Protein 3GKU (pdb70)

B-factor: mean 45.02, std 14.77, range [13.32, 98.02]

CATH classification: 3.30.30.80 (+2 more: 3.30.300.20, 3.30.1370.50)

Organism: Clostridium symbiosum (NCBI:txid1512)

Foldseek 3Di:
DFKFKAQFVVVRVVVCCVVQVHDPVFKDKDWPAGWAAVVHRTGITMMGMHTRQDLVNQLVVVVCVVCVCPDWDWDDDADVVVQEEIEIDDPVVPCPVNVPVVQVVSQVVSLVRSPVVDPDRHYYHYYYPCCVVVVLVVLLVVLVVVLVVCVVVVDKDKDFFDVVSQVSNQVSCVPPPFKHWDWDDDPPRITIIIHTDDD/DDKFKDDECVVRLVPCCVVVVHDDVQKDWAPDVIGMIDMDRHQDLQNQLCVVVVVVCVCPDKDKDDDADVVVLEEIEIDDPPCPCVVPFVVVQVVSQVVSLVRSCVVHDDRHYYHYDYPCVVVVVLVVLLVVLVVVVVVCVVVVFKDWDFFDVVSLVSNCVSCVPVPWWDWDWDDDPRGITIIIHTD/DFKFWDDAAVVSVVVVQVVDPDDPVFKDWAWDKVTTIIGIDTHDDLVVQLVVVVVVVCVCPDWDWDDDDDCVVAEEIEIHPPDCVCPDPPNVNVVVVQVVSLVRSQVVDPDRYYYYYDYCCVVPVPVD

Secondary structure (DSSP, 8-state):
--EEEESSHHHHHHHHHHHHT--GGGEEEEEEE--B------B-EEEEEEEPPPHHHHHHHHHHHHHH----EEEE---TTTT--EEEE------STTHHHHHHHHHHHHHHHHHHT-SS-----EESTTHHHHHHHHHHHHHHHHHHHHHHH-S-EEPP--HHHHHHHHHHTTT-SSEEEEEESSTTS-EEEEEE---/--EEE-SSSHHHHHHHHHHTT--GGGEEEE-----EEEEEEPPPHHHHHHHHHHHHHH------EE---TTTT--EEE-S---TTTTTHHHHHHHHHHHHHHHHHHT-SSPP---EEETTHHHHHHHHHHHHHHHHHHHHHHHSSEEE----HHHHHHHHHHTSS-TTEEEEEES-TTS-EEEEEE-/----B-SSHHHHHHHHHTTTT--TTTEEEEEE----EEEEEEPPPHHHHHHHHHHHHHH-----EEE---TTTT--EEE-----TTT-SSSHHHHHHHHHHHHHHHHT-SS-----EESSHHHHTTT-

Radius of gyration: 30.31 Å; Cα contacts (8 Å, |Δi|>4): 788; chains: 3; bounding box: 77×82×83 Å

Structure (mmCIF, N/CA/C/O backbone):
data_3GKU
#
_entry.id   3GKU
#
_cell.length_a   126.992
_cell.length_b   126.992
_cell.length_c   106.185
_cell.angle_alpha   90.00
_cell.angle_beta   90.00
_cell.angle_gamma   120.00
#
_symmetry.space_group_name_H-M   'P 31 2 1'
#
loop_
_atom_site.group_PDB
_atom_site.id
_atom_site.type_symbol
_atom_site.label_atom_id
_atom_site.label_alt_id
_atom_site.label_comp_id
_atom_site.label_asym_id
_atom_site.label_entity_id
_atom_site.label_seq_id
_atom_site.pdbx_PDB_ins_code
_atom_site.Cartn_x
_atom_site.Cartn_y
_atom_site.Cartn_z
_atom_site.occupancy
_atom_site.B_iso_or_equiv
_atom_site.auth_seq_id
_atom_site.auth_comp_id
_atom_site.auth_asym_id
_atom_site.auth_atom_id
_atom_site.pdbx_PDB_model_num
ATOM 6 N N . ASP A 1 5 ? 73.861 12.883 25.860 1.00 68.40 2 ASP A N 1
ATOM 7 C CA . ASP A 1 5 ? 75.194 12.505 26.303 1.00 67.61 2 ASP A CA 1
ATOM 8 C C . ASP A 1 5 ? 75.008 11.733 27.651 1.00 65.54 2 ASP A C 1
ATOM 9 O O . ASP A 1 5 ? 74.009 11.982 28.350 1.00 65.83 2 ASP A O 1
ATOM 22 N N . VAL A 1 7 ? 78.620 10.206 29.868 1.00 50.53 4 VAL A N 1
ATOM 23 C CA . VAL A 1 7 ? 79.873 9.471 29.956 1.00 46.51 4 VAL A CA 1
ATOM 24 C C . VAL A 1 7 ? 79.971 8.629 31.219 1.00 45.70 4 VAL A C 1
ATOM 25 O O . VAL A 1 7 ? 79.532 9.027 32.295 1.00 46.53 4 VAL A O 1
ATOM 29 N N . THR A 1 8 ? 80.560 7.452 31.078 1.00 43.53 5 THR A N 1
ATOM 30 C CA . THR A 1 8 ? 80.711 6.548 32.182 1.00 40.88 5 THR A CA 1
ATOM 31 C C . THR A 1 8 ? 82.146 6.607 32.647 1.00 40.02 5 THR A C 1
ATOM 32 O O . THR A 1 8 ? 83.072 6.501 31.880 1.00 41.06 5 THR A O 1
ATOM 36 N N . VAL A 1 9 ? 82.315 6.792 33.929 1.00 39.73 6 VAL A N 1
ATOM 37 C CA . VAL A 1 9 ? 83.593 7.085 34.518 1.00 39.85 6 VAL A CA 1
ATOM 38 C C . VAL A 1 9 ? 83.813 6.117 35.663 1.00 41.82 6 VAL A C 1
ATOM 39 O O . VAL A 1 9 ? 82.874 5.518 36.199 1.00 43.58 6 VAL A O 1
ATOM 43 N N . THR A 1 10 ? 85.057 6.002 36.078 1.00 42.65 7 THR A N 1
ATOM 44 C CA . THR A 1 10 ? 85.464 4.856 36.833 1.00 42.91 7 THR A CA 1
ATOM 45 C C . THR A 1 10 ? 86.656 5.287 37.684 1.00 43.07 7 THR A C 1
ATOM 46 O O . THR A 1 10 ? 87.438 6.137 37.265 1.00 43.75 7 THR A O 1
ATOM 50 N N . ALA A 1 11 ? 86.764 4.777 38.900 1.00 42.11 8 ALA A N 1
ATOM 51 C CA . ALA A 1 11 ? 87.779 5.287 39.812 1.00 42.32 8 ALA A CA 1
ATOM 52 C C . ALA A 1 11 ? 87.606 4.664 41.187 1.00 43.63 8 ALA A C 1
ATOM 53 O O . ALA A 1 11 ? 86.720 3.820 41.379 1.00 45.90 8 ALA A O 1
ATOM 55 N N . LYS A 1 12 ? 88.435 5.075 42.143 1.00 42.97 9 LYS A N 1
ATOM 56 C CA . LYS A 1 12 ? 88.600 4.310 43.362 1.00 42.91 9 LYS A CA 1
ATOM 57 C C . LYS A 1 12 ? 87.391 4.408 44.278 1.00 42.20 9 LYS A C 1
ATOM 58 O O . LYS A 1 12 ? 87.014 3.419 44.897 1.00 41.59 9 LYS A O 1
ATOM 64 N N . THR A 1 13 ? 86.816 5.608 44.388 1.00 41.40 10 THR A N 1
ATOM 65 C CA . THR A 1 13 ? 85.587 5.841 45.149 1.00 40.50 10 THR A CA 1
ATOM 66 C C . THR A 1 13 ? 84.638 6.690 44.331 1.00 40.53 10 THR A C 1
ATOM 67 O O . THR A 1 13 ? 85.068 7.326 43.360 1.00 40.86 10 THR A O 1
ATOM 71 N N . VAL A 1 14 ? 83.358 6.714 44.713 1.00 40.37 11 VAL A N 1
ATOM 72 C CA . VAL A 1 14 ? 82.377 7.518 43.962 1.00 40.74 11 VAL A CA 1
ATOM 73 C C . VAL A 1 14 ? 82.891 8.954 43.959 1.00 43.41 11 VAL A C 1
ATOM 74 O O . VAL A 1 14 ? 83.021 9.587 42.903 1.00 42.49 11 VAL A O 1
ATOM 78 N N . GLU A 1 15 ? 83.231 9.436 45.155 1.00 47.44 12 GLU A N 1
ATOM 79 C CA . GLU A 1 15 ? 83.781 10.776 45.341 1.00 50.97 12 GLU A CA 1
ATOM 80 C C . GLU A 1 15 ? 84.821 11.156 44.285 1.00 50.83 12 GLU A C 1
ATOM 81 O O . GLU A 1 15 ? 84.754 12.247 43.726 1.00 50.98 12 GLU A O 1
ATOM 87 N N . GLU A 1 16 ? 85.753 10.251 44.001 1.00 50.44 13 GLU A N 1
ATOM 88 C CA . GLU A 1 16 ? 86.800 10.511 43.015 1.00 50.51 13 GLU A CA 1
ATOM 89 C C . GLU A 1 16 ? 86.264 10.476 41.588 1.00 48.90 13 GLU A C 1
ATOM 90 O O . GLU A 1 16 ? 86.548 11.336 40.761 1.00 48.95 13 GLU A O 1
ATOM 96 N N . ALA A 1 17 ? 85.469 9.467 41.307 1.00 46.86 14 ALA A N 1
ATOM 97 C CA . ALA A 1 17 ? 84.810 9.359 40.041 1.00 45.26 14 ALA A CA 1
ATOM 98 C C . ALA A 1 17 ? 84.159 10.672 39.631 1.00 44.76 14 ALA A C 1
ATOM 99 O O . ALA A 1 17 ? 84.273 11.125 38.498 1.00 43.88 14 ALA A O 1
ATOM 101 N N . VAL A 1 18 ? 83.441 11.269 40.566 1.00 44.45 15 VAL A N 1
ATOM 102 C CA . VAL A 1 18 ? 82.800 12.550 40.328 1.00 43.29 15 VAL A CA 1
ATOM 103 C C . VAL A 1 18 ? 83.832 13.568 39.851 1.00 42.60 15 VAL A C 1
ATOM 104 O O . VAL A 1 18 ? 83.750 14.079 38.730 1.00 42.62 15 VAL A O 1
ATOM 108 N N . THR A 1 19 ? 84.818 13.824 40.696 1.00 41.38 16 THR A N 1
ATOM 109 C CA . THR A 1 19 ? 85.908 14.697 40.344 1.00 41.64 16 THR A CA 1
ATOM 110 C C . THR A 1 19 ? 86.483 14.356 38.995 1.00 40.65 16 THR A C 1
ATOM 111 O O . THR A 1 19 ? 86.662 15.236 38.143 1.00 41.48 16 THR A O 1
ATOM 115 N N . LYS A 1 20 ? 86.719 13.083 38.751 1.00 39.27 17 LYS A N 1
ATOM 116 C CA . LYS A 1 20 ? 87.201 12.729 37.434 1.00 39.46 17 LYS A CA 1
ATOM 117 C C . LYS A 1 20 ? 86.228 13.178 36.313 1.00 39.81 17 LYS A C 1
ATOM 118 O O . LYS A 1 20 ? 86.643 13.593 35.229 1.00 40.10 17 LYS A O 1
ATOM 124 N N . ALA A 1 21 ? 84.929 13.105 36.596 1.00 39.31 18 ALA A N 1
ATOM 125 C CA . ALA A 1 21 ? 83.925 13.297 35.581 1.00 37.39 18 ALA A CA 1
ATOM 126 C C . ALA A 1 21 ? 83.806 14.768 35.310 1.00 37.20 18 ALA A C 1
ATOM 127 O O . ALA A 1 21 ? 83.667 15.193 34.156 1.00 37.46 18 ALA A O 1
ATOM 129 N N . LEU A 1 22 ? 83.868 15.549 36.378 1.00 35.57 19 LEU A N 1
ATOM 130 C CA . LEU A 1 22 ? 83.912 16.983 36.246 1.00 35.32 19 LEU A CA 1
ATOM 131 C C . LEU A 1 22 ? 85.033 17.450 35.270 1.00 36.67 19 LEU A C 1
ATOM 132 O O . LEU A 1 22 ? 84.826 18.297 34.371 1.00 35.65 19 LEU A O 1
ATOM 137 N N . ILE A 1 23 ? 86.213 16.860 35.428 1.00 37.71 20 ILE A N 1
ATOM 138 C CA . ILE A 1 23 ? 87.307 17.138 34.524 1.00 38.68 20 ILE A CA 1
ATOM 139 C C . ILE A 1 23 ? 86.943 16.743 33.122 1.00 40.13 20 ILE A C 1
ATOM 140 O O . ILE A 1 23 ? 87.011 17.558 32.227 1.00 41.60 20 ILE A O 1
ATOM 145 N N . GLU A 1 24 ? 86.524 15.510 32.910 1.00 41.90 21 GLU A N 1
ATOM 146 C CA . GLU A 1 24 ? 86.314 15.101 31.539 1.00 44.36 21 GLU A CA 1
ATOM 147 C C . GLU A 1 24 ? 85.077 15.733 30.928 1.00 45.04 21 GLU A C 1
ATOM 148 O O . GLU A 1 24 ? 84.965 15.884 29.710 1.00 45.00 21 GLU A O 1
ATOM 154 N N . LEU A 1 25 ? 84.158 16.143 31.776 1.00 45.21 22 LEU A N 1
ATOM 155 C CA . LEU A 1 25 ? 82.972 16.737 31.243 1.00 45.93 22 LEU A CA 1
ATOM 156 C C . LEU A 1 25 ? 83.187 18.200 30.982 1.00 47.60 22 LEU A C 1
ATOM 157 O O . LEU A 1 25 ? 82.307 18.866 30.403 1.00 48.50 22 LEU A O 1
ATOM 162 N N . GLN A 1 26 ? 84.353 18.695 31.408 1.00 48.52 23 GLN A N 1
ATOM 163 C CA . GLN A 1 26 ? 84.593 20.134 31.534 1.00 49.05 23 GLN A CA 1
ATOM 164 C C . GLN A 1 26 ? 83.338 20.871 31.977 1.00 48.40 23 GLN A C 1
ATOM 165 O O . GLN A 1 26 ? 82.927 21.835 31.340 1.00 49.39 23 GLN A O 1
ATOM 171 N N . THR A 1 27 ? 82.702 20.376 33.029 1.00 46.09 24 THR A N 1
ATOM 172 C CA . THR A 1 27 ? 81.624 21.101 33.643 1.00 45.37 24 THR A CA 1
ATOM 173 C C . THR A 1 27 ? 82.103 21.522 35.029 1.00 45.09 24 THR A C 1
ATOM 174 O O . THR A 1 27 ? 83.296 21.491 35.298 1.00 45.45 24 THR A O 1
ATOM 178 N N . THR A 1 28 ? 81.204 21.932 35.908 1.00 44.30 25 THR A N 1
ATOM 179 C CA . THR A 1 28 ? 81.625 22.303 37.237 1.00 44.31 25 THR A CA 1
ATOM 180 C C . THR A 1 28 ? 80.625 21.687 38.165 1.00 44.62 25 THR A C 1
ATOM 181 O O . THR A 1 28 ? 79.494 21.435 37.750 1.00 44.30 25 THR A O 1
ATOM 185 N N . SER A 1 29 ? 81.058 21.450 39.408 1.00 45.44 26 SER A N 1
ATOM 186 C CA . SER A 1 29 ? 80.288 20.753 40.464 1.00 46.15 26 SER A CA 1
ATOM 187 C C . SER A 1 29 ? 78.793 21.019 40.416 1.00 47.76 26 SER A C 1
ATOM 188 O O . SER A 1 29 ? 77.968 20.105 40.583 1.00 47.65 26 SER A O 1
ATOM 191 N N . ASP A 1 30 ? 78.451 22.280 40.172 1.00 48.95 27 ASP A N 1
ATOM 192 C CA . ASP A 1 30 ? 77.064 22.709 40.192 1.00 50.41 27 ASP A CA 1
ATOM 193 C C . ASP A 1 30 ? 76.370 22.458 38.853 1.00 50.50 27 ASP A C 1
ATOM 194 O O . ASP A 1 30 ? 75.202 22.815 38.679 1.00 51.38 27 ASP A O 1
ATOM 199 N N . LYS A 1 31 ? 77.075 21.827 37.919 1.00 49.60 28 LYS A N 1
ATOM 200 C CA . LYS A 1 31 ? 76.519 21.564 36.601 1.00 47.78 28 LYS A CA 1
ATOM 201 C C . LYS A 1 31 ? 76.565 20.081 36.227 1.00 47.13 28 LYS A C 1
ATOM 202 O O . LYS A 1 31 ? 76.684 19.718 35.070 1.00 47.52 28 LYS A O 1
ATOM 208 N N . LEU A 1 32 ? 76.444 19.209 37.207 1.00 46.45 29 LEU A N 1
ATOM 209 C CA . LEU A 1 32 ? 76.588 17.795 36.944 1.00 44.80 29 LEU A CA 1
ATOM 210 C C . LEU A 1 32 ? 75.437 16.939 37.447 1.00 44.89 29 LEU A C 1
ATOM 211 O O . LEU A 1 32 ? 75.069 17.048 38.608 1.00 45.48 29 LEU A O 1
ATOM 216 N N . THR A 1 33 ? 74.904 16.066 36.593 1.00 44.62 30 THR A N 1
ATOM 217 C CA . THR A 1 33 ? 74.094 14.929 37.055 1.00 44.06 30 THR A CA 1
ATOM 218 C C . THR A 1 33 ? 74.886 13.648 36.983 1.00 42.76 30 THR A C 1
ATOM 219 O O . THR A 1 33 ? 75.742 13.474 36.118 1.00 43.30 30 THR A O 1
ATOM 223 N N . TYR A 1 34 ? 74.603 12.732 37.883 1.00 40.71 31 TYR A N 1
ATOM 224 C CA . TYR A 1 34 ? 75.225 11.438 37.758 1.00 39.44 31 TYR A CA 1
ATOM 225 C C . TYR A 1 34 ? 74.378 10.408 38.440 1.00 38.95 31 TYR A C 1
ATOM 226 O O . TYR A 1 34 ? 73.565 10.731 39.309 1.00 38.75 31 TYR A O 1
ATOM 235 N N . GLU A 1 35 ? 74.544 9.178 37.998 1.00 38.51 32 GLU A N 1
ATOM 236 C CA . GLU A 1 35 ? 73.990 8.081 38.693 1.00 39.50 32 GLU A CA 1
ATOM 237 C C . GLU A 1 35 ? 75.136 7.178 39.005 1.00 39.99 32 GLU A C 1
ATOM 238 O O . GLU A 1 35 ? 76.115 7.125 38.258 1.00 41.31 32 GLU A O 1
ATOM 244 N N . ILE A 1 36 ? 75.025 6.518 40.157 1.00 39.73 33 ILE A N 1
ATOM 245 C CA . ILE A 1 36 ? 76.059 5.656 40.690 1.00 38.35 33 ILE A CA 1
ATOM 246 C C . ILE A 1 36 ? 75.803 4.244 40.180 1.00 40.77 33 ILE A C 1
ATOM 247 O O . ILE A 1 36 ? 74.773 3.657 40.454 1.00 41.80 33 ILE A O 1
ATOM 252 N N . VAL A 1 37 ? 76.736 3.683 39.439 1.00 42.76 34 VAL A N 1
ATOM 253 C CA . VAL A 1 37 ? 76.542 2.328 38.970 1.00 44.10 34 VAL A CA 1
ATOM 254 C C . VAL A 1 37 ? 76.984 1.356 40.039 1.00 45.91 34 VAL A C 1
ATOM 255 O O . VAL A 1 37 ? 76.285 0.411 40.350 1.00 45.31 34 VAL A O 1
ATOM 259 N N . GLU A 1 38 ? 78.163 1.594 40.592 1.00 48.66 35 GLU A N 1
ATOM 260 C CA . GLU A 1 38 ? 78.663 0.745 41.642 1.00 51.38 35 GLU A CA 1
ATOM 261 C C . GLU A 1 38 ? 79.677 1.532 42.499 1.00 51.19 35 GLU A C 1
ATOM 262 O O . GLU A 1 38 ? 80.656 2.050 41.945 1.00 52.98 35 GLU A O 1
ATOM 268 N N . LYS A 1 39 ? 79.458 1.669 43.816 1.00 49.71 36 LYS A N 1
ATOM 269 C CA . LYS A 1 39 ? 80.552 2.156 44.690 1.00 49.13 36 LYS A CA 1
ATOM 270 C C . LYS A 1 39 ? 81.585 1.034 44.760 1.00 52.06 36 LYS A C 1
ATOM 271 O O . LYS A 1 39 ? 81.246 -0.148 44.642 1.00 53.60 36 LYS A O 1
ATOM 277 N N . GLY A 1 40 ? 82.852 1.354 44.955 1.00 54.31 37 GLY A N 1
ATOM 278 C CA . GLY A 1 40 ? 83.856 0.288 44.832 1.00 55.52 37 GLY A CA 1
ATOM 279 C C . GLY A 1 40 ? 84.003 -0.584 46.055 1.00 56.39 37 GLY A C 1
ATOM 280 O O . GLY A 1 40 ? 83.050 -0.771 46.800 1.00 55.96 37 GLY A O 1
ATOM 281 N N . SER A 1 41 ? 85.200 -1.138 46.228 1.00 58.09 38 SER A N 1
ATOM 282 C CA . SER A 1 41 ? 85.634 -1.731 47.489 1.00 60.64 38 SER A CA 1
ATOM 283 C C . SER A 1 41 ? 87.145 -1.928 47.455 1.00 62.99 38 SER A C 1
ATOM 284 O O . SER A 1 41 ? 87.686 -2.034 46.368 1.00 64.49 38 SER A O 1
ATOM 287 N N . ALA A 1 42 ? 87.836 -1.966 48.600 1.00 64.54 39 ALA A N 1
ATOM 288 C CA . ALA A 1 42 ? 89.205 -2.576 48.643 1.00 66.46 39 ALA A CA 1
ATOM 289 C C . ALA A 1 42 ? 89.341 -3.647 49.764 1.00 67.73 39 ALA A C 1
ATOM 290 O O . ALA A 1 42 ? 88.529 -3.650 50.694 1.00 68.65 39 ALA A O 1
ATOM 292 N N . GLY A 1 43 ? 90.314 -4.567 49.692 1.00 68.13 40 GLY A N 1
ATOM 293 C CA . GLY A 1 43 ? 90.364 -5.639 50.715 1.00 68.80 40 GLY A CA 1
ATOM 294 C C . GLY A 1 43 ? 91.596 -6.524 50.896 1.00 69.57 40 GLY A C 1
ATOM 295 O O . GLY A 1 43 ? 91.500 -7.754 50.779 1.00 69.63 40 GLY A O 1
ATOM 296 N N . PHE A 1 44 ? 92.737 -5.902 51.219 1.00 69.86 41 PHE A N 1
ATOM 297 C CA . PHE A 1 44 ? 94.028 -6.589 51.357 1.00 69.43 41 PHE A CA 1
ATOM 298 C C . PHE A 1 44 ? 94.112 -7.387 52.647 1.00 69.73 41 PHE A C 1
ATOM 299 O O . PHE A 1 44 ? 93.762 -6.892 53.715 1.00 70.07 41 PHE A O 1
ATOM 301 N N . ILE A 1 47 ? 94.301 -7.656 47.820 1.00 59.41 44 ILE A N 1
ATOM 302 C CA . ILE A 1 47 ? 93.369 -6.586 48.116 1.00 60.19 44 ILE A CA 1
ATOM 303 C C . ILE A 1 47 ? 92.089 -6.629 47.235 1.00 60.59 44 ILE A C 1
ATOM 304 O O . ILE A 1 47 ? 92.014 -5.935 46.209 1.00 61.40 44 ILE A O 1
ATOM 306 N N . GLY A 1 48 ? 91.096 -7.439 47.632 1.00 59.90 45 GLY A N 1
ATOM 307 C CA . GLY A 1 48 ? 89.811 -7.538 46.909 1.00 59.38 45 GLY A CA 1
ATOM 308 C C . GLY A 1 48 ? 89.162 -6.204 46.511 1.00 58.78 45 GLY A C 1
ATOM 309 O O . GLY A 1 48 ? 87.970 -5.969 46.766 1.00 58.89 45 GLY A O 1
ATOM 310 N N . SER A 1 49 ? 89.949 -5.332 45.879 1.00 57.34 46 SER A N 1
ATOM 311 C CA . SER A 1 49 ? 89.495 -4.007 45.481 1.00 55.81 46 SER A CA 1
ATOM 312 C C . SER A 1 49 ? 88.492 -4.107 44.310 1.00 55.38 46 SER A C 1
ATOM 313 O O . SER A 1 49 ? 88.443 -5.131 43.623 1.00 56.55 46 SER A O 1
ATOM 316 N N . LYS A 1 50 ? 87.674 -3.068 44.120 1.00 53.25 47 LYS A N 1
ATOM 317 C CA . LYS A 1 50 ? 86.638 -3.024 43.088 1.00 50.65 47 LYS A CA 1
ATOM 318 C C . LYS A 1 50 ? 86.323 -1.578 42.771 1.00 48.74 47 LYS A C 1
ATOM 319 O O . LYS A 1 50 ? 85.816 -0.882 43.635 1.00 48.40 47 LYS A O 1
ATOM 325 N N . PRO A 1 51 ? 86.600 -1.116 41.539 1.00 46.56 48 PRO A N 1
ATOM 326 C CA . PRO A 1 51 ? 86.351 0.287 41.248 1.00 45.16 48 PRO A CA 1
ATOM 327 C C . PRO A 1 51 ? 84.914 0.718 41.487 1.00 44.42 48 PRO A C 1
ATOM 328 O O . PRO A 1 51 ? 83.950 -0.072 41.329 1.00 44.36 48 PRO A O 1
ATOM 332 N N . ALA A 1 52 ? 84.793 1.985 41.872 1.00 42.65 49 ALA A N 1
ATOM 333 C CA . ALA A 1 52 ? 83.533 2.707 41.799 1.00 39.99 49 ALA A CA 1
ATOM 334 C C . ALA A 1 52 ? 83.274 3.134 40.344 1.00 38.35 49 ALA A C 1
ATOM 335 O O . ALA A 1 52 ? 84.218 3.443 39.566 1.00 36.68 49 ALA A O 1
ATOM 337 N N . ILE A 1 53 ? 81.996 3.119 39.976 1.00 36.63 50 ILE A N 1
ATOM 338 C CA . ILE A 1 53 ? 81.604 3.464 38.628 1.00 36.30 50 ILE A CA 1
ATOM 339 C C . ILE A 1 53 ? 80.447 4.383 38.669 1.00 36.18 50 ILE A C 1
ATOM 340 O O . ILE A 1 53 ? 79.497 4.103 39.383 1.00 36.03 50 ILE A O 1
ATOM 345 N N . ILE A 1 54 ? 80.512 5.457 37.881 1.00 36.71 51 ILE A N 1
ATOM 346 C CA . ILE A 1 54 ? 79.355 6.342 37.695 1.00 37.97 51 ILE A CA 1
ATOM 347 C C . ILE A 1 54 ? 79.090 6.640 36.237 1.00 38.85 51 ILE A C 1
ATOM 348 O O . ILE A 1 54 ? 79.913 6.357 35.377 1.00 39.40 51 ILE A O 1
ATOM 353 N N . ARG A 1 55 ? 77.918 7.196 35.976 1.00 39.25 52 ARG A N 1
ATOM 354 C CA . ARG A 1 55 ? 77.554 7.657 34.662 1.00 39.44 52 ARG A CA 1
ATOM 355 C C . ARG A 1 55 ? 77.163 9.059 34.912 1.00 38.09 52 ARG A C 1
ATOM 356 O O . ARG A 1 55 ? 76.464 9.330 35.872 1.00 38.33 52 ARG A O 1
ATOM 364 N N . ALA A 1 56 ? 77.621 9.965 34.074 1.00 37.27 53 ALA A N 1
ATOM 365 C CA . ALA A 1 56 ? 77.454 11.377 34.361 1.00 37.40 53 ALA A CA 1
ATOM 366 C C . ALA A 1 56 ? 77.273 12.127 33.106 1.00 37.91 53 ALA A C 1
ATOM 367 O O . ALA A 1 56 ? 77.989 11.910 32.151 1.00 37.75 53 ALA A O 1
ATOM 369 N N . LYS A 1 57 ? 76.298 13.022 33.111 1.00 40.40 54 LYS A N 1
ATOM 370 C CA . LYS A 1 57 ? 76.154 14.006 32.032 1.00 41.04 54 LYS A CA 1
ATOM 371 C C . LYS A 1 57 ? 76.372 15.400 32.614 1.00 39.54 54 LYS A C 1
ATOM 372 O O . LYS A 1 57 ? 76.575 15.541 33.810 1.00 38.77 54 LYS A O 1
ATOM 378 N N . ARG A 1 58 ? 76.343 16.419 31.769 1.00 39.30 55 ARG A N 1
ATOM 379 C CA . ARG A 1 58 ? 76.159 17.797 32.245 1.00 39.02 55 ARG A CA 1
ATOM 380 C C . ARG A 1 58 ? 74.713 18.022 32.643 1.00 38.16 55 ARG A C 1
ATOM 381 O O . ARG A 1 58 ? 73.828 17.634 31.908 1.00 38.56 55 ARG A O 1
ATOM 389 N N . LYS A 1 59 ? 74.461 18.642 33.788 1.00 37.56 56 LYS A N 1
ATOM 390 C CA . LYS A 1 59 ? 73.101 19.016 34.184 1.00 36.98 56 LYS A CA 1
ATOM 391 C C . LYS A 1 59 ? 72.460 19.749 33.008 1.00 37.73 56 LYS A C 1
ATOM 392 O O . LYS A 1 59 ? 73.097 20.619 32.402 1.00 38.45 56 LYS A O 1
ATOM 398 N N . GLU A 1 60 ? 71.230 19.388 32.651 1.00 37.83 57 GLU A N 1
ATOM 399 C CA . GLU A 1 60 ? 70.572 19.966 31.457 1.00 36.86 57 GLU A CA 1
ATOM 400 C C . GLU A 1 60 ? 70.319 21.500 31.541 1.00 35.02 57 GLU A C 1
ATOM 401 O O . GLU A 1 60 ? 69.726 22.015 32.489 1.00 35.56 57 GLU A O 1
ATOM 407 N N . THR A 1 61 ? 70.787 22.210 30.528 1.00 31.90 58 THR A N 1
ATOM 408 C CA . THR A 1 61 ? 70.653 23.649 30.356 1.00 28.07 58 THR A CA 1
ATOM 409 C C . THR A 1 61 ? 69.230 24.077 29.999 1.00 28.23 58 THR A C 1
ATOM 410 O O . THR A 1 61 ? 68.424 23.252 29.611 1.00 28.19 58 THR A O 1
ATOM 414 N N . LEU A 1 62 ? 68.904 25.365 30.127 1.00 28.61 59 LEU A N 1
ATOM 415 C CA . LEU A 1 62 ? 67.548 25.863 29.785 1.00 27.02 59 LEU A CA 1
ATOM 416 C C . LEU A 1 62 ? 67.317 25.976 28.296 1.00 29.02 59 LEU A C 1
ATOM 417 O O . LEU A 1 62 ? 66.273 25.582 27.795 1.00 30.84 59 LEU A O 1
ATOM 422 N N . GLN A 1 63 ? 68.281 26.483 27.551 1.00 30.59 60 GLN A N 1
ATOM 423 C CA . GLN A 1 63 ? 68.157 26.355 26.108 1.00 32.70 60 GLN A CA 1
ATOM 424 C C . GLN A 1 63 ? 67.958 24.899 25.699 1.00 32.54 60 GLN A C 1
ATOM 425 O O . GLN A 1 63 ? 67.100 24.611 24.874 1.00 33.06 60 GLN A O 1
ATOM 431 N N . ASP A 1 64 ? 68.706 23.987 26.318 1.00 32.56 61 ASP A N 1
ATOM 432 C CA . ASP A 1 64 ? 68.476 22.540 26.155 1.00 31.95 61 ASP A CA 1
ATOM 433 C C . ASP A 1 64 ? 67.004 22.214 26.202 1.00 31.02 61 ASP A C 1
ATOM 434 O O . ASP A 1 64 ? 66.488 21.585 25.297 1.00 31.50 61 ASP A O 1
ATOM 439 N N . LYS A 1 65 ? 66.318 22.665 27.243 1.00 29.13 62 LYS A N 1
ATOM 440 C CA . LYS A 1 65 ? 64.906 22.375 27.376 1.00 27.90 62 LYS A CA 1
ATOM 441 C C . LYS A 1 65 ? 64.029 23.068 26.361 1.00 28.97 62 LYS A C 1
ATOM 442 O O . LYS A 1 65 ? 62.967 22.557 26.016 1.00 29.88 62 LYS A O 1
ATOM 448 N N . ALA A 1 66 ? 64.437 24.233 25.886 1.00 28.90 63 ALA A N 1
ATOM 449 C CA . ALA A 1 66 ? 63.628 24.843 24.849 1.00 30.14 63 ALA A CA 1
ATOM 450 C C . ALA A 1 66 ? 63.701 24.033 23.536 1.00 30.25 63 ALA A C 1
ATOM 451 O O . ALA A 1 66 ? 62.667 23.586 23.021 1.00 31.53 63 ALA A O 1
ATOM 453 N N . ILE A 1 67 ? 64.926 23.807 23.041 1.00 28.92 64 ILE A N 1
ATOM 454 C CA . ILE A 1 67 ? 65.183 23.029 21.828 1.00 26.45 64 ILE A CA 1
ATOM 455 C C . ILE A 1 67 ? 64.441 21.717 21.889 1.00 29.27 64 ILE A C 1
ATOM 456 O O . ILE A 1 67 ? 63.583 21.445 21.055 1.00 30.55 64 ILE A O 1
ATOM 461 N N . GLU A 1 68 ? 64.736 20.917 22.903 1.00 31.29 65 GLU A N 1
ATOM 462 C CA . GLU A 1 68 ? 64.033 19.670 23.081 1.00 32.72 65 GLU A CA 1
ATOM 463 C C . GLU A 1 68 ? 62.518 19.843 22.885 1.00 32.00 65 GLU A C 1
ATOM 464 O O . GLU A 1 68 ? 61.950 19.231 21.984 1.00 33.08 65 GLU A O 1
ATOM 470 N N . PHE A 1 69 ? 61.866 20.715 23.650 1.00 29.62 66 PHE A N 1
ATOM 471 C CA . PHE A 1 69 ? 60.446 20.918 23.447 1.00 27.57 66 PHE A CA 1
ATOM 472 C C . PHE A 1 69 ? 60.099 21.208 21.998 1.00 27.66 66 PHE A C 1
ATOM 473 O O . PHE A 1 69 ? 59.180 20.629 21.436 1.00 28.48 66 PHE A O 1
ATOM 481 N N . LEU A 1 70 ? 60.833 22.090 21.371 1.00 25.61 67 LEU A N 1
ATOM 482 C CA . LEU A 1 70 ? 60.434 22.425 20.066 1.00 26.99 67 LEU A CA 1
ATOM 483 C C . LEU A 1 70 ? 60.657 21.301 19.064 1.00 28.94 67 LEU A C 1
ATOM 484 O O . LEU A 1 70 ? 59.796 21.045 18.205 1.00 30.66 67 LEU A O 1
ATOM 489 N N . GLU A 1 71 ? 61.805 20.628 19.135 1.00 29.49 68 GLU A N 1
ATOM 490 C CA . GLU A 1 71 ? 62.051 19.510 18.234 1.00 27.97 68 GLU A CA 1
ATOM 491 C C . GLU A 1 71 ? 60.877 18.600 18.385 1.00 25.90 68 GLU A C 1
ATOM 492 O O . GLU A 1 71 ? 60.278 18.214 17.426 1.00 25.29 68 GLU A O 1
ATOM 498 N N . GLN A 1 72 ? 60.508 18.323 19.618 1.00 24.83 69 GLN A N 1
ATOM 499 C CA . GLN A 1 72 ? 59.423 17.433 19.890 1.00 25.23 69 GLN A CA 1
ATOM 500 C C . GLN A 1 72 ? 58.173 17.875 19.186 1.00 24.57 69 GLN A C 1
ATOM 501 O O . GLN A 1 72 ? 57.514 17.057 18.564 1.00 23.67 69 GLN A O 1
ATOM 507 N N . VAL A 1 73 ? 57.861 19.173 19.284 1.00 23.96 70 VAL A N 1
ATOM 508 C CA . VAL A 1 73 ? 56.681 19.741 18.642 1.00 24.07 70 VAL A CA 1
ATOM 509 C C . VAL A 1 73 ? 56.790 19.791 17.126 1.00 25.09 70 VAL A C 1
ATOM 510 O O . VAL A 1 73 ? 55.934 19.226 16.450 1.00 26.71 70 VAL A O 1
ATOM 514 N N . PHE A 1 74 ? 57.806 20.444 16.571 1.00 24.16 71 PHE A N 1
ATOM 515 C CA . PHE A 1 74 ? 57.954 20.429 15.118 1.00 25.39 71 PHE A CA 1
ATOM 516 C C . PHE A 1 74 ? 57.958 19.052 14.483 1.00 26.43 71 PHE A C 1
ATOM 517 O O . PHE A 1 74 ? 57.743 18.889 13.282 1.00 26.10 71 PHE A O 1
ATOM 525 N N . ASP A 1 75 ? 58.273 18.058 15.291 1.00 27.78 72 ASP A N 1
ATOM 526 C CA . ASP A 1 75 ? 58.468 16.741 14.789 1.00 28.15 72 ASP A CA 1
ATOM 527 C C . ASP A 1 75 ? 57.092 16.169 14.779 1.00 27.80 72 ASP A C 1
ATOM 528 O O . ASP A 1 75 ? 56.718 15.433 13.878 1.00 25.94 72 ASP A O 1
ATOM 533 N N . ALA A 1 76 ? 56.337 16.533 15.812 1.00 28.42 73 ALA A N 1
ATOM 534 C CA . ALA A 1 76 ? 54.931 16.180 15.910 1.00 28.10 73 ALA A CA 1
ATOM 535 C C . ALA A 1 76 ? 54.173 16.854 14.779 1.00 28.19 73 ALA A C 1
ATOM 536 O O . ALA A 1 76 ? 53.128 16.364 14.366 1.00 26.87 73 ALA A O 1
ATOM 546 N N . ASN A 1 78 ? 55.461 17.275 11.806 1.00 32.35 75 ASN A N 1
ATOM 547 C CA . ASN A 1 78 ? 56.003 16.702 10.585 1.00 31.23 75 ASN A CA 1
ATOM 548 C C . ASN A 1 78 ? 56.799 17.706 9.827 1.00 31.07 75 ASN A C 1
ATOM 549 O O . ASN A 1 78 ? 56.803 17.709 8.604 1.00 30.59 75 ASN A O 1
ATOM 562 N N . ALA A 1 80 ? 60.555 19.976 9.482 1.00 30.88 77 ALA A N 1
ATOM 563 C CA . ALA A 1 80 ? 62.010 20.047 9.624 1.00 30.07 77 ALA A CA 1
ATOM 564 C C . ALA A 1 80 ? 62.392 21.450 10.022 1.00 30.41 77 ALA A C 1
ATOM 565 O O . ALA A 1 80 ? 62.218 22.326 9.181 1.00 32.64 77 ALA A O 1
ATOM 567 N N . VAL A 1 81 ? 62.914 21.724 11.222 1.00 28.63 78 VAL A N 1
ATOM 568 C CA . VAL A 1 81 ? 63.387 23.115 11.440 1.00 28.88 78 VAL A CA 1
ATOM 569 C C . VAL A 1 81 ? 64.698 23.248 12.217 1.00 29.20 78 VAL A C 1
ATOM 570 O O . VAL A 1 81 ? 64.931 22.506 13.152 1.00 30.19 78 VAL A O 1
ATOM 574 N N . ASP A 1 82 ? 65.530 24.211 11.828 1.00 30.50 79 ASP A N 1
ATOM 575 C CA . ASP A 1 82 ? 66.775 24.548 12.5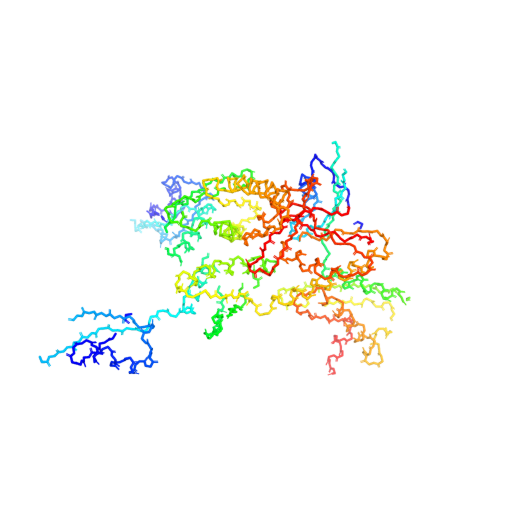40 1.00 32.26 79 ASP A CA 1
ATOM 576 C C . ASP A 1 82 ? 66.562 25.579 13.635 1.00 31.44 79 ASP A C 1
ATOM 577 O O . ASP A 1 82 ? 66.288 26.764 13.352 1.00 32.36 79 ASP A O 1
ATOM 582 N N . ILE A 1 83 ? 66.718 25.123 14.874 1.00 28.74 80 ILE A N 1
ATOM 583 C CA . ILE A 1 83 ? 66.572 25.938 16.047 1.00 26.63 80 ILE A CA 1
ATOM 584 C C . ILE A 1 83 ? 67.957 26.349 16.521 1.00 27.92 80 ILE A C 1
ATOM 585 O O . ILE A 1 83 ? 68.893 25.594 16.446 1.00 29.01 80 ILE A O 1
ATOM 590 N N . SER A 1 84 ? 68.095 27.562 17.023 1.00 29.64 81 SER A N 1
ATOM 591 C CA . SER A 1 84 ? 69.325 28.002 17.688 1.00 28.77 81 SER A CA 1
ATOM 592 C C . SER A 1 84 ? 68.830 28.980 18.690 1.00 29.28 81 SER A C 1
ATOM 593 O O . SER A 1 84 ? 67.790 29.615 18.467 1.00 29.76 81 SER A O 1
ATOM 596 N N . VAL A 1 85 ? 69.534 29.090 19.812 1.00 29.51 82 VAL A N 1
ATOM 597 C CA . VAL A 1 85 ? 69.145 30.062 20.819 1.00 28.22 82 VAL A CA 1
ATOM 598 C C . VAL A 1 85 ? 70.293 30.859 21.340 1.00 29.97 82 VAL A C 1
ATOM 599 O O . VAL A 1 85 ? 71.423 30.424 21.329 1.00 28.23 82 VAL A O 1
ATOM 603 N N . GLU A 1 86 ? 69.979 32.091 21.684 1.00 34.08 83 GLU A N 1
ATOM 604 C CA . GLU A 1 86 ? 70.873 32.929 22.410 1.00 37.49 83 GLU A CA 1
ATOM 605 C C . GLU A 1 86 ? 70.166 33.198 23.699 1.00 37.50 83 GLU A C 1
ATOM 606 O O . GLU A 1 86 ? 69.030 33.650 23.721 1.00 37.00 83 GLU A O 1
ATOM 612 N N . TYR A 1 87 ? 70.836 32.844 24.773 1.00 38.81 84 TYR A N 1
ATOM 613 C CA . TYR A 1 87 ? 70.336 33.124 26.090 1.00 41.21 84 TYR A CA 1
ATOM 614 C C . TYR A 1 87 ? 71.261 34.149 26.696 1.00 41.58 84 TYR A C 1
ATOM 615 O O . TYR A 1 87 ? 72.458 34.036 26.586 1.00 42.45 84 TYR A O 1
ATOM 624 N N . ASN A 1 88 ? 70.686 35.175 27.295 1.00 42.97 85 ASN A N 1
ATOM 625 C CA . ASN A 1 88 ? 71.438 36.206 27.955 1.00 44.20 85 ASN A CA 1
ATOM 626 C C . ASN A 1 88 ? 71.143 36.121 29.428 1.00 45.54 85 ASN A C 1
ATOM 627 O O . ASN A 1 88 ? 70.230 36.775 29.931 1.00 46.16 85 ASN A O 1
ATOM 632 N N . GLU A 1 89 ? 71.933 35.300 30.104 1.00 46.78 86 GLU A N 1
ATOM 633 C CA . GLU A 1 89 ? 71.773 35.016 31.515 1.00 47.23 86 GLU A CA 1
ATOM 634 C C . GLU A 1 89 ? 71.479 36.245 32.339 1.00 46.70 86 GLU A C 1
ATOM 635 O O . GLU A 1 89 ? 70.470 36.309 33.022 1.00 47.36 86 GLU A O 1
ATOM 641 N N . THR A 1 90 ? 72.364 37.224 32.265 1.00 45.46 87 THR A N 1
ATOM 642 C CA . THR A 1 90 ? 72.263 38.359 33.140 1.00 44.21 87 THR A CA 1
ATOM 643 C C . THR A 1 90 ? 71.050 39.151 32.762 1.00 43.24 87 THR A C 1
ATOM 644 O O . THR A 1 90 ? 70.371 39.659 33.613 1.00 43.05 87 THR A O 1
ATOM 648 N N . GLU A 1 91 ? 70.770 39.256 31.480 1.00 43.69 88 GLU A N 1
ATOM 649 C CA . GLU A 1 91 ? 69.589 39.983 31.074 1.00 45.49 88 GLU A CA 1
ATOM 650 C C . GLU A 1 91 ? 68.344 39.138 31.148 1.00 45.83 88 GLU A C 1
ATOM 651 O O . GLU A 1 91 ? 67.225 39.649 31.058 1.00 46.81 88 GLU A O 1
ATOM 657 N N . LYS A 1 92 ? 68.532 37.836 31.286 1.00 44.82 89 LYS A N 1
ATOM 658 C CA . LYS A 1 92 ? 67.430 36.993 31.571 1.00 43.05 89 LYS A CA 1
ATOM 659 C C . LYS A 1 92 ? 66.541 36.889 30.357 1.00 42.53 89 LYS A C 1
ATOM 660 O O . LYS A 1 92 ? 65.310 36.847 30.509 1.00 42.99 89 LYS A O 1
ATOM 666 N N . GLU A 1 93 ? 67.116 36.865 29.152 1.00 40.87 90 GLU A N 1
ATOM 667 C CA . GLU A 1 93 ? 66.271 36.557 27.996 1.00 40.09 90 GLU A CA 1
ATOM 668 C C . GLU A 1 93 ? 66.841 35.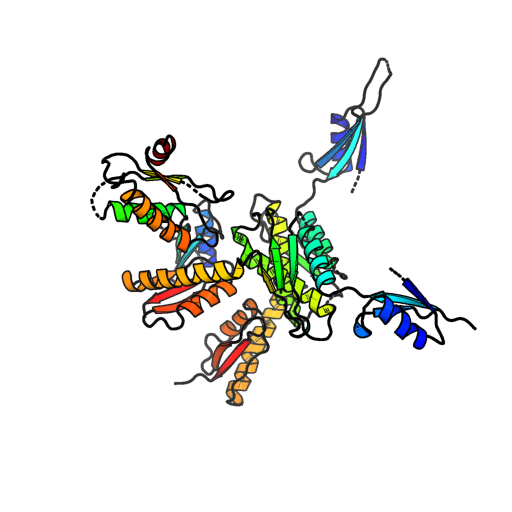576 27.011 1.00 37.62 90 GLU A C 1
ATOM 669 O O . GLU A 1 93 ? 68.008 35.632 26.659 1.00 35.57 90 GLU A O 1
ATOM 683 N N . ASN A 1 95 ? 66.639 34.183 23.190 1.00 29.62 92 ASN A N 1
ATOM 684 C CA . ASN A 1 95 ? 66.209 34.495 21.864 1.00 28.77 92 ASN A CA 1
ATOM 685 C C . ASN A 1 95 ? 66.347 33.317 20.989 1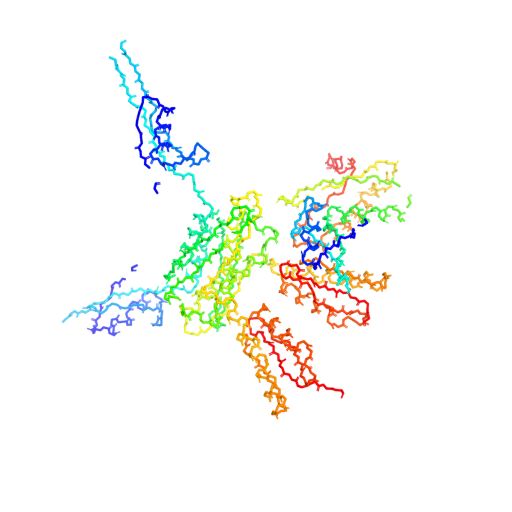.00 28.38 92 ASN A C 1
ATOM 686 O O . ASN A 1 95 ? 67.472 32.931 20.679 1.00 29.81 92 ASN A O 1
ATOM 691 N N . VAL A 1 96 ? 65.226 32.756 20.549 1.00 26.86 93 VAL A N 1
ATOM 692 C CA . VAL A 1 96 ? 65.297 31.558 19.745 1.00 26.08 93 VAL A CA 1
ATOM 693 C C . VAL A 1 96 ? 64.873 31.755 18.278 1.00 25.36 93 VAL A C 1
ATOM 694 O O . VAL A 1 96 ? 63.755 32.158 17.966 1.00 24.41 93 VAL A O 1
ATOM 698 N N . ASN A 1 97 ? 65.820 31.479 17.382 1.00 25.74 94 ASN A N 1
ATOM 699 C CA . ASN A 1 97 ? 65.639 31.670 15.958 1.00 25.00 94 ASN A CA 1
ATOM 700 C C . ASN A 1 97 ? 65.337 30.376 15.265 1.00 26.63 94 ASN A C 1
ATOM 701 O O . ASN A 1 97 ? 66.024 29.389 15.499 1.00 27.56 94 ASN A O 1
ATOM 706 N N . LEU A 1 98 ? 64.308 30.378 14.422 1.00 27.49 95 LEU A N 1
ATOM 707 C CA . LEU A 1 98 ? 63.966 29.236 13.605 1.00 28.68 95 LEU A CA 1
ATOM 708 C C . LEU A 1 98 ? 64.240 29.582 12.163 1.00 32.53 95 LEU A C 1
ATOM 709 O O . LEU A 1 98 ? 63.526 30.382 11.564 1.00 34.30 95 LEU A O 1
ATOM 714 N N . LYS A 1 99 ? 65.256 28.983 11.575 1.00 35.56 96 LYS A N 1
ATOM 715 C CA . LYS A 1 99 ? 65.360 29.009 10.123 1.00 38.26 96 LYS A CA 1
ATOM 716 C C . LYS A 1 99 ? 65.019 27.604 9.626 1.00 40.39 96 LYS A C 1
ATOM 717 O O . LYS A 1 99 ? 65.058 26.633 10.381 1.00 40.82 96 LYS A O 1
ATOM 723 N N . GLY A 1 100 ? 64.679 27.486 8.354 1.00 42.91 97 GLY A N 1
ATOM 724 C CA . GLY A 1 100 ? 64.528 26.168 7.763 1.00 45.62 97 GLY A CA 1
ATOM 725 C C . GLY A 1 100 ? 63.572 26.162 6.601 1.00 47.45 97 GLY A C 1
ATOM 726 O O . GLY A 1 100 ? 62.617 26.943 6.565 1.00 47.57 97 GLY A O 1
ATOM 727 N N . ASP A 1 101 ? 63.821 25.256 5.660 1.00 49.25 98 ASP A N 1
ATOM 728 C CA . ASP A 1 101 ? 63.023 25.172 4.444 1.00 50.56 98 ASP A CA 1
ATOM 729 C C . ASP A 1 101 ? 61.524 25.107 4.749 1.00 50.60 98 ASP A C 1
ATOM 730 O O . ASP A 1 101 ? 60.743 25.823 4.132 1.00 50.21 98 ASP A O 1
ATOM 735 N N . ASP A 1 102 ? 61.141 24.289 5.728 1.00 50.95 99 ASP A N 1
ATOM 736 C CA . ASP A 1 102 ? 59.735 24.112 6.078 1.00 51.75 99 ASP A CA 1
ATOM 737 C C . ASP A 1 102 ? 59.126 25.316 6.710 1.00 52.26 99 ASP A C 1
ATOM 738 O O . ASP A 1 102 ? 57.947 25.561 6.581 1.00 52.12 99 ASP A O 1
ATOM 751 N N . GLY A 1 104 ? 59.453 28.096 5.816 1.00 53.99 101 GLY A N 1
ATOM 752 C CA . GLY A 1 104 ? 59.017 28.896 4.685 1.00 53.03 101 GLY A CA 1
ATOM 753 C C . GLY A 1 104 ? 57.571 28.675 4.297 1.00 52.05 101 GLY A C 1
ATOM 754 O O . GLY A 1 104 ? 56.846 29.644 4.045 1.00 52.53 101 GLY A O 1
ATOM 755 N N . ILE A 1 105 ? 57.145 27.413 4.255 1.00 50.56 102 ILE A N 1
ATOM 756 C CA . ILE A 1 105 ? 55.787 27.100 3.818 1.00 49.09 102 ILE A CA 1
ATOM 757 C C . ILE A 1 105 ? 54.724 28.047 4.459 1.00 48.62 102 ILE A C 1
ATOM 758 O O . ILE A 1 105 ? 54.118 28.859 3.755 1.00 48.98 102 ILE A O 1
ATOM 763 N N . LEU A 1 106 ? 54.557 28.010 5.780 1.00 46.80 103 LEU A N 1
ATOM 764 C CA . LEU A 1 106 ? 53.434 28.703 6.432 1.00 44.98 103 LEU A CA 1
ATOM 765 C C . LEU A 1 106 ? 53.490 30.223 6.369 1.00 44.07 103 LEU A C 1
ATOM 766 O O . LEU A 1 106 ? 53.799 30.856 7.361 1.00 45.57 103 LEU A O 1
ATOM 771 N N . ILE A 1 107 ? 53.153 30.814 5.229 1.00 42.31 104 ILE A N 1
ATOM 772 C CA . ILE A 1 107 ? 53.525 32.221 4.975 1.00 41.22 104 ILE A CA 1
ATOM 773 C C . ILE A 1 107 ? 52.853 33.319 5.865 1.00 40.03 104 ILE A C 1
ATOM 774 O O . ILE A 1 107 ? 53.529 33.995 6.659 1.00 38.69 104 ILE A O 1
ATOM 776 N N . GLY A 1 108 ? 51.541 33.510 5.698 1.00 38.80 105 GLY A N 1
ATOM 777 C CA . GLY A 1 108 ? 50.797 34.467 6.498 1.00 36.36 105 GLY A CA 1
ATOM 778 C C . GLY A 1 108 ? 50.793 33.873 7.880 1.00 35.84 105 GLY A C 1
ATOM 779 O O . GLY A 1 108 ? 50.963 34.592 8.870 1.00 36.82 105 GLY A O 1
ATOM 780 N N . LYS A 1 109 ? 50.681 32.537 7.921 1.00 34.18 106 LYS A N 1
ATOM 781 C CA . LYS A 1 109 ? 50.505 31.742 9.145 1.00 31.09 106 LYS A CA 1
ATOM 782 C C . LYS A 1 109 ? 51.677 31.792 10.079 1.00 28.94 106 LYS A C 1
ATOM 783 O O . LYS A 1 109 ? 51.607 31.291 11.193 1.00 28.49 106 LYS A O 1
ATOM 789 N N . ARG A 1 110 ? 52.769 32.395 9.636 1.00 26.42 107 ARG A N 1
ATOM 790 C CA . ARG A 1 110 ? 53.929 32.495 10.491 1.00 23.81 107 ARG A CA 1
ATOM 791 C C . ARG A 1 110 ? 53.626 33.251 11.789 1.00 24.30 107 ARG A C 1
ATOM 792 O O . ARG A 1 110 ? 54.022 32.812 12.857 1.00 25.56 107 ARG A O 1
ATOM 800 N N . GLY A 1 111 ? 52.920 34.375 11.714 1.00 23.79 108 GLY A N 1
ATOM 801 C CA . GLY A 1 111 ? 52.722 35.183 12.913 1.00 23.11 108 GLY A CA 1
ATOM 802 C C . GLY A 1 111 ? 52.195 34.359 14.063 1.00 22.79 108 GLY A C 1
ATOM 803 O O . GLY A 1 111 ? 52.910 34.012 14.994 1.00 20.77 108 GLY A O 1
ATOM 804 N N . GLN A 1 112 ? 50.919 34.036 13.974 1.00 24.94 109 GLN A N 1
ATOM 805 C CA . GLN A 1 112 ? 50.289 33.197 14.956 1.00 26.92 109 GLN A CA 1
ATOM 806 C C . GLN A 1 112 ? 51.011 31.909 15.258 1.00 27.95 109 GLN A C 1
ATOM 807 O O . GLN A 1 112 ? 50.899 31.398 16.362 1.00 29.69 109 GLN A O 1
ATOM 813 N N . THR A 1 113 ? 51.728 31.333 14.309 1.00 27.45 110 THR A N 1
ATOM 814 C CA . THR A 1 113 ? 52.370 30.113 14.703 1.00 26.93 110 THR A CA 1
ATOM 815 C C . THR A 1 113 ? 53.606 30.424 15.539 1.00 27.92 110 THR A C 1
ATOM 816 O O . THR A 1 113 ? 53.726 29.848 16.613 1.00 30.76 110 THR A O 1
ATOM 820 N N . LEU A 1 114 ? 54.448 31.387 15.144 1.00 26.59 111 LEU A N 1
ATOM 821 C CA . LEU A 1 114 ? 55.473 31.902 16.039 1.00 26.35 111 LEU A CA 1
ATOM 822 C C . LEU A 1 114 ? 54.867 32.269 17.401 1.00 28.41 111 LEU A C 1
ATOM 823 O O . LEU A 1 114 ? 55.389 31.928 18.473 1.00 28.73 111 LEU A O 1
ATOM 828 N N . ASP A 1 115 ? 53.731 32.946 17.381 1.00 29.33 112 ASP A N 1
ATOM 829 C CA . ASP A 1 115 ? 53.120 33.323 18.635 1.00 29.13 112 ASP A CA 1
ATOM 830 C C . ASP A 1 115 ? 52.766 32.188 19.562 1.00 29.69 112 ASP A C 1
ATOM 831 O O . ASP A 1 115 ? 53.228 32.185 20.711 1.00 30.87 112 ASP A O 1
ATOM 836 N N . SER A 1 116 ? 52.023 31.195 19.063 1.00 27.64 113 SER A N 1
ATOM 837 C CA . SER A 1 116 ? 51.611 30.080 19.892 1.00 26.88 113 SER A CA 1
ATOM 838 C C . SER A 1 116 ? 52.799 29.305 20.387 1.00 27.48 113 SER A C 1
ATOM 839 O O . SER A 1 116 ? 52.985 29.089 21.576 1.00 27.18 113 SER A O 1
ATOM 842 N N . LEU A 1 117 ? 53.631 28.887 19.458 1.00 27.61 114 LEU A N 1
ATOM 843 C CA . LEU A 1 117 ? 54.809 28.171 19.847 1.00 28.50 114 LEU A CA 1
ATOM 844 C C . LEU A 1 117 ? 55.553 28.941 20.888 1.00 31.06 114 LEU A C 1
ATOM 845 O O . LEU A 1 117 ? 56.009 28.362 21.879 1.00 34.66 114 LEU A O 1
ATOM 850 N N . GLN A 1 118 ? 55.695 30.248 20.691 1.00 31.23 115 GLN A N 1
ATOM 851 C CA . GLN A 1 118 ? 56.409 31.029 21.673 1.00 30.30 115 GLN A CA 1
ATOM 852 C C . GLN A 1 118 ? 55.772 30.931 23.033 1.00 30.52 115 GLN A C 1
ATOM 853 O O . GLN A 1 118 ? 56.449 30.721 24.025 1.00 31.12 115 GLN A O 1
ATOM 859 N N . TYR A 1 119 ? 54.462 31.101 23.086 1.00 29.95 116 TYR A N 1
ATOM 860 C CA . TYR A 1 119 ? 53.807 31.080 24.356 1.00 29.84 116 TYR A CA 1
ATOM 861 C C . TYR A 1 119 ? 54.118 29.818 25.094 1.00 29.18 116 TYR A C 1
ATOM 862 O O . TYR A 1 119 ? 54.402 29.840 26.289 1.00 31.16 116 TYR A O 1
ATOM 871 N N . LEU A 1 120 ? 54.058 28.712 24.366 1.00 27.90 117 LEU A N 1
ATOM 872 C CA . LEU A 1 120 ? 54.340 27.389 24.904 1.00 26.30 117 LEU A CA 1
ATOM 873 C C . LEU A 1 120 ? 55.786 27.190 25.293 1.00 25.90 117 LEU A C 1
ATOM 874 O O . LEU A 1 120 ? 56.049 26.838 26.443 1.00 26.26 117 LEU A O 1
ATOM 879 N N . VAL A 1 121 ? 56.725 27.431 24.373 1.00 24.16 118 VAL A N 1
ATOM 880 C CA . VAL A 1 121 ? 58.106 27.285 24.760 1.00 24.37 118 VAL A CA 1
ATOM 881 C C . VAL A 1 121 ? 58.348 28.013 26.084 1.00 25.57 118 VAL A C 1
ATOM 882 O O . VAL A 1 121 ? 59.099 27.524 26.950 1.00 26.71 118 VAL A O 1
ATOM 886 N N . SER A 1 122 ? 57.671 29.149 26.268 1.00 24.67 119 SER A N 1
ATOM 887 C CA . SER A 1 122 ? 57.920 29.940 27.433 1.00 24.52 119 SER A CA 1
ATOM 888 C C . SER A 1 122 ? 57.425 29.275 28.762 1.00 24.91 119 SER A C 1
ATOM 889 O O . SER A 1 122 ? 58.152 29.307 29.796 1.00 20.90 119 SER A O 1
ATOM 892 N N . LEU A 1 123 ? 56.207 28.690 28.712 1.00 25.11 120 LEU A N 1
ATOM 893 C CA . LEU A 1 123 ? 55.681 27.944 29.832 1.00 26.29 120 LEU A CA 1
ATOM 894 C C . LEU A 1 123 ? 56.756 26.969 30.220 1.00 26.97 120 LEU A C 1
ATOM 895 O O . LEU A 1 123 ? 57.168 26.906 31.393 1.00 27.31 120 LEU A O 1
ATOM 900 N N . VAL A 1 124 ? 57.203 26.218 29.208 1.00 25.40 121 VAL A N 1
ATOM 901 C CA . VAL A 1 124 ? 58.117 25.137 29.382 1.00 23.51 121 VAL A CA 1
ATOM 902 C C . VAL A 1 124 ? 59.398 25.671 29.973 1.00 24.95 121 VAL A C 1
ATOM 903 O O . VAL A 1 124 ? 59.721 25.270 31.126 1.00 27.77 121 VAL A O 1
ATOM 907 N N . VAL A 1 125 ? 60.119 26.569 29.281 1.00 22.50 122 VAL A N 1
ATOM 908 C CA . VAL A 1 125 ? 61.333 27.124 29.911 1.00 21.68 122 VAL A CA 1
ATOM 909 C C . VAL A 1 125 ? 61.059 27.587 31.382 1.00 23.79 122 VAL A C 1
ATOM 910 O O . VAL A 1 125 ? 61.743 27.179 32.338 1.00 22.87 122 VAL A O 1
ATOM 914 N N . ASN A 1 126 ? 60.009 28.394 31.563 1.00 26.58 123 ASN A N 1
ATOM 915 C CA . ASN A 1 126 ? 59.778 29.010 32.854 1.00 27.13 123 ASN A CA 1
ATOM 916 C C . ASN A 1 126 ? 59.432 28.152 34.023 1.00 27.68 123 ASN A C 1
ATOM 917 O O . ASN A 1 126 ? 59.766 28.520 35.163 1.00 30.25 123 ASN A O 1
ATOM 922 N N . LYS A 1 127 ? 58.823 26.996 33.753 1.00 26.32 124 LYS A N 1
ATOM 923 C CA . LYS A 1 127 ? 58.519 26.036 34.799 1.00 24.33 124 LYS A CA 1
ATOM 924 C C . LYS A 1 127 ? 59.800 25.402 35.313 1.00 22.85 124 LYS A C 1
ATOM 925 O O . LYS A 1 127 ? 59.798 24.846 36.390 1.00 23.72 124 LYS A O 1
ATOM 931 N N . SER A 1 128 ? 60.892 25.497 34.563 1.00 21.46 125 SER A N 1
ATOM 932 C CA . SER A 1 128 ? 62.154 24.875 34.986 1.00 21.74 125 SER A CA 1
ATOM 933 C C . SER A 1 128 ? 63.087 25.915 35.539 1.00 22.38 125 SER A C 1
ATOM 934 O O . SER A 1 128 ? 64.301 25.702 35.557 1.00 22.42 125 SER A O 1
ATOM 937 N N . SER A 1 129 ? 62.547 27.067 35.932 1.00 22.71 126 SER A N 1
ATOM 938 C CA . SER A 1 129 ? 63.357 28.221 36.278 1.00 21.14 126 SER A CA 1
ATOM 939 C C . SER A 1 129 ? 62.705 29.066 37.329 1.00 23.10 126 SER A C 1
ATOM 940 O O . SER A 1 129 ? 61.545 29.499 37.153 1.00 26.95 126 SER A O 1
ATOM 943 N N . SER A 1 130 ? 63.439 29.326 38.401 1.00 22.31 127 SER A N 1
ATOM 944 C CA . SER A 1 130 ? 62.962 30.195 39.434 1.00 23.35 127 SER A CA 1
ATOM 945 C C . SER A 1 130 ? 62.964 31.662 39.078 1.00 24.34 127 SER A C 1
ATOM 946 O O . SER A 1 130 ? 62.187 32.408 39.623 1.00 24.80 127 SER A O 1
ATOM 949 N N . ASP A 1 131 ? 63.840 32.102 38.190 1.00 25.67 128 ASP A N 1
ATOM 950 C CA . ASP A 1 131 ? 63.785 33.488 37.775 1.00 26.33 128 ASP A CA 1
ATOM 951 C C . ASP A 1 131 ? 62.917 33.549 36.580 1.00 28.18 128 ASP A C 1
ATOM 952 O O . ASP A 1 131 ? 62.760 32.535 35.881 1.00 29.99 128 ASP A O 1
ATOM 957 N N . TYR A 1 132 ? 62.310 34.708 36.333 1.00 28.73 129 TYR A N 1
ATOM 958 C CA . TYR A 1 132 ? 61.451 34.813 35.172 1.00 28.53 129 TYR A CA 1
ATOM 959 C C . TYR A 1 132 ? 62.305 34.999 33.952 1.00 29.63 129 TYR A C 1
ATOM 960 O O . TYR A 1 132 ? 63.255 35.783 33.974 1.00 30.69 129 TYR A O 1
ATOM 969 N N . ILE A 1 133 ? 61.981 34.283 32.883 1.00 30.53 130 ILE A N 1
ATOM 970 C CA . ILE A 1 133 ? 62.818 34.328 31.684 1.00 31.74 130 ILE A CA 1
ATOM 971 C C . ILE A 1 133 ? 62.012 34.860 30.536 1.00 33.95 130 ILE A C 1
ATOM 972 O O . ILE A 1 133 ? 60.875 34.450 30.354 1.00 35.71 130 ILE A O 1
ATOM 977 N N . ARG A 1 134 ? 62.584 35.776 29.764 1.00 36.16 131 ARG A N 1
ATOM 978 C CA . ARG A 1 134 ? 61.907 36.290 28.589 1.00 37.85 131 ARG A CA 1
ATOM 979 C C . ARG A 1 134 ? 62.308 35.424 27.388 1.00 36.98 131 ARG A C 1
ATOM 980 O O . ARG A 1 134 ? 63.483 35.425 26.993 1.00 35.74 131 ARG A O 1
ATOM 988 N N . VAL A 1 135 ? 61.380 34.635 26.845 1.00 36.02 132 VAL A N 1
ATOM 989 C CA . VAL A 1 135 ? 61.717 33.892 25.614 1.00 37.38 132 VAL A CA 1
ATOM 990 C C . VAL A 1 135 ? 61.063 34.539 24.401 1.00 38.87 132 VAL A C 1
ATOM 991 O O . VAL A 1 135 ? 59.865 34.834 24.400 1.00 41.42 132 VAL A O 1
ATOM 995 N N . LYS A 1 136 ? 61.867 34.784 23.377 1.00 38.43 133 LYS A N 1
ATOM 996 C CA . LYS A 1 136 ? 61.404 35.408 22.169 1.00 36.44 133 LYS A CA 1
ATOM 997 C C . LYS A 1 136 ? 61.695 34.387 21.145 1.00 35.07 133 LYS A C 1
ATOM 998 O O . LYS A 1 136 ? 62.804 33.844 21.079 1.00 33.77 133 LYS A O 1
ATOM 1004 N N . LEU A 1 137 ? 60.699 34.140 20.319 1.00 34.35 134 LEU A N 1
ATOM 1005 C CA . LEU A 1 137 ? 60.782 33.096 19.319 1.00 33.09 134 LEU A CA 1
ATOM 1006 C C . LEU A 1 137 ? 60.480 33.703 17.923 1.00 32.87 134 LEU A C 1
ATOM 1007 O O . LEU A 1 137 ? 59.402 34.212 17.681 1.00 33.85 134 LEU A O 1
ATOM 1012 N N . ASP A 1 138 ? 61.456 33.650 17.025 1.00 32.96 135 ASP A N 1
ATOM 1013 C CA . ASP A 1 138 ? 61.413 34.392 15.770 1.00 33.08 135 ASP A CA 1
ATOM 1014 C C . ASP A 1 138 ? 62.040 33.572 14.584 1.00 32.16 135 ASP A C 1
ATOM 1015 O O . ASP A 1 138 ? 62.657 32.511 14.795 1.00 33.79 135 ASP A O 1
ATOM 1020 N N . THR A 1 139 ? 61.862 34.060 13.356 1.00 29.25 136 THR A N 1
ATOM 1021 C CA . THR A 1 139 ? 62.562 33.604 12.157 1.00 26.45 136 THR A CA 1
ATOM 1022 C C . THR A 1 139 ? 63.276 34.721 11.402 1.00 26.50 136 THR A C 1
ATOM 1023 O O . THR A 1 139 ? 62.642 35.605 10.819 1.00 25.35 136 THR A O 1
ATOM 1027 N N . GLU A 1 140 ? 64.594 34.674 11.364 1.00 26.59 137 GLU A N 1
ATOM 1028 C CA . GLU A 1 140 ? 65.295 35.581 10.472 1.00 27.17 137 GLU A CA 1
ATOM 1029 C C . GLU A 1 140 ? 64.492 36.895 10.395 1.00 27.40 137 GLU A C 1
ATOM 1030 O O . GLU A 1 140 ? 64.017 37.319 9.341 1.00 28.44 137 GLU A O 1
ATOM 1036 N N . ASN A 1 141 ? 64.293 37.504 11.553 1.00 26.29 138 ASN A N 1
ATOM 1037 C CA . ASN A 1 141 ? 63.731 38.833 11.628 1.00 25.32 138 ASN A CA 1
ATOM 1038 C C . ASN A 1 141 ? 62.365 38.979 11.018 1.00 25.75 138 ASN A C 1
ATOM 1039 O O . ASN A 1 141 ? 61.968 40.078 10.635 1.00 25.83 138 ASN A O 1
ATOM 1044 N N . TYR A 1 142 ? 61.647 37.877 10.913 1.00 25.49 139 TYR A N 1
ATOM 1045 C CA . TYR A 1 142 ? 60.316 37.957 10.386 1.00 24.27 139 TYR A CA 1
ATOM 1046 C C . TYR A 1 142 ? 59.490 38.953 11.171 1.00 23.99 139 TYR A C 1
ATOM 1047 O O . TYR A 1 142 ? 58.743 39.697 10.564 1.00 25.09 139 TYR A O 1
ATOM 1056 N N . ARG A 1 143 ? 59.576 38.992 12.493 1.00 22.66 140 ARG A N 1
ATOM 1057 C CA . ARG A 1 143 ? 58.594 39.842 13.178 1.00 21.87 140 ARG A CA 1
ATOM 1058 C C . ARG A 1 143 ? 58.740 41.305 12.699 1.00 22.23 140 ARG A C 1
ATOM 1059 O O . ARG A 1 143 ? 57.793 41.901 12.231 1.00 24.09 140 ARG A O 1
ATOM 1067 N N . GLU A 1 144 ? 59.932 41.861 12.783 1.00 22.56 141 GLU A N 1
ATOM 1068 C CA . GLU A 1 144 ? 60.219 43.152 12.261 1.00 23.01 141 GLU A CA 1
ATOM 1069 C C . GLU A 1 144 ? 59.731 43.273 10.826 1.00 23.52 141 GLU A C 1
ATOM 1070 O O . GLU A 1 144 ? 59.012 44.228 10.443 1.00 23.28 141 GLU A O 1
ATOM 1076 N N . ARG A 1 145 ? 60.125 42.330 9.982 1.00 22.70 142 ARG A N 1
ATOM 1077 C CA . ARG A 1 145 ? 59.937 42.644 8.599 1.00 21.48 142 ARG A CA 1
ATOM 1078 C C . ARG A 1 145 ? 58.518 42.494 8.231 1.00 21.39 142 ARG A C 1
ATOM 1079 O O . ARG A 1 145 ? 58.009 43.206 7.394 1.00 23.68 142 ARG A O 1
ATOM 1087 N N . ARG A 1 146 ? 57.840 41.636 8.963 1.00 21.60 143 ARG A N 1
ATOM 1088 C CA . ARG A 1 146 ? 56.368 41.646 8.983 1.00 21.84 143 ARG A CA 1
ATOM 1089 C C . ARG A 1 146 ? 55.772 42.996 9.410 1.00 21.49 143 ARG A C 1
ATOM 1090 O O . ARG A 1 146 ? 54.998 43.583 8.664 1.00 21.70 143 ARG A O 1
ATOM 1098 N N . LYS A 1 147 ? 56.110 43.488 10.590 1.00 21.28 144 LYS A N 1
ATOM 1099 C CA . LYS A 1 147 ? 55.643 44.834 10.940 1.00 24.78 144 LYS A CA 1
ATOM 1100 C C . LYS A 1 147 ? 55.752 45.914 9.806 1.00 25.23 144 LYS A C 1
ATOM 1101 O O . LYS A 1 147 ? 54.793 46.623 9.525 1.00 25.06 144 LYS A O 1
ATOM 1107 N N . GLU A 1 148 ? 56.905 46.009 9.154 1.00 26.15 145 GLU A N 1
ATOM 1108 C CA . GLU A 1 148 ? 57.095 46.980 8.099 1.00 26.88 145 GLU A CA 1
ATOM 1109 C C . GLU A 1 148 ? 56.063 46.790 7.021 1.00 26.46 145 GLU A C 1
ATOM 1110 O O . GLU A 1 148 ? 55.460 47.736 6.516 1.00 26.27 145 GLU A O 1
ATOM 1116 N N . THR A 1 149 ? 55.836 45.550 6.656 1.00 27.09 146 THR A N 1
ATOM 1117 C CA . THR A 1 149 ? 55.089 45.359 5.452 1.00 28.26 146 THR A CA 1
ATOM 1118 C C . THR A 1 149 ? 53.601 45.643 5.733 1.00 27.12 146 THR A C 1
ATOM 1119 O O . THR A 1 149 ? 52.897 46.245 4.890 1.00 27.79 146 THR A O 1
ATOM 1123 N N . LEU A 1 150 ? 53.156 45.282 6.935 1.00 24.87 147 LEU A N 1
ATOM 1124 C CA . LEU A 1 150 ? 51.814 45.615 7.362 1.00 24.23 147 LEU A CA 1
ATOM 1125 C C . LEU A 1 150 ? 51.623 47.128 7.422 1.00 24.38 147 LEU A C 1
ATOM 1126 O O . LEU A 1 150 ? 50.652 47.655 6.889 1.00 24.34 147 LEU A O 1
ATOM 1131 N N . GLU A 1 151 ? 52.558 47.833 8.059 1.00 24.37 148 GLU A N 1
ATOM 1132 C CA . GLU A 1 151 ? 52.458 49.265 8.158 1.00 23.74 148 GLU A CA 1
ATOM 1133 C C . GLU A 1 151 ? 52.386 49.816 6.731 1.00 24.34 148 GLU A C 1
ATOM 1134 O O . GLU A 1 151 ? 51.677 50.792 6.457 1.00 25.54 148 GLU A O 1
ATOM 1140 N N . THR A 1 152 ? 53.069 49.161 5.800 1.00 22.22 149 THR A N 1
ATOM 1141 C CA . THR A 1 152 ? 52.987 49.583 4.425 1.00 19.96 149 THR A CA 1
ATOM 1142 C C . THR A 1 152 ? 51.649 49.304 3.788 1.00 20.47 149 THR A C 1
ATOM 1143 O O . THR A 1 152 ? 51.114 50.144 3.052 1.00 19.68 149 THR A O 1
ATOM 1147 N N . LEU A 1 153 ? 51.119 48.121 4.085 1.00 20.00 150 LEU A N 1
ATOM 1148 C CA . LEU A 1 153 ? 49.769 47.764 3.680 1.00 19.93 150 LEU A CA 1
ATOM 1149 C C . LEU A 1 153 ? 48.793 48.827 4.147 1.00 20.07 150 LEU A C 1
ATOM 1150 O O . LEU A 1 153 ? 47.981 49.294 3.383 1.00 19.32 150 LEU A O 1
ATOM 1155 N N . ALA A 1 154 ? 48.899 49.196 5.418 1.00 21.33 151 ALA A N 1
ATOM 1156 C CA . ALA A 1 154 ? 48.074 50.216 5.994 1.00 23.21 151 ALA A CA 1
ATOM 1157 C C . ALA A 1 154 ? 48.111 51.446 5.102 1.00 26.17 151 ALA A C 1
ATOM 1158 O O . ALA A 1 154 ? 47.061 51.860 4.599 1.00 28.42 151 ALA A O 1
ATOM 1160 N N . LYS A 1 155 ? 49.298 52.007 4.869 1.00 26.63 152 LYS A N 1
ATOM 1161 C CA . LYS A 1 155 ? 49.382 53.212 4.119 1.00 27.24 152 LYS A CA 1
ATOM 1162 C C . LYS A 1 155 ? 48.869 53.003 2.719 1.00 27.77 152 LYS A C 1
ATOM 1163 O O . LYS A 1 155 ? 48.178 53.866 2.219 1.00 28.65 152 LYS A O 1
ATOM 1169 N N . ASN A 1 156 ? 49.189 51.896 2.055 1.00 28.48 153 ASN A N 1
ATOM 1170 C CA . ASN A 1 156 ? 48.847 51.809 0.610 1.00 29.22 153 ASN A CA 1
ATOM 1171 C C . ASN A 1 156 ? 47.379 51.718 0.481 1.00 29.97 153 ASN A C 1
ATOM 1172 O O . ASN A 1 156 ? 46.774 52.411 -0.336 1.00 30.87 153 ASN A O 1
ATOM 1177 N N . ILE A 1 157 ? 46.765 50.837 1.257 1.00 30.02 154 ILE A N 1
ATOM 1178 C CA . ILE A 1 157 ? 45.359 50.733 1.023 1.00 29.16 154 ILE A CA 1
ATOM 1179 C C . ILE A 1 157 ? 44.600 51.939 1.575 1.00 29.51 154 ILE A C 1
ATOM 1180 O O . ILE A 1 157 ? 43.471 52.157 1.157 1.00 32.62 154 ILE A O 1
ATOM 1185 N N . ALA A 1 158 ? 45.194 52.765 2.434 1.00 27.40 155 ALA A N 1
ATOM 1186 C CA . ALA A 1 158 ? 44.537 54.050 2.732 1.00 25.77 155 ALA A CA 1
ATOM 1187 C C . ALA A 1 158 ? 44.389 54.885 1.460 1.00 26.14 155 ALA A C 1
ATOM 1188 O O . ALA A 1 158 ? 43.290 55.225 1.051 1.00 26.36 155 ALA A O 1
ATOM 1190 N N . TYR A 1 159 ? 45.514 55.190 0.830 1.00 26.64 156 TYR A N 1
ATOM 1191 C CA . TYR A 1 159 ? 45.557 55.738 -0.524 1.00 25.96 156 TYR A CA 1
ATOM 1192 C C . TYR A 1 159 ? 44.413 55.193 -1.368 1.00 26.19 156 TYR A C 1
ATOM 1193 O O . TYR A 1 159 ? 43.662 55.929 -1.914 1.00 25.99 156 TYR A O 1
ATOM 1202 N N . LYS A 1 160 ? 44.287 53.889 -1.484 1.00 28.81 157 LYS A N 1
ATOM 1203 C CA . LYS A 1 160 ? 43.240 53.334 -2.326 1.00 30.58 157 LYS A CA 1
ATOM 1204 C C . LYS A 1 160 ? 41.853 53.835 -1.949 1.00 30.04 157 LYS A C 1
ATOM 1205 O O . LYS A 1 160 ? 41.160 54.353 -2.799 1.00 30.26 157 LYS A O 1
ATOM 1211 N N . VAL A 1 161 ? 41.455 53.689 -0.685 1.00 29.01 158 VAL A N 1
ATOM 1212 C CA . VAL A 1 161 ? 40.172 54.172 -0.228 1.00 27.99 158 VAL A CA 1
ATOM 1213 C C . VAL A 1 161 ? 40.098 55.632 -0.547 1.00 27.73 158 VAL A C 1
ATOM 1214 O O . VAL A 1 161 ? 39.237 56.068 -1.278 1.00 28.53 158 VAL A O 1
ATOM 1218 N N . LYS A 1 162 ? 41.035 56.390 -0.025 1.00 27.73 159 LYS A N 1
ATOM 1219 C CA . LYS A 1 162 ? 41.093 57.794 -0.309 1.00 27.36 159 LYS A CA 1
ATOM 1220 C C . LYS A 1 162 ? 40.824 58.004 -1.784 1.00 26.39 159 LYS A C 1
ATOM 1221 O O . LYS A 1 162 ? 40.052 58.852 -2.155 1.00 27.20 159 LYS A O 1
ATOM 1227 N N . ARG A 1 163 ? 41.390 57.185 -2.639 1.00 26.10 160 ARG A N 1
ATOM 1228 C CA . ARG A 1 163 ? 41.263 57.461 -4.051 1.00 26.54 160 ARG A CA 1
ATOM 1229 C C . ARG A 1 163 ? 39.960 56.952 -4.695 1.00 25.83 160 ARG A C 1
ATOM 1230 O O . ARG A 1 163 ? 39.292 57.719 -5.416 1.00 25.62 160 ARG A O 1
ATOM 1238 N N . THR A 1 164 ? 39.594 55.686 -4.442 1.00 23.77 161 THR A N 1
ATOM 1239 C CA . THR A 1 164 ? 38.402 55.064 -5.047 1.00 21.89 161 THR A CA 1
ATOM 1240 C C . THR A 1 164 ? 37.140 55.346 -4.315 1.00 23.24 161 THR A C 1
ATOM 1241 O O . THR A 1 164 ? 36.085 54.920 -4.754 1.00 24.94 161 THR A O 1
ATOM 1245 N N . LYS A 1 165 ? 37.235 55.987 -3.155 1.00 23.96 162 LYS A N 1
ATOM 1246 C CA . LYS A 1 165 ? 36.062 56.415 -2.392 1.00 24.45 162 LYS A CA 1
ATOM 1247 C C . LYS A 1 165 ? 35.276 55.236 -1.854 1.00 26.58 162 LYS A C 1
ATOM 1248 O O . LYS A 1 165 ? 34.188 55.418 -1.305 1.00 28.67 162 LYS A O 1
ATOM 1254 N N . ARG A 1 166 ? 35.827 54.043 -1.986 1.00 27.68 163 ARG A N 1
ATOM 1255 C CA . ARG A 1 166 ? 35.098 52.837 -1.722 1.00 29.58 163 ARG A CA 1
ATOM 1256 C C . ARG A 1 166 ? 35.842 52.134 -0.614 1.00 30.61 163 ARG A C 1
ATOM 1257 O O . ARG A 1 166 ? 37.065 52.162 -0.533 1.00 32.27 163 ARG A O 1
ATOM 1265 N N . SER A 1 167 ? 35.106 51.516 0.277 1.00 31.38 164 SER A N 1
ATOM 1266 C CA . SER A 1 167 ? 35.690 50.980 1.510 1.00 30.20 164 SER A CA 1
ATOM 1267 C C . SER A 1 167 ? 36.347 49.626 1.302 1.00 29.51 164 SER A C 1
ATOM 1268 O O . SER A 1 167 ? 35.797 48.787 0.552 1.00 30.48 164 SER A O 1
ATOM 1271 N N . VAL A 1 168 ? 37.498 49.418 1.964 1.00 27.46 165 VAL A N 1
ATOM 1272 C CA . VAL A 1 168 ? 38.338 48.168 1.828 1.00 24.84 165 VAL A CA 1
ATOM 1273 C C . VAL A 1 168 ? 38.540 47.318 3.091 1.00 23.96 165 VAL A C 1
ATOM 1274 O O . VAL A 1 168 ? 38.948 47.854 4.120 1.00 24.40 165 VAL A O 1
ATOM 1278 N N . SER A 1 169 ? 38.270 46.007 2.991 1.00 23.04 166 SER A N 1
ATOM 1279 C CA . SER A 1 169 ? 38.458 45.061 4.090 1.00 22.01 166 SER A CA 1
ATOM 1280 C C . SER A 1 169 ? 39.701 44.297 3.821 1.00 22.49 166 SER A C 1
ATOM 1281 O O . SER A 1 169 ? 39.864 43.721 2.744 1.00 21.99 166 SER A O 1
ATOM 1284 N N . LEU A 1 170 ? 40.589 44.272 4.798 1.00 23.87 167 LEU A N 1
ATOM 1285 C CA . LEU A 1 170 ? 41.801 43.496 4.666 1.00 25.08 167 LEU A CA 1
ATOM 1286 C C . LEU A 1 170 ? 41.478 42.034 4.797 1.00 27.77 167 LEU A C 1
ATOM 1287 O O . LEU A 1 170 ? 40.337 41.669 5.098 1.00 29.15 167 LEU A O 1
ATOM 1292 N N . GLU A 1 171 ? 42.469 41.189 4.558 1.00 30.18 168 GLU A N 1
ATOM 1293 C CA . GLU A 1 171 ? 42.319 39.779 4.853 1.00 32.51 168 GLU A CA 1
ATOM 1294 C C . GLU A 1 171 ? 42.282 39.614 6.369 1.00 31.17 168 GLU A C 1
ATOM 1295 O O . GLU A 1 171 ? 42.710 40.541 7.115 1.00 31.66 168 GLU A O 1
ATOM 1301 N N . PRO A 1 172 ? 41.764 38.455 6.844 1.00 28.45 169 PRO A N 1
ATOM 1302 C CA . PRO A 1 172 ? 41.757 38.185 8.280 1.00 27.09 169 PRO A CA 1
ATOM 1303 C C . PRO A 1 172 ? 43.173 38.205 8.812 1.00 25.82 169 PRO A C 1
ATOM 1304 O O . PRO A 1 172 ? 44.059 37.950 8.049 1.00 25.14 169 PRO A O 1
ATOM 1316 N N . ASN A 1 174 ? 45.565 37.971 12.904 1.00 29.49 171 ASN A N 1
ATOM 1317 C CA . ASN A 1 174 ? 45.557 37.849 14.356 1.00 30.78 171 ASN A CA 1
ATOM 1318 C C . ASN A 1 174 ? 45.508 39.238 15.023 1.00 31.74 171 ASN A C 1
ATOM 1319 O O . ASN A 1 174 ? 45.913 40.254 14.431 1.00 32.89 171 ASN A O 1
ATOM 1324 N N . PRO A 1 175 ? 45.050 39.292 16.274 1.00 31.89 172 PRO A N 1
ATOM 1325 C CA . PRO A 1 175 ? 44.869 40.593 16.897 1.00 32.26 172 PRO A CA 1
ATOM 1326 C C . PRO A 1 175 ? 46.130 41.450 16.881 1.00 31.86 172 PRO A C 1
ATOM 1327 O O . PRO A 1 175 ? 46.086 42.652 16.606 1.00 29.90 172 PRO A O 1
ATOM 1331 N N . TYR A 1 176 ? 47.249 40.792 17.143 1.00 32.97 173 TYR A N 1
ATOM 1332 C CA . TYR A 1 176 ? 48.535 41.460 17.194 1.00 33.50 173 TYR A CA 1
ATOM 1333 C C . TYR A 1 176 ? 48.788 42.223 15.918 1.00 33.66 173 TYR A C 1
ATOM 1334 O O . TYR A 1 176 ? 49.178 43.380 15.957 1.00 33.48 173 TYR A O 1
ATOM 1343 N N . GLU A 1 177 ? 48.511 41.600 14.788 1.00 33.96 174 GLU A N 1
ATOM 1344 C CA . GLU A 1 177 ? 48.775 42.271 13.550 1.00 35.10 174 GLU A CA 1
ATOM 1345 C C . GLU A 1 177 ? 47.767 43.357 13.313 1.00 34.14 174 GLU A C 1
ATOM 1346 O O . GLU A 1 177 ? 48.137 44.493 12.970 1.00 34.10 174 GLU A O 1
ATOM 1352 N N . ARG A 1 178 ? 46.496 43.009 13.518 1.00 32.88 175 ARG A N 1
ATOM 1353 C CA . ARG A 1 178 ? 45.400 43.986 13.463 1.00 30.07 175 ARG A CA 1
ATOM 1354 C C . ARG A 1 178 ? 45.746 45.282 14.179 1.00 28.53 175 ARG A C 1
ATOM 1355 O O . ARG A 1 178 ? 45.473 46.392 13.680 1.00 28.55 175 ARG A O 1
ATOM 1363 N N . ARG A 1 179 ? 46.405 45.152 15.320 1.00 25.43 176 ARG A N 1
ATOM 1364 C CA . ARG A 1 179 ? 46.800 46.341 15.989 1.00 23.71 176 ARG A CA 1
ATOM 1365 C C . ARG A 1 179 ? 47.816 47.148 15.196 1.00 23.02 176 ARG A C 1
ATOM 1366 O O . ARG A 1 179 ? 47.700 48.393 15.139 1.00 23.28 176 ARG A O 1
ATOM 1374 N N . ILE A 1 180 ? 48.789 46.484 14.563 1.00 21.48 177 ILE A N 1
ATOM 1375 C CA . ILE A 1 180 ? 49.778 47.232 13.747 1.00 21.25 177 ILE A CA 1
ATOM 1376 C C . ILE A 1 180 ? 49.112 48.144 12.695 1.00 21.54 177 ILE A C 1
ATOM 1377 O O . ILE A 1 180 ? 49.471 49.318 12.498 1.00 18.45 177 ILE A O 1
ATOM 1382 N N . ILE A 1 181 ? 48.082 47.596 12.077 1.00 22.53 178 ILE A N 1
ATOM 1383 C CA . ILE A 1 181 ? 47.322 48.380 11.168 1.00 23.80 178 ILE A CA 1
ATOM 1384 C C . ILE A 1 181 ? 46.621 49.547 11.850 1.00 24.71 178 ILE A C 1
ATOM 1385 O O . ILE A 1 181 ? 46.899 50.730 11.548 1.00 24.12 178 ILE A O 1
ATOM 1390 N N . HIS A 1 182 ? 45.728 49.223 12.778 1.00 24.89 179 HIS A N 1
ATOM 1391 C CA . HIS A 1 182 ? 45.009 50.282 13.475 1.00 24.99 179 HIS A CA 1
ATOM 1392 C C . HIS A 1 182 ? 45.926 51.418 13.823 1.00 23.94 179 HIS A C 1
ATOM 1393 O O . HIS A 1 182 ? 45.563 52.596 13.656 1.00 24.99 179 HIS A O 1
ATOM 1400 N N . ALA A 1 183 ? 47.119 51.058 14.283 1.00 20.90 180 ALA A N 1
ATOM 1401 C CA . ALA A 1 183 ? 47.983 52.049 14.782 1.00 18.78 180 ALA A CA 1
ATOM 1402 C C . ALA A 1 183 ? 48.576 52.743 13.584 1.00 19.53 180 ALA A C 1
ATOM 1403 O O . ALA A 1 183 ? 48.808 53.934 13.613 1.00 20.12 180 ALA A O 1
ATOM 1405 N N . ALA A 1 184 ? 48.784 52.039 12.487 1.00 20.23 181 ALA A N 1
ATOM 1406 C CA . ALA A 1 184 ? 49.497 52.697 11.401 1.00 21.21 181 ALA A CA 1
ATOM 1407 C C . ALA A 1 184 ? 48.739 53.937 10.882 1.00 22.18 181 ALA A C 1
ATOM 1408 O O . ALA A 1 184 ? 49.305 54.828 10.287 1.00 22.36 181 ALA A O 1
ATOM 1410 N N . LEU A 1 185 ? 47.441 53.962 11.131 1.00 23.70 182 LEU A N 1
ATOM 1411 C CA . LEU A 1 185 ? 46.511 54.906 10.565 1.00 23.18 182 LEU A CA 1
ATOM 1412 C C . LEU A 1 185 ? 45.889 55.742 11.686 1.00 25.86 182 LEU A C 1
ATOM 1413 O O . LEU A 1 185 ? 44.928 56.516 11.461 1.00 26.32 182 LEU A O 1
ATOM 1418 N N . GLN A 1 186 ? 46.410 55.557 12.902 1.00 27.57 183 GLN A N 1
ATOM 1419 C CA . GLN A 1 186 ? 45.926 56.252 14.083 1.00 29.24 183 GLN A CA 1
ATOM 1420 C C . GLN A 1 186 ? 45.493 57.693 13.790 1.00 29.87 183 GLN A C 1
ATOM 1421 O O . GLN A 1 186 ? 44.446 58.095 14.243 1.00 29.89 183 GLN A O 1
ATOM 1427 N N . ASN A 1 187 ? 46.269 58.455 13.019 1.00 31.35 184 ASN A N 1
ATOM 1428 C CA . ASN A 1 187 ? 46.005 59.897 12.842 1.00 33.33 184 ASN A CA 1
ATOM 1429 C C . ASN A 1 187 ? 45.831 60.380 11.406 1.00 32.90 184 ASN A C 1
ATOM 1430 O O . ASN A 1 187 ? 46.070 61.551 11.088 1.00 32.31 184 ASN A O 1
ATOM 1435 N N . ASP A 1 188 ? 45.421 59.472 10.542 1.00 33.48 185 ASP A N 1
ATOM 1436 C CA . ASP A 1 188 ? 45.193 59.808 9.173 1.00 34.86 185 ASP A CA 1
ATOM 1437 C C . ASP A 1 188 ? 43.983 60.720 9.096 1.00 35.14 185 ASP A C 1
ATOM 1438 O O . ASP A 1 188 ? 42.954 60.451 9.710 1.00 35.37 185 ASP A O 1
ATOM 1443 N N . LYS A 1 189 ? 44.108 61.806 8.343 1.00 35.41 186 LYS A N 1
ATOM 1444 C CA . LYS A 1 189 ? 43.045 62.806 8.277 1.00 35.22 186 LYS A CA 1
ATOM 1445 C C . LYS A 1 189 ? 41.820 62.392 7.457 1.00 33.88 186 LYS A C 1
ATOM 1446 O O . LYS A 1 189 ? 40.752 62.964 7.613 1.00 32.79 186 LYS A O 1
ATOM 1452 N N . TYR A 1 190 ? 41.965 61.382 6.610 1.00 32.43 187 TYR A N 1
ATOM 1453 C CA . TYR A 1 190 ? 40.927 61.079 5.643 1.00 30.78 187 TYR A CA 1
ATOM 1454 C C . TYR A 1 190 ? 40.273 59.721 5.846 1.00 28.82 187 TYR A C 1
ATOM 1455 O O . TYR A 1 190 ? 39.190 59.446 5.323 1.00 28.22 187 TYR A O 1
ATOM 1464 N N . VAL A 1 191 ? 40.917 58.875 6.627 1.00 26.52 188 VAL A N 1
ATOM 1465 C CA . VAL A 1 191 ? 40.520 57.490 6.665 1.00 23.32 188 VAL A CA 1
ATOM 1466 C C . VAL A 1 191 ? 40.383 56.989 8.101 1.00 21.34 188 VAL A C 1
ATOM 1467 O O . VAL A 1 191 ? 40.955 57.549 9.037 1.00 21.03 188 VAL A O 1
ATOM 1471 N N . VAL A 1 192 ? 39.589 55.959 8.291 1.00 19.23 189 VAL A N 1
ATOM 1472 C CA . VAL A 1 192 ? 39.428 55.401 9.632 1.00 18.10 189 VAL A CA 1
ATOM 1473 C C . VAL A 1 192 ? 39.481 53.884 9.548 1.00 19.90 189 VAL A C 1
ATOM 1474 O O . VAL A 1 192 ? 39.317 53.283 8.449 1.00 20.77 189 VAL A O 1
ATOM 1478 N N . THR A 1 193 ? 39.703 53.262 10.701 1.00 20.49 190 THR A N 1
ATOM 1479 C CA . THR A 1 193 ? 39.878 51.817 10.746 1.00 22.69 190 THR A CA 1
ATOM 1480 C C . THR A 1 193 ? 39.056 51.268 11.850 1.00 22.76 190 THR A C 1
ATOM 1481 O O . THR A 1 193 ? 38.751 51.933 12.782 1.00 23.13 190 THR A O 1
ATOM 1485 N N . ARG A 1 194 ? 38.704 50.020 11.740 1.00 25.41 191 ARG A N 1
ATOM 1486 C CA . ARG A 1 194 ? 37.809 49.410 12.688 1.00 26.56 191 ARG A CA 1
ATOM 1487 C C . ARG A 1 194 ? 37.731 47.997 12.194 1.00 27.39 191 ARG A C 1
ATOM 1488 O O . ARG A 1 194 ? 37.727 47.735 10.972 1.00 28.13 191 ARG A O 1
ATOM 1496 N N . SER A 1 195 ? 37.703 47.087 13.143 1.00 27.73 192 SER A N 1
ATOM 1497 C CA . SER A 1 195 ? 37.907 45.710 12.826 1.00 27.97 192 SER A CA 1
ATOM 1498 C C . SER A 1 195 ? 36.616 44.968 13.067 1.00 27.96 192 SER A C 1
ATOM 1499 O O . SER A 1 195 ? 35.861 45.330 13.928 1.00 28.59 192 SER A O 1
ATOM 1502 N N . ASP A 1 196 ? 36.365 43.942 12.279 1.00 29.71 193 ASP A N 1
ATOM 1503 C CA . ASP A 1 196 ? 35.101 43.233 12.292 1.00 30.94 193 ASP A CA 1
ATOM 1504 C C . ASP A 1 196 ? 35.324 41.736 12.082 1.00 29.56 193 ASP A C 1
ATOM 1505 O O . ASP A 1 196 ? 36.438 41.326 11.804 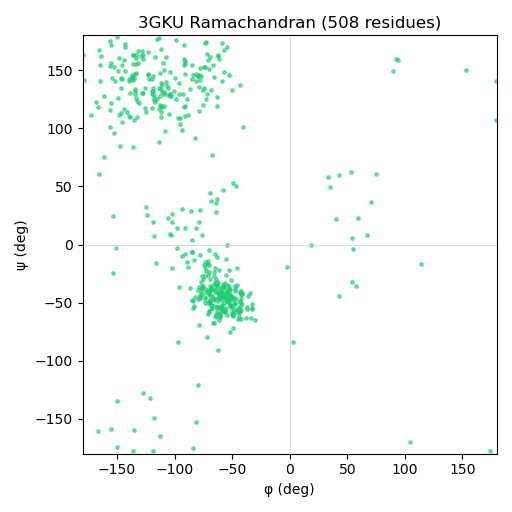1.00 30.27 193 ASP A O 1
ATOM 1510 N N . GLY A 1 197 ? 34.281 40.927 12.221 1.00 27.56 194 GLY A N 1
ATOM 1511 C CA . GLY A 1 197 ? 34.377 39.472 12.076 1.00 26.47 194 GLY A CA 1
ATOM 1512 C C . GLY A 1 197 ? 34.704 38.706 13.345 1.00 26.28 194 GLY A C 1
ATOM 1513 O O . GLY A 1 197 ? 35.368 39.204 14.232 1.00 24.87 194 GLY A O 1
ATOM 1514 N N . GLU A 1 198 ? 34.213 37.479 13.435 1.00 27.60 195 GLU A N 1
ATOM 1515 C CA . GLU A 1 198 ? 34.584 36.583 14.529 1.00 28.02 195 GLU A CA 1
ATOM 1516 C C . GLU A 1 198 ? 35.858 35.904 14.158 1.00 27.31 195 GLU A C 1
ATOM 1517 O O . GLU A 1 198 ? 36.174 35.764 13.003 1.00 26.81 195 GLU A O 1
ATOM 1523 N N . GLU A 1 199 ? 36.616 35.490 15.150 1.00 28.40 196 GLU A N 1
ATOM 1524 C CA . GLU A 1 199 ? 37.929 34.939 14.891 1.00 28.22 196 GLU A CA 1
ATOM 1525 C C . GLU A 1 199 ? 37.644 33.554 14.314 1.00 27.88 196 GLU A C 1
ATOM 1526 O O . GLU A 1 199 ? 36.581 32.985 14.541 1.00 26.85 196 GLU A O 1
ATOM 1532 N N . PRO A 1 200 ? 38.545 33.037 13.491 1.00 27.75 197 PRO A N 1
ATOM 1533 C CA . PRO A 1 200 ? 39.719 33.658 12.989 1.00 27.76 197 PRO A CA 1
ATOM 1534 C C . PRO A 1 200 ? 39.472 34.378 11.664 1.00 28.28 197 PRO A C 1
ATOM 1535 O O . PRO A 1 200 ? 40.416 34.710 10.980 1.00 31.18 197 PRO A O 1
ATOM 1539 N N . PHE A 1 201 ? 38.235 34.611 11.273 1.00 27.95 198 PHE A N 1
ATOM 1540 C CA . PHE A 1 201 ? 38.007 35.427 10.079 1.00 27.28 198 PHE A CA 1
ATOM 1541 C C . PHE A 1 201 ? 37.801 36.912 10.383 1.00 25.84 198 PHE A C 1
ATOM 1542 O O . PHE A 1 201 ? 37.111 37.615 9.634 1.00 24.88 198 PHE A O 1
ATOM 1550 N N . ARG A 1 202 ? 38.442 37.372 11.462 1.00 24.08 199 ARG A N 1
ATOM 1551 C CA . ARG A 1 202 ? 38.329 38.727 11.932 1.00 23.36 199 ARG A CA 1
ATOM 1552 C C . ARG A 1 202 ? 39.372 39.631 11.294 1.00 24.43 199 ARG A C 1
ATOM 1553 O O . ARG A 1 202 ? 40.552 39.368 11.415 1.00 24.96 199 ARG A O 1
ATOM 1561 N N . HIS A 1 203 ? 38.915 40.723 10.669 1.00 25.04 200 HIS A N 1
ATOM 1562 C CA . HIS A 1 203 ? 39.751 41.661 9.897 1.00 25.34 200 HIS A CA 1
ATOM 1563 C C . HIS A 1 203 ? 39.613 43.151 10.288 1.00 24.74 200 HIS A C 1
ATOM 1564 O O . HIS A 1 203 ? 38.660 43.520 10.920 1.00 25.25 200 HIS A O 1
ATOM 1571 N N . VAL A 1 204 ? 40.556 43.992 9.881 1.00 24.34 201 VAL A N 1
ATOM 1572 C CA . VAL A 1 204 ? 40.378 45.429 9.919 1.00 25.80 201 VAL A CA 1
ATOM 1573 C C . VAL A 1 204 ? 39.654 45.930 8.657 1.00 28.45 201 VAL A C 1
ATOM 1574 O O . VAL A 1 204 ? 39.909 45.415 7.534 1.00 30.58 201 VAL A O 1
ATOM 1578 N N . ILE A 1 205 ? 38.768 46.929 8.815 1.00 27.80 202 ILE A N 1
ATOM 1579 C CA . ILE A 1 205 ? 38.169 47.562 7.655 1.00 25.85 202 ILE A CA 1
ATOM 1580 C C . ILE A 1 205 ? 38.673 48.949 7.645 1.00 27.02 202 ILE A C 1
ATOM 1581 O O . ILE A 1 205 ? 38.696 49.609 8.688 1.00 28.30 202 ILE A O 1
ATOM 1586 N N . ILE A 1 206 ? 39.090 49.385 6.460 1.00 26.73 203 ILE A N 1
ATOM 1587 C CA . ILE A 1 206 ? 39.466 50.763 6.233 1.00 26.12 203 ILE A CA 1
ATOM 1588 C C . ILE A 1 206 ? 38.420 51.419 5.357 1.00 26.62 203 ILE A C 1
ATOM 1589 O O . ILE A 1 206 ? 38.078 50.872 4.310 1.00 27.49 203 ILE A O 1
ATOM 1594 N N . SER A 1 207 ? 37.934 52.587 5.799 1.00 26.23 204 SER A N 1
ATOM 1595 C CA . SER A 1 207 ? 36.902 53.395 5.121 1.00 24.36 204 SER A CA 1
ATOM 1596 C C . SER A 1 207 ? 37.122 54.875 5.389 1.00 23.03 204 SER A C 1
ATOM 1597 O O . SER A 1 207 ? 37.782 55.253 6.367 1.00 21.23 204 SER A O 1
ATOM 1600 N N . LEU A 1 208 ? 36.543 55.724 4.548 1.00 22.70 205 LEU A N 1
ATOM 1601 C CA . LEU A 1 208 ? 36.819 57.138 4.707 1.00 23.06 205 LEU A CA 1
ATOM 1602 C C . LEU A 1 208 ? 36.063 57.757 5.821 1.00 24.31 205 LEU A C 1
ATOM 1603 O O . LEU A 1 208 ? 34.966 57.380 6.108 1.00 23.93 205 LEU A O 1
ATOM 1608 N N . LYS A 1 209 ? 36.758 58.655 6.496 1.00 27.71 206 LYS A N 1
ATOM 1609 C CA . LYS A 1 209 ? 36.321 59.334 7.667 1.00 31.00 206 LYS A CA 1
ATOM 1610 C C . LYS A 1 209 ? 35.162 60.226 7.260 1.00 34.42 206 LYS A C 1
ATOM 1611 O O . LYS A 1 209 ? 35.083 60.626 6.101 1.00 34.59 206 LYS A O 1
ATOM 1617 N N . ARG A 1 210 ? 34.273 60.540 8.208 1.00 38.10 207 ARG A N 1
ATOM 1618 C CA . ARG A 1 210 ? 32.999 61.192 7.920 1.00 40.82 207 ARG A CA 1
ATOM 1619 C C . ARG A 1 210 ? 32.870 62.545 8.569 1.00 42.50 207 ARG A C 1
ATOM 1620 O O . ARG A 1 210 ? 33.873 63.225 8.739 1.00 42.98 207 ARG A O 1
ATOM 1628 N N . GLU A 1 211 ? 31.627 62.922 8.907 1.00 45.55 208 GLU A N 1
ATOM 1629 C CA . GLU A 1 211 ? 31.243 64.217 9.576 1.00 47.42 208 GLU A CA 1
ATOM 1630 C C . GLU A 1 211 ? 31.903 65.462 9.020 1.00 47.85 208 GLU A C 1
ATOM 1631 O O . GLU A 1 211 ? 31.828 65.706 7.823 1.00 49.27 208 GLU A O 1
ATOM 1637 N N . ASP B 1 5 ? 49.607 -0.772 9.909 1.00 91.48 2 ASP B N 1
ATOM 1638 C CA . ASP B 1 5 ? 49.776 -1.590 8.666 1.00 91.74 2 ASP B CA 1
ATOM 1639 C C . ASP B 1 5 ? 48.446 -2.182 8.183 1.00 91.75 2 ASP B C 1
ATOM 1640 O O . ASP B 1 5 ? 47.405 -1.940 8.800 1.00 91.77 2 ASP B O 1
ATOM 1653 N N . VAL B 1 7 ? 45.815 -4.971 5.387 1.00 87.79 4 VAL B N 1
ATOM 1654 C CA . VAL B 1 7 ? 45.232 -6.314 5.242 1.00 86.06 4 VAL B CA 1
ATOM 1655 C C . VAL B 1 7 ? 44.958 -6.678 3.765 1.00 85.68 4 VAL B C 1
ATOM 1656 O O . VAL B 1 7 ? 44.750 -5.785 2.946 1.00 85.62 4 VAL B O 1
ATOM 1660 N N . THR B 1 8 ? 44.957 -7.980 3.443 1.00 85.21 5 THR B N 1
ATOM 1661 C CA . THR B 1 8 ? 44.897 -8.479 2.044 1.00 84.70 5 THR B CA 1
ATOM 1662 C C . THR B 1 8 ? 43.522 -8.864 1.507 1.00 84.57 5 THR B C 1
ATOM 1663 O O . THR B 1 8 ? 42.737 -9.497 2.211 1.00 84.17 5 THR B O 1
ATOM 1667 N N . VAL B 1 9 ? 43.263 -8.506 0.245 1.00 84.93 6 VAL B N 1
ATOM 1668 C CA . VAL B 1 9 ? 42.032 -8.908 -0.467 1.00 85.25 6 VAL B CA 1
ATOM 1669 C C . VAL B 1 9 ? 42.270 -9.294 -1.945 1.00 85.83 6 VAL B C 1
ATOM 1670 O O . VAL B 1 9 ? 43.050 -8.642 -2.648 1.00 85.71 6 VAL B O 1
ATOM 1674 N N . THR B 1 10 ? 41.570 -10.346 -2.390 1.00 86.43 7 THR B N 1
ATOM 1675 C CA . THR B 1 10 ? 41.738 -10.963 -3.716 1.00 86.63 7 THR B CA 1
ATOM 1676 C C . THR B 1 10 ? 40.401 -11.099 -4.461 1.00 87.38 7 THR B C 1
ATOM 1677 O O . THR B 1 10 ? 39.419 -11.590 -3.890 1.00 87.80 7 THR B O 1
ATOM 1681 N N . ALA B 1 11 ? 40.367 -10.649 -5.722 1.00 87.78 8 ALA B N 1
ATOM 1682 C CA . ALA B 1 11 ? 39.229 -10.888 -6.637 1.00 87.97 8 ALA B CA 1
ATOM 1683 C C . ALA B 1 11 ? 39.686 -10.953 -8.109 1.00 88.20 8 ALA B C 1
ATOM 1684 O O . ALA B 1 11 ? 40.691 -11.612 -8.407 1.00 88.40 8 ALA B O 1
ATOM 1686 N N . LYS B 1 12 ? 38.963 -10.268 -9.008 1.00 88.13 9 LYS B N 1
ATOM 1687 C CA . LYS B 1 12 ? 39.205 -10.314 -10.475 1.00 87.36 9 LYS B CA 1
ATOM 1688 C C . LYS B 1 12 ? 40.473 -9.586 -10.991 1.00 86.74 9 LYS B C 1
ATOM 1689 O O . LYS B 1 12 ? 41.486 -10.226 -11.276 1.00 86.84 9 LYS B O 1
ATOM 1691 N N . THR B 1 13 ? 40.411 -8.262 -11.129 1.00 85.89 10 THR B N 1
ATOM 1692 C CA . THR B 1 13 ? 41.588 -7.469 -11.506 1.00 85.07 10 THR B CA 1
ATOM 1693 C C . THR B 1 13 ? 42.269 -6.869 -10.266 1.00 84.97 10 THR B C 1
ATOM 1694 O O . THR B 1 13 ? 43.229 -7.432 -9.725 1.00 84.59 10 THR B O 1
ATOM 1698 N N . VAL B 1 14 ? 41.735 -5.724 -9.845 1.00 84.92 11 VAL B N 1
ATOM 1699 C CA . VAL B 1 14 ? 42.197 -4.912 -8.726 1.00 84.66 11 VAL B CA 1
ATOM 1700 C C . VAL B 1 14 ? 40.971 -4.120 -8.214 1.00 84.58 11 VAL B C 1
ATOM 1701 O O . VAL B 1 14 ? 40.915 -3.726 -7.044 1.00 84.46 11 VAL B O 1
ATOM 1705 N N . GLU B 1 15 ? 39.996 -3.917 -9.111 1.00 84.32 12 GLU B N 1
ATOM 1706 C CA . GLU B 1 15 ? 38.792 -3.094 -8.881 1.00 83.81 12 GLU B CA 1
ATOM 1707 C C . GLU B 1 15 ? 37.684 -3.873 -8.178 1.00 83.70 12 GLU B C 1
ATOM 1708 O O . GLU B 1 15 ? 37.160 -3.422 -7.149 1.00 83.93 12 GLU B O 1
ATOM 1714 N N . GLU B 1 16 ? 37.310 -5.021 -8.760 1.00 83.01 13 GLU B N 1
ATOM 1715 C CA . GLU B 1 16 ? 36.449 -5.996 -8.093 1.00 82.02 13 GLU B CA 1
ATOM 1716 C C . GLU B 1 16 ? 37.125 -6.363 -6.769 1.00 81.47 13 GLU B C 1
ATOM 1717 O O . GLU B 1 16 ? 36.458 -6.599 -5.757 1.00 81.54 13 GLU B O 1
ATOM 1719 N N . ALA B 1 17 ? 38.458 -6.370 -6.783 1.00 80.48 14 ALA B N 1
ATOM 1720 C CA . ALA B 1 17 ? 39.246 -6.526 -5.572 1.00 79.72 14 ALA B CA 1
ATOM 1721 C C . ALA B 1 17 ? 39.179 -5.282 -4.678 1.00 79.19 14 ALA B C 1
ATOM 1722 O O . ALA B 1 17 ? 39.094 -5.414 -3.456 1.00 79.73 14 ALA B O 1
ATOM 1724 N N . VAL B 1 18 ? 39.209 -4.085 -5.274 1.00 77.66 15 VAL B N 1
ATOM 1725 C CA . VAL B 1 18 ? 39.119 -2.845 -4.494 1.00 76.01 15 VAL B CA 1
ATOM 1726 C C . VAL B 1 18 ? 37.788 -2.834 -3.723 1.00 75.41 15 VAL B C 1
ATOM 1727 O O . VAL B 1 18 ? 37.784 -2.763 -2.489 1.00 75.23 15 VAL B O 1
ATOM 1731 N N . THR B 1 19 ? 36.674 -2.983 -4.440 1.00 74.53 16 THR B N 1
ATOM 1732 C CA . THR B 1 19 ? 35.347 -2.989 -3.822 1.00 73.70 16 THR B CA 1
ATOM 1733 C C . THR B 1 19 ? 35.201 -4.044 -2.717 1.00 73.25 16 THR B C 1
ATOM 1734 O O . THR B 1 19 ? 34.245 -3.990 -1.942 1.00 73.66 16 THR B O 1
ATOM 1736 N N . LYS B 1 20 ? 36.166 -4.964 -2.629 1.00 72.32 17 LYS B N 1
ATOM 1737 C CA . LYS B 1 20 ? 36.060 -6.169 -1.789 1.00 71.72 17 LYS B CA 1
ATOM 1738 C C . LYS B 1 20 ? 35.915 -5.951 -0.272 1.00 71.48 17 LYS B C 1
ATOM 1739 O O . LYS B 1 20 ? 34.799 -5.845 0.238 1.00 71.11 17 LYS B O 1
ATOM 1741 N N . ALA B 1 21 ? 37.035 -5.896 0.446 1.00 71.81 18 ALA B N 1
ATOM 1742 C CA . ALA B 1 21 ? 37.011 -5.650 1.896 1.00 71.94 18 ALA B CA 1
ATOM 1743 C C . ALA B 1 21 ? 36.734 -4.172 2.250 1.00 72.34 18 ALA B C 1
ATOM 1744 O O . ALA B 1 21 ? 36.835 -3.773 3.425 1.00 72.02 18 ALA B O 1
ATOM 1746 N N . LEU B 1 22 ? 36.395 -3.372 1.224 1.00 72.65 19 LEU B N 1
ATOM 1747 C CA . LEU B 1 22 ? 35.775 -2.051 1.402 1.00 72.58 19 LEU B CA 1
ATOM 1748 C C . LEU B 1 22 ? 34.509 -2.298 2.204 1.00 72.93 19 LEU B C 1
ATOM 1749 O O . LEU B 1 22 ? 34.209 -1.580 3.165 1.00 72.33 19 LEU B O 1
ATOM 1751 N N . ILE B 1 23 ? 33.799 -3.353 1.792 1.00 73.71 20 ILE B N 1
ATOM 1752 C CA . ILE B 1 23 ? 32.677 -3.932 2.527 1.00 74.28 20 ILE B CA 1
ATOM 1753 C C . ILE B 1 23 ? 33.109 -4.528 3.879 1.00 74.77 20 ILE B C 1
ATOM 1754 O O . ILE B 1 23 ? 32.635 -4.081 4.929 1.00 74.88 20 ILE B O 1
ATOM 1756 N N . GLU B 1 24 ? 34.017 -5.512 3.847 1.00 75.36 21 GLU B N 1
ATOM 1757 C CA . GLU B 1 24 ? 34.438 -6.265 5.054 1.00 75.64 21 GLU B CA 1
ATOM 1758 C C . GLU B 1 24 ? 34.909 -5.387 6.221 1.00 75.73 21 GLU B C 1
ATOM 1759 O O . GLU B 1 24 ? 34.663 -5.714 7.391 1.00 75.57 21 GLU B O 1
ATOM 1761 N N . LEU B 1 25 ? 35.578 -4.278 5.890 1.00 75.56 22 LEU B N 1
ATOM 1762 C CA . LEU B 1 25 ? 36.089 -3.338 6.883 1.00 75.05 22 LEU B CA 1
ATOM 1763 C C . LEU B 1 25 ? 35.208 -2.079 7.019 1.00 74.85 22 LEU B C 1
ATOM 1764 O O . LEU B 1 25 ? 35.701 -1.015 7.409 1.00 75.06 22 LEU B O 1
ATOM 1766 N N . GLN B 1 26 ? 33.914 -2.214 6.697 1.00 74.18 23 GLN B N 1
ATOM 1767 C CA . GLN B 1 26 ? 32.884 -1.153 6.865 1.00 73.35 23 GLN B CA 1
ATOM 1768 C C . GLN B 1 26 ? 33.300 0.305 6.511 1.00 72.70 23 GLN B C 1
ATOM 1769 O O . GLN B 1 26 ? 32.663 1.273 6.960 1.00 73.13 23 GLN B O 1
ATOM 1771 N N . THR B 1 27 ? 34.344 0.441 5.688 1.00 71.26 24 THR B N 1
ATOM 1772 C CA . THR B 1 27 ? 34.932 1.737 5.328 1.00 69.86 24 THR B CA 1
ATOM 1773 C C . THR B 1 27 ? 34.408 2.212 3.967 1.00 68.39 24 THR B C 1
ATOM 1774 O O . THR B 1 27 ? 33.659 1.500 3.306 1.00 68.05 24 THR B O 1
ATOM 1778 N N . THR B 1 28 ? 34.808 3.414 3.562 1.00 67.06 25 THR B N 1
ATOM 1779 C CA . THR B 1 28 ? 34.427 3.986 2.268 1.00 65.86 25 THR B CA 1
ATOM 1780 C C . THR B 1 28 ? 35.651 4.373 1.421 1.00 65.54 25 THR B C 1
ATOM 1781 O O . THR B 1 28 ? 36.767 4.457 1.948 1.00 65.57 25 THR B O 1
ATOM 1785 N N . SER B 1 29 ? 35.421 4.626 0.125 1.00 64.91 26 SER B N 1
ATOM 1786 C CA . SER B 1 29 ? 36.488 4.793 -0.888 1.00 64.34 26 SER B CA 1
ATOM 1787 C C . SER B 1 29 ? 37.504 5.906 -0.596 1.00 64.34 26 SER B C 1
ATOM 1788 O O . SER B 1 29 ? 38.703 5.765 -0.875 1.00 64.11 26 SER B O 1
ATOM 1791 N N . ASP B 1 30 ? 37.006 7.009 -0.045 1.00 63.95 27 ASP B N 1
ATOM 1792 C CA . ASP B 1 30 ? 37.808 8.198 0.249 1.00 63.42 27 ASP B CA 1
ATOM 1793 C C . ASP B 1 30 ? 38.798 8.023 1.411 1.00 62.85 27 ASP B C 1
ATOM 1794 O O . ASP B 1 30 ? 39.827 8.704 1.468 1.00 62.64 27 ASP B O 1
ATOM 1799 N N . LYS B 1 31 ? 38.480 7.109 2.324 1.00 61.94 28 LYS B N 1
ATOM 1800 C CA . LYS B 1 31 ? 39.244 6.932 3.546 1.00 61.38 28 LYS B CA 1
ATOM 1801 C C . LYS B 1 31 ? 40.268 5.778 3.496 1.00 61.46 28 LYS B C 1
ATOM 1802 O O . LYS B 1 31 ? 41.029 5.587 4.450 1.00 61.39 28 LYS B O 1
ATOM 1804 N N . LEU B 1 32 ? 40.303 5.040 2.381 1.00 61.31 29 LEU B N 1
ATOM 1805 C CA . LEU B 1 32 ? 41.047 3.768 2.281 1.00 60.98 29 LEU B CA 1
ATOM 1806 C C . LEU B 1 32 ? 42.317 3.790 1.402 1.00 60.82 29 LEU B C 1
ATOM 1807 O O . LEU B 1 32 ? 42.240 4.040 0.203 1.00 60.35 29 LEU B O 1
ATOM 1809 N N . THR B 1 33 ? 43.473 3.506 2.008 1.00 61.18 30 THR B N 1
ATOM 1810 C CA . THR B 1 33 ? 44.748 3.368 1.277 1.00 61.54 30 THR B CA 1
ATOM 1811 C C . THR B 1 33 ? 44.877 2.016 0.552 1.00 62.14 30 THR B C 1
ATOM 1812 O O . THR B 1 33 ? 44.307 1.014 0.989 1.00 61.90 30 THR B O 1
ATOM 1816 N N . TYR B 1 34 ? 45.636 1.999 -0.548 1.00 62.86 31 TYR B N 1
ATOM 1817 C CA . TYR B 1 34 ? 45.703 0.838 -1.454 1.00 63.34 31 TYR B CA 1
ATOM 1818 C C . TYR B 1 34 ? 47.110 0.511 -1.971 1.00 63.26 31 TYR B C 1
ATOM 1819 O O . TYR B 1 34 ? 47.826 1.384 -2.474 1.00 63.07 31 TYR B O 1
ATOM 1828 N N . GLU B 1 35 ? 47.482 -0.763 -1.849 1.00 63.21 32 GLU B N 1
ATOM 1829 C CA . GLU B 1 35 ? 48.756 -1.275 -2.363 1.00 63.00 32 GLU B CA 1
ATOM 1830 C C . GLU B 1 35 ? 48.575 -2.111 -3.639 1.00 63.11 32 GLU B C 1
ATOM 1831 O O . GLU B 1 35 ? 48.000 -3.205 -3.599 1.00 62.65 32 GLU B O 1
ATOM 1837 N N . ILE B 1 36 ? 49.076 -1.589 -4.762 1.00 63.32 33 ILE B N 1
ATOM 1838 C CA . ILE B 1 36 ? 49.004 -2.283 -6.063 1.00 63.21 33 ILE B CA 1
ATOM 1839 C C . ILE B 1 36 ? 50.127 -3.333 -6.235 1.00 63.07 33 ILE B C 1
ATOM 1840 O O . ILE B 1 36 ? 51.237 -3.012 -6.683 1.00 63.14 33 ILE B O 1
ATOM 1845 N N . VAL B 1 37 ? 49.825 -4.575 -5.846 1.00 62.60 34 VAL B N 1
ATOM 1846 C CA . VAL B 1 37 ? 50.736 -5.713 -6.029 1.00 61.77 34 VAL B CA 1
ATOM 1847 C C . VAL B 1 37 ? 50.073 -6.791 -6.875 1.00 61.74 34 VAL B C 1
ATOM 1848 O O . VAL B 1 37 ? 50.742 -7.504 -7.619 1.00 61.77 34 VAL B O 1
ATOM 1852 N N . LYS B 1 50 ? 44.806 -16.250 -13.364 1.00 63.39 47 LYS B N 1
ATOM 1853 C CA . LYS B 1 50 ? 43.830 -16.935 -12.517 1.00 63.82 47 LYS B CA 1
ATOM 1854 C C . LYS B 1 50 ? 43.686 -16.436 -11.043 1.00 64.38 47 LYS B C 1
ATOM 1855 O O . LYS B 1 50 ? 42.669 -16.742 -10.416 1.00 64.51 47 LYS B O 1
ATOM 1857 N N . PRO B 1 51 ? 44.695 -15.697 -10.481 1.00 64.75 48 PRO B N 1
ATOM 1858 C CA . PRO B 1 51 ? 44.590 -14.991 -9.159 1.00 64.71 48 PRO B CA 1
ATOM 1859 C C . PRO B 1 51 ? 44.634 -13.438 -9.218 1.00 64.49 48 PRO B C 1
ATOM 1860 O O . PRO B 1 51 ? 44.792 -12.892 -10.313 1.00 65.11 48 PRO B O 1
ATOM 1864 N N . ALA B 1 52 ? 44.501 -12.745 -8.071 1.00 63.59 49 ALA B N 1
ATOM 1865 C CA . ALA B 1 52 ? 44.710 -11.259 -7.989 1.00 63.10 49 ALA B CA 1
ATOM 1866 C C . ALA B 1 52 ? 44.509 -10.593 -6.602 1.00 62.76 49 ALA B C 1
ATOM 1867 O O . ALA B 1 52 ? 43.370 -10.420 -6.164 1.00 62.38 49 ALA B O 1
ATOM 1869 N N . ILE B 1 53 ? 45.610 -10.178 -5.953 1.00 62.29 50 ILE B N 1
ATOM 1870 C CA . ILE B 1 53 ? 45.586 -9.665 -4.552 1.00 61.72 50 ILE B CA 1
ATOM 1871 C C . ILE B 1 53 ? 46.146 -8.243 -4.317 1.00 61.11 50 ILE B C 1
ATOM 1872 O O . ILE B 1 53 ? 47.115 -7.818 -4.967 1.00 60.66 50 ILE B O 1
ATOM 1877 N N . ILE B 1 54 ? 45.534 -7.539 -3.356 1.00 60.60 51 ILE B N 1
ATOM 1878 C CA . ILE B 1 54 ? 45.973 -6.196 -2.913 1.00 60.07 51 ILE B CA 1
ATOM 1879 C C . ILE B 1 54 ? 45.982 -6.030 -1.370 1.00 59.34 51 ILE B C 1
ATOM 1880 O O . ILE B 1 54 ? 45.382 -6.837 -0.648 1.00 59.20 51 ILE B O 1
ATOM 1885 N N . ARG B 1 55 ? 46.684 -4.997 -0.884 1.00 58.53 52 ARG B N 1
ATOM 1886 C CA . ARG B 1 55 ? 46.717 -4.622 0.548 1.00 57.33 52 ARG B CA 1
ATOM 1887 C C . ARG B 1 55 ? 45.992 -3.301 0.801 1.00 56.23 52 ARG B C 1
ATOM 1888 O O . ARG B 1 55 ? 46.158 -2.343 0.037 1.00 56.09 52 ARG B O 1
ATOM 1896 N N . ALA B 1 56 ? 45.202 -3.247 1.874 1.00 54.98 53 ALA B N 1
ATOM 1897 C CA . ALA B 1 56 ? 44.448 -2.033 2.208 1.00 54.22 53 ALA B CA 1
ATOM 1898 C C . ALA B 1 56 ? 44.150 -1.836 3.715 1.00 53.82 53 ALA B C 1
ATOM 1899 O O . ALA B 1 56 ? 43.855 -2.815 4.425 1.00 54.16 53 ALA B O 1
ATOM 1901 N N . LYS B 1 57 ? 44.249 -0.574 4.181 1.00 52.45 54 LYS B N 1
ATOM 1902 C CA . LYS B 1 57 ? 43.775 -0.125 5.521 1.00 50.66 54 LYS B CA 1
ATOM 1903 C C . LYS B 1 57 ? 42.851 1.112 5.447 1.00 49.49 54 LYS B C 1
ATOM 1904 O O . LYS B 1 57 ? 42.745 1.769 4.416 1.00 48.66 54 LYS B O 1
ATOM 1910 N N . ARG B 1 58 ? 42.176 1.410 6.546 1.00 48.82 55 ARG B N 1
ATOM 1911 C CA . ARG B 1 58 ? 41.350 2.605 6.635 1.00 48.70 55 ARG B CA 1
ATOM 1912 C C . ARG B 1 58 ? 42.172 3.721 7.292 1.00 48.19 55 ARG B C 1
ATOM 1913 O O . ARG B 1 58 ? 42.457 3.674 8.497 1.00 47.99 55 ARG B O 1
ATOM 1921 N N . LYS B 1 59 ? 42.549 4.708 6.472 1.00 47.35 56 LYS B N 1
ATOM 1922 C CA . LYS B 1 59 ? 43.567 5.723 6.793 1.00 46.17 56 LYS B CA 1
ATOM 1923 C C . LYS B 1 59 ? 43.293 6.551 8.062 1.00 45.12 56 LYS B C 1
ATOM 1924 O O . LYS B 1 59 ? 42.190 6.522 8.607 1.00 45.04 56 LYS B O 1
ATOM 1926 N N . GLU B 1 60 ? 44.306 7.280 8.526 1.00 43.58 57 GLU B N 1
ATOM 1927 C CA . GLU B 1 60 ? 44.226 7.971 9.801 1.00 41.90 57 GLU B CA 1
ATOM 1928 C C . GLU B 1 60 ? 43.131 9.023 9.785 1.00 40.59 57 GLU B C 1
ATOM 1929 O O . GLU B 1 60 ? 43.154 9.935 8.958 1.00 39.81 57 GLU B O 1
ATOM 1935 N N . THR B 1 61 ? 42.159 8.826 10.682 1.00 39.56 58 THR B N 1
ATOM 1936 C CA . THR B 1 61 ? 41.113 9.795 11.064 1.00 38.57 58 THR B CA 1
ATOM 1937 C C . THR B 1 61 ? 41.679 11.164 11.484 1.00 38.72 58 THR B C 1
ATOM 1938 O O . THR B 1 61 ? 42.752 11.263 12.097 1.00 39.35 58 THR B O 1
ATOM 1942 N N . LEU B 1 62 ? 40.949 12.227 11.174 1.00 37.33 59 LEU B N 1
ATOM 1943 C CA . LEU B 1 62 ? 41.323 13.527 11.682 1.00 35.54 59 LEU B CA 1
ATOM 1944 C C . LEU B 1 62 ? 41.326 13.559 13.204 1.00 35.51 59 LEU B C 1
ATOM 1945 O O . LEU B 1 62 ? 42.223 14.121 13.770 1.00 36.11 59 LEU B O 1
ATOM 1950 N N . GLN B 1 63 ? 40.358 12.945 13.877 1.00 36.12 60 GLN B N 1
ATOM 1951 C CA . GLN B 1 63 ? 40.479 12.802 15.331 1.00 36.84 60 GLN B CA 1
ATOM 1952 C C . GLN B 1 63 ? 41.756 12.079 15.660 1.00 37.09 60 GLN B C 1
ATOM 1953 O O . GLN B 1 63 ? 42.562 12.601 16.405 1.00 37.65 60 GLN B O 1
ATOM 1959 N N . ASP B 1 64 ? 41.959 10.885 15.114 1.00 37.80 61 ASP B N 1
ATOM 1960 C CA . ASP B 1 64 ? 43.213 10.168 15.351 1.00 38.70 61 ASP B CA 1
ATOM 1961 C C . ASP B 1 64 ? 44.402 11.116 15.256 1.00 37.88 61 ASP B C 1
ATOM 1962 O O . ASP B 1 64 ? 45.321 11.038 16.039 1.00 38.36 61 ASP B O 1
ATOM 1967 N N . LYS B 1 65 ? 44.353 12.023 14.293 1.00 36.71 62 LYS B N 1
ATOM 1968 C CA . LYS B 1 65 ? 45.416 12.969 14.016 1.00 36.29 62 LYS B CA 1
ATOM 1969 C C . LYS B 1 65 ? 45.499 14.136 15.023 1.00 35.88 62 LYS B C 1
ATOM 1970 O O . LYS B 1 65 ? 46.582 14.659 15.333 1.00 37.11 62 LYS B O 1
ATOM 1976 N N . ALA B 1 66 ? 44.348 14.585 15.497 1.00 34.16 63 ALA B N 1
ATOM 1977 C CA . ALA B 1 66 ? 44.310 15.633 16.480 1.00 32.64 63 ALA B CA 1
ATOM 1978 C C . ALA B 1 66 ? 44.868 15.048 17.756 1.00 33.26 63 ALA B C 1
ATOM 1979 O O . ALA B 1 66 ? 45.820 15.611 18.332 1.00 35.20 63 ALA B O 1
ATOM 1981 N N . ILE B 1 67 ? 44.320 13.899 18.181 1.00 31.88 64 ILE B N 1
ATOM 1982 C CA . ILE B 1 67 ? 44.746 13.274 19.443 1.00 30.41 64 ILE B CA 1
ATOM 1983 C C . ILE B 1 67 ? 46.229 12.977 19.423 1.00 30.27 64 ILE B C 1
ATOM 1984 O O . ILE B 1 67 ? 46.930 13.226 20.392 1.00 29.87 64 ILE B O 1
ATOM 1989 N N . GLU B 1 68 ? 46.689 12.475 18.295 1.00 30.43 65 GLU B N 1
ATOM 1990 C CA . GLU B 1 68 ? 48.082 12.187 18.095 1.00 32.08 65 GLU B CA 1
ATOM 1991 C C . GLU B 1 68 ? 48.931 13.378 18.503 1.00 31.11 65 GLU B C 1
ATOM 1992 O O . GLU B 1 68 ? 49.726 13.323 19.434 1.00 29.23 65 GLU B O 1
ATOM 1998 N N . PHE B 1 69 ? 48.702 14.479 17.810 1.00 31.97 66 PHE B N 1
ATOM 1999 C CA . PHE B 1 69 ? 49.463 15.677 17.986 1.00 31.59 66 PHE B CA 1
ATOM 2000 C C . PHE B 1 69 ? 49.404 16.179 19.419 1.00 32.01 66 PHE B C 1
ATOM 2001 O O . PHE B 1 69 ? 50.442 16.383 20.031 1.00 32.10 66 PHE B O 1
ATOM 2009 N N . LEU B 1 70 ? 48.208 16.396 19.965 1.00 32.01 67 LEU B N 1
ATOM 2010 C CA . LEU B 1 70 ? 48.142 16.970 21.290 1.00 32.10 67 LEU B CA 1
ATOM 2011 C C . LEU B 1 70 ? 48.943 16.104 22.235 1.00 33.66 67 LEU B C 1
ATOM 2012 O O . LEU B 1 70 ? 49.759 16.602 23.012 1.00 34.78 67 LEU B O 1
ATOM 2017 N N . GLU B 1 71 ? 48.725 14.791 22.117 1.00 34.95 68 GLU B N 1
ATOM 2018 C CA . GLU B 1 71 ? 49.291 13.753 22.972 1.00 34.47 68 GLU B CA 1
ATOM 2019 C C . GLU B 1 71 ? 50.770 13.956 23.019 1.00 32.32 68 GLU B C 1
ATOM 2020 O O . GLU B 1 71 ? 51.428 13.856 24.025 1.00 30.61 68 GLU B O 1
ATOM 2026 N N . GLN B 1 72 ? 51.290 14.244 21.869 1.00 31.92 69 GLN B N 1
ATOM 2027 C CA . GLN B 1 72 ? 52.677 14.492 21.764 1.00 33.51 69 GLN B CA 1
ATOM 2028 C C . GLN B 1 72 ? 53.089 15.767 22.484 1.00 32.97 69 GLN B C 1
ATOM 2029 O O . GLN B 1 72 ? 54.089 15.771 23.198 1.00 33.27 69 GLN B O 1
ATOM 2035 N N . VAL B 1 73 ? 52.340 16.852 22.275 1.00 31.75 70 VAL B N 1
ATOM 2036 C CA . VAL B 1 73 ? 52.669 18.131 22.921 1.00 30.15 70 VAL B CA 1
ATOM 2037 C C . VAL B 1 73 ? 52.547 18.083 24.449 1.00 29.06 70 VAL B C 1
ATOM 2038 O O . VAL B 1 73 ? 53.370 18.615 25.184 1.00 27.90 70 VAL B O 1
ATOM 2042 N N . PHE B 1 74 ? 51.534 17.406 24.937 1.00 28.43 71 PHE B N 1
ATOM 2043 C CA . PHE B 1 74 ? 51.426 17.311 26.353 1.00 29.61 71 PHE B CA 1
ATOM 2044 C C . PHE B 1 74 ? 52.500 16.437 26.931 1.00 31.71 71 PHE B C 1
ATOM 2045 O O . PHE B 1 74 ? 52.838 16.521 28.107 1.00 32.38 71 PHE B O 1
ATOM 2053 N N . ASP B 1 75 ? 53.020 15.560 26.092 1.00 33.91 72 ASP B N 1
ATOM 2054 C CA . ASP B 1 75 ? 54.052 14.666 26.515 1.00 34.16 72 ASP B CA 1
ATOM 2055 C C . ASP B 1 75 ? 55.248 15.544 26.698 1.00 33.87 72 ASP B C 1
ATOM 2056 O O . ASP B 1 75 ? 55.965 15.401 27.678 1.00 33.53 72 ASP B O 1
ATOM 2061 N N . ALA B 1 76 ? 55.426 16.483 25.765 1.00 33.25 73 ALA B N 1
ATOM 2062 C CA . ALA B 1 76 ? 56.591 17.352 25.758 1.00 32.91 73 ALA B CA 1
ATOM 2063 C C . ALA B 1 76 ? 56.602 18.333 26.929 1.00 33.48 73 ALA B C 1
ATOM 2064 O O . ALA B 1 76 ? 57.662 18.765 27.379 1.00 31.85 73 ALA B O 1
ATOM 2074 N N . ASN B 1 78 ? 55.527 17.398 29.869 1.00 36.53 75 ASN B N 1
ATOM 2075 C CA . ASN B 1 78 ? 55.446 16.529 31.021 1.00 35.15 75 ASN B CA 1
ATOM 2076 C C . ASN B 1 78 ? 54.064 16.498 31.687 1.00 35.52 75 ASN B C 1
ATOM 2077 O O . ASN B 1 78 ? 53.949 16.336 32.896 1.00 36.28 75 ASN B O 1
ATOM 2090 N N . ALA B 1 80 ? 50.103 14.746 31.699 1.00 37.41 77 ALA B N 1
ATOM 2091 C CA . ALA B 1 80 ? 49.179 13.710 31.265 1.00 37.12 77 ALA B CA 1
ATOM 2092 C C . ALA B 1 80 ? 47.747 14.225 31.34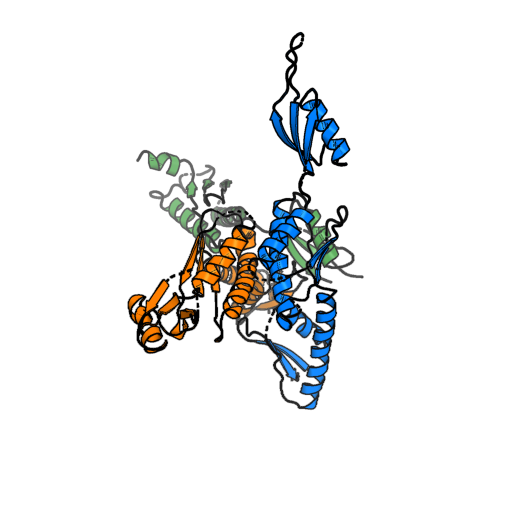4 1.00 36.87 77 ALA B C 1
ATOM 2093 O O . ALA B 1 80 ? 47.184 14.273 32.425 1.00 38.75 77 ALA B O 1
ATOM 2095 N N . VAL B 1 81 ? 47.168 14.619 30.214 1.00 35.93 78 VAL B N 1
ATOM 2096 C CA . VAL B 1 81 ? 45.753 15.017 30.145 1.00 35.07 78 VAL B CA 1
ATOM 2097 C C . VAL B 1 81 ? 44.936 13.974 29.360 1.00 35.40 78 VAL B C 1
ATOM 2098 O O . VAL B 1 81 ? 45.496 13.268 28.528 1.00 34.92 78 VAL B O 1
ATOM 2102 N N . ASP B 1 82 ? 43.623 13.917 29.608 1.00 35.38 79 ASP B N 1
ATOM 2103 C CA . ASP B 1 82 ? 42.705 13.136 28.785 1.00 36.05 79 ASP B CA 1
ATOM 2104 C C . ASP B 1 82 ? 42.018 13.910 27.700 1.00 34.72 79 ASP B C 1
ATOM 2105 O O . ASP B 1 82 ? 41.065 14.629 27.952 1.00 34.49 79 ASP B O 1
ATOM 2110 N N . ILE B 1 83 ? 42.471 13.722 26.480 1.00 33.40 80 ILE B N 1
ATOM 2111 C CA . ILE B 1 83 ? 41.835 14.354 25.340 1.00 33.19 80 ILE B CA 1
ATOM 2112 C C . ILE B 1 83 ? 40.588 13.562 24.941 1.00 33.55 80 ILE B C 1
ATOM 2113 O O . ILE B 1 83 ? 40.571 12.349 25.024 1.00 34.49 80 ILE B O 1
ATOM 2118 N N . SER B 1 84 ? 39.546 14.233 24.486 1.00 33.58 81 SER B N 1
ATOM 2119 C CA . SER B 1 84 ? 38.474 13.543 23.763 1.00 33.68 81 SER B CA 1
ATOM 2120 C C . SER B 1 84 ? 37.955 14.498 22.713 1.00 34.45 81 SER B C 1
ATOM 2121 O O . SER B 1 84 ? 38.103 15.717 22.850 1.00 35.96 81 SER B O 1
ATOM 2124 N N . VAL B 1 85 ? 37.384 13.975 21.642 1.00 34.27 82 VAL B N 1
ATOM 2125 C CA . VAL B 1 85 ? 37.142 14.833 20.511 1.00 35.05 82 VAL B CA 1
ATOM 2126 C C . VAL B 1 85 ? 35.933 14.397 19.794 1.00 36.69 82 VAL B C 1
ATOM 2127 O O . VAL B 1 85 ? 35.916 13.326 19.233 1.00 37.60 82 VAL B O 1
ATOM 2131 N N . GLU B 1 86 ? 34.889 15.204 19.846 1.00 39.83 83 GLU B N 1
ATOM 2132 C CA . GLU B 1 86 ? 33.730 14.906 19.028 1.00 42.29 83 GLU B CA 1
ATOM 2133 C C . GLU B 1 86 ? 33.934 15.650 17.697 1.00 42.90 83 GLU B C 1
ATOM 2134 O O . GLU B 1 86 ? 34.576 16.715 17.653 1.00 43.10 83 GLU B O 1
ATOM 2140 N N . TYR B 1 87 ? 33.450 15.048 16.614 1.00 43.06 84 TYR B N 1
ATOM 2141 C CA . TYR B 1 87 ? 33.657 15.578 15.281 1.00 42.79 84 TYR B CA 1
ATOM 2142 C C . TYR B 1 87 ? 32.411 15.404 14.445 1.00 43.55 84 TYR B C 1
ATOM 2143 O O . TYR B 1 87 ? 31.998 14.297 14.147 1.00 42.93 84 TYR B O 1
ATOM 2152 N N . ASN B 1 88 ? 31.803 16.514 14.077 1.00 45.02 85 ASN B N 1
ATOM 2153 C CA . ASN B 1 88 ? 30.645 16.449 13.229 1.00 45.74 85 ASN B CA 1
ATOM 2154 C C . ASN B 1 88 ? 31.106 16.589 11.800 1.00 46.44 85 ASN B C 1
ATOM 2155 O O . ASN B 1 88 ? 31.350 17.693 11.308 1.00 47.03 85 ASN B O 1
ATOM 2160 N N . GLU B 1 89 ? 31.233 15.443 11.154 1.00 47.11 86 GLU B N 1
ATOM 2161 C CA . GLU B 1 89 ? 31.639 15.351 9.766 1.00 47.98 86 GLU B CA 1
ATOM 2162 C C . GLU B 1 89 ? 30.830 16.225 8.795 1.00 47.53 86 GLU B C 1
ATOM 2163 O O . GLU B 1 89 ? 31.398 16.971 8.012 1.00 47.86 86 GLU B O 1
ATOM 2169 N N . THR B 1 90 ? 29.509 16.128 8.815 1.00 46.91 87 THR B N 1
ATOM 2170 C CA . THR B 1 90 ? 28.743 16.904 7.851 1.00 45.95 87 THR B CA 1
ATOM 2171 C C . THR B 1 90 ? 29.049 18.376 8.051 1.00 45.56 87 THR B C 1
ATOM 2172 O O . THR B 1 90 ? 29.300 19.067 7.088 1.00 45.83 87 THR B O 1
ATOM 2176 N N . GLU B 1 91 ? 29.101 18.830 9.299 1.00 45.49 88 GLU B N 1
ATOM 2177 C CA . GLU B 1 91 ? 29.432 20.222 9.608 1.00 46.07 88 GLU B CA 1
ATOM 2178 C C . GLU B 1 91 ? 30.892 20.579 9.366 1.00 46.15 88 GLU B C 1
ATOM 2179 O O . GLU B 1 91 ? 31.248 21.764 9.358 1.00 45.87 88 GLU B O 1
ATOM 2185 N N . LYS B 1 92 ? 31.728 19.548 9.199 1.00 46.23 89 LYS B N 1
ATOM 2186 C CA . LYS B 1 92 ? 33.178 19.693 9.086 1.00 45.53 89 LYS B CA 1
ATOM 2187 C C . LYS B 1 92 ? 33.665 20.482 10.281 1.00 46.09 89 LYS B C 1
ATOM 2188 O O . LYS B 1 92 ? 34.177 21.584 10.133 1.00 46.72 89 LYS B O 1
ATOM 2194 N N . GLU B 1 93 ? 33.474 19.933 11.473 1.00 46.51 90 GLU B N 1
ATOM 2195 C CA . GLU B 1 93 ? 33.771 20.664 12.697 1.00 46.53 90 GLU B CA 1
ATOM 2196 C C . GLU B 1 93 ? 34.046 19.742 13.859 1.00 45.31 90 GLU B C 1
ATOM 2197 O O . GLU B 1 93 ? 33.322 18.759 14.090 1.00 45.34 90 GLU B O 1
ATOM 2211 N N . ASN B 1 95 ? 35.210 19.263 17.969 1.00 39.07 92 ASN B N 1
ATOM 2212 C CA . ASN B 1 95 ? 35.292 19.821 19.300 1.00 36.86 92 ASN B CA 1
ATOM 2213 C C . ASN B 1 95 ? 36.142 18.997 20.192 1.00 34.96 92 ASN B C 1
ATOM 2214 O O . ASN B 1 95 ? 35.849 17.818 20.412 1.00 34.86 92 ASN B O 1
ATOM 2219 N N . VAL B 1 96 ? 37.165 19.618 20.754 1.00 32.28 93 VAL B N 1
ATOM 2220 C CA . VAL B 1 96 ? 38.123 18.856 21.517 1.00 31.53 93 VAL B CA 1
ATOM 2221 C C . VAL B 1 96 ? 38.133 19.229 22.976 1.00 32.48 93 VAL B C 1
ATOM 2222 O O . VAL B 1 96 ? 38.281 20.394 23.313 1.00 34.05 93 VAL B O 1
ATOM 2226 N N . ASN B 1 97 ? 37.959 18.241 23.841 1.00 32.15 94 ASN B N 1
ATOM 2227 C CA . ASN B 1 97 ? 37.977 18.498 25.240 1.00 32.32 94 ASN B CA 1
ATOM 2228 C C . ASN B 1 97 ? 39.063 17.734 25.953 1.00 33.60 94 ASN B C 1
ATOM 2229 O O . ASN B 1 97 ? 39.210 16.523 25.797 1.00 33.95 94 ASN B O 1
ATOM 2234 N N . LEU B 1 98 ? 39.844 18.451 26.741 1.00 34.58 95 LEU B N 1
ATOM 2235 C CA . LEU B 1 98 ? 40.859 17.816 27.528 1.00 36.42 95 LEU B CA 1
ATOM 2236 C C . LEU B 1 98 ? 40.529 18.044 28.989 1.00 38.33 95 LEU B C 1
ATOM 2237 O O . LEU B 1 98 ? 39.691 18.872 29.276 1.00 39.25 95 LEU B O 1
ATOM 2242 N N . LYS B 1 99 ? 41.104 17.249 29.895 1.00 40.70 96 LYS B N 1
ATOM 2243 C CA . LYS B 1 99 ? 40.808 17.341 31.321 1.00 41.99 96 LYS B CA 1
ATOM 2244 C C . LYS B 1 99 ? 41.800 16.569 32.211 1.00 43.49 96 LYS B C 1
ATOM 2245 O O . LYS B 1 99 ? 42.923 16.286 31.805 1.00 44.30 96 LYS B O 1
ATOM 2251 N N . GLY B 1 100 ? 41.400 16.258 33.438 1.00 44.89 97 GLY B N 1
ATOM 2252 C CA . GLY B 1 100 ? 42.271 15.5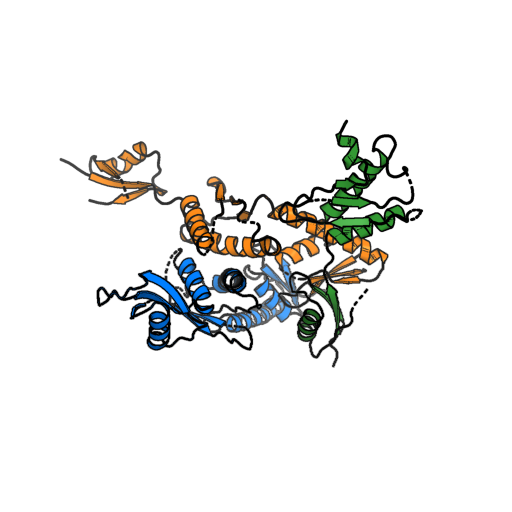27 34.347 1.00 47.01 97 GLY B CA 1
ATOM 2253 C C . GLY B 1 100 ? 43.087 16.399 35.281 1.00 48.34 97 GLY B C 1
ATOM 2254 O O . GLY B 1 100 ? 43.318 17.576 35.008 1.00 47.42 97 GLY B O 1
ATOM 2255 N N . ASP B 1 101 ? 43.538 15.799 36.380 1.00 50.47 98 ASP B N 1
ATOM 2256 C CA . ASP B 1 101 ? 44.222 16.530 37.441 1.00 52.70 98 ASP B CA 1
ATOM 2257 C C . ASP B 1 101 ? 45.312 17.413 36.869 1.00 54.66 98 ASP B C 1
ATOM 2258 O O . ASP B 1 101 ? 45.369 18.600 37.165 1.00 54.85 98 ASP B O 1
ATOM 2263 N N . ASP B 1 102 ? 46.137 16.851 35.998 1.00 57.25 99 ASP B N 1
ATOM 2264 C CA . ASP B 1 102 ? 47.243 17.604 35.423 1.00 59.93 99 ASP B CA 1
ATOM 2265 C C . ASP B 1 102 ? 46.919 19.002 34.845 1.00 61.04 99 ASP B C 1
ATOM 2266 O O . ASP B 1 102 ? 47.825 19.809 34.620 1.00 61.38 99 ASP B O 1
ATOM 2279 N N . GLY B 1 104 ? 45.437 21.272 36.438 1.00 60.06 101 GLY B N 1
ATOM 2280 C CA . GLY B 1 104 ? 45.642 22.207 37.531 1.00 58.24 101 GLY B CA 1
ATOM 2281 C C . GLY B 1 104 ? 46.880 23.061 37.326 1.00 57.14 101 GLY B C 1
ATOM 2282 O O . GLY B 1 104 ? 46.922 24.216 37.723 1.00 56.95 101 GLY B O 1
ATOM 2283 N N . ILE B 1 105 ? 47.891 22.496 36.684 1.00 56.54 102 ILE B N 1
ATOM 2284 C CA . ILE B 1 105 ? 49.152 23.213 36.433 1.00 56.21 102 ILE B CA 1
ATOM 2285 C C . ILE B 1 105 ? 49.004 24.353 35.396 1.00 54.17 102 ILE B C 1
ATOM 2286 O O . ILE B 1 105 ? 49.946 25.127 35.152 1.00 53.98 102 ILE B O 1
ATOM 2291 N N . LEU B 1 106 ? 47.811 24.464 34.817 1.00 50.62 103 LEU B N 1
ATOM 2292 C CA . LEU B 1 106 ? 47.524 25.542 33.906 1.00 47.03 103 LEU B CA 1
ATOM 2293 C C . LEU B 1 106 ? 46.634 26.617 34.498 1.00 46.51 103 LEU B C 1
ATOM 2294 O O . LEU B 1 106 ? 46.023 27.345 33.739 1.00 47.67 103 LEU B O 1
ATOM 2299 N N . ILE B 1 107 ? 46.574 26.748 35.827 1.00 45.37 104 ILE B N 1
ATOM 2300 C CA . ILE B 1 107 ? 45.553 27.613 36.486 1.00 43.80 104 ILE B CA 1
ATOM 2301 C C . ILE B 1 107 ? 45.406 29.048 35.940 1.00 43.52 104 ILE B C 1
ATOM 2302 O O . ILE B 1 107 ? 44.399 29.359 35.287 1.00 43.67 104 ILE B O 1
ATOM 2307 N N . GLY B 1 108 ? 46.380 29.920 36.190 1.00 42.60 105 GLY B N 1
ATOM 2308 C CA . GLY B 1 108 ? 46.267 31.297 35.679 1.00 41.82 105 GLY B CA 1
ATOM 2309 C C . GLY B 1 108 ? 46.244 31.329 34.164 1.00 40.99 105 GLY B C 1
ATOM 2310 O O . GLY B 1 108 ? 45.557 32.134 33.550 1.00 41.69 105 GLY B O 1
ATOM 2311 N N . LYS B 1 109 ? 46.959 30.375 33.590 1.00 40.15 106 LYS B N 1
ATOM 2312 C CA . LYS B 1 109 ? 47.406 30.397 32.225 1.00 39.52 106 LYS B CA 1
ATOM 2313 C C . LYS B 1 109 ? 46.307 29.993 31.266 1.00 39.02 106 LYS B C 1
ATOM 2314 O O . LYS B 1 109 ? 46.095 30.681 30.274 1.00 40.86 106 LYS B O 1
ATOM 2320 N N . ARG B 1 110 ? 45.619 28.895 31.584 1.00 37.32 107 ARG B N 1
ATOM 2321 C CA . ARG B 1 110 ? 44.554 28.252 30.785 1.00 35.43 107 ARG B CA 1
ATOM 2322 C C . ARG B 1 110 ? 44.246 28.891 29.410 1.00 36.03 107 ARG B C 1
ATOM 2323 O O . ARG B 1 110 ? 44.769 28.457 28.383 1.00 37.28 107 ARG B O 1
ATOM 2331 N N . GLY B 1 111 ? 43.418 29.935 29.397 1.00 35.61 108 GLY B N 1
ATOM 2332 C CA . GLY B 1 111 ? 43.057 30.660 28.178 1.00 33.46 108 GLY B CA 1
ATOM 2333 C C . GLY B 1 111 ? 44.093 30.874 27.093 1.00 32.41 108 GLY B C 1
ATOM 2334 O O . GLY B 1 111 ? 43.842 30.548 25.946 1.00 31.94 108 GLY B O 1
ATOM 2335 N N . GLN B 1 112 ? 45.231 31.469 27.435 1.00 32.42 109 GLN B N 1
ATOM 2336 C CA . GLN B 1 112 ? 46.322 31.675 26.481 1.00 32.49 109 GLN B CA 1
ATOM 2337 C C . GLN B 1 112 ? 46.788 30.366 25.944 1.00 32.58 109 GLN B C 1
ATOM 2338 O O . GLN B 1 112 ? 46.830 30.127 24.745 1.00 34.57 109 GLN B O 1
ATOM 2344 N N . THR B 1 113 ? 47.155 29.501 26.873 1.00 32.09 110 THR B N 1
ATOM 2345 C CA . THR B 1 113 ? 47.594 28.173 26.559 1.00 28.74 110 THR B CA 1
ATOM 2346 C C . THR B 1 113 ? 46.506 27.466 25.795 1.00 28.42 110 THR B C 1
ATOM 2347 O O . THR B 1 113 ? 46.793 26.921 24.784 1.00 30.45 110 THR B O 1
ATOM 2351 N N . LEU B 1 114 ? 45.252 27.524 26.181 1.00 28.34 111 LEU B N 1
ATOM 2352 C CA . LEU B 1 114 ? 44.269 26.846 25.357 1.00 30.92 111 LEU B CA 1
ATOM 2353 C C . LEU B 1 114 ? 44.241 27.355 23.924 1.00 33.61 111 LEU B C 1
ATOM 2354 O O . LEU B 1 114 ? 44.124 26.593 22.971 1.00 36.12 111 LEU B O 1
ATOM 2359 N N . ASP B 1 115 ? 44.361 28.659 23.768 1.00 35.39 112 ASP B N 1
ATOM 2360 C CA . ASP B 1 115 ? 44.356 29.253 22.467 1.00 35.39 112 ASP B CA 1
ATOM 2361 C C . ASP B 1 115 ? 45.571 28.855 21.694 1.00 34.59 112 ASP B C 1
ATOM 2362 O O . ASP B 1 115 ? 45.449 28.628 20.504 1.00 35.49 112 ASP B O 1
ATOM 2367 N N . SER B 1 116 ? 46.733 28.768 22.336 1.00 32.43 113 SER B N 1
ATOM 2368 C CA . SER B 1 116 ? 47.929 28.482 21.567 1.00 33.39 113 SER B CA 1
ATOM 2369 C C . SER B 1 116 ? 47.878 27.057 21.058 1.00 34.86 113 SER B C 1
ATOM 2370 O O . SER B 1 116 ? 48.269 26.778 19.913 1.00 36.40 113 SER B O 1
ATOM 2373 N N . LEU B 1 117 ? 47.382 26.151 21.900 1.00 34.71 114 LEU B N 1
ATOM 2374 C CA . LEU B 1 117 ? 47.197 24.761 21.519 1.00 33.03 114 LEU B CA 1
ATOM 2375 C C . LEU B 1 117 ? 46.151 24.716 20.430 1.00 33.14 114 LEU B C 1
ATOM 2376 O O . LEU B 1 117 ? 46.359 24.094 19.368 1.00 34.38 114 LEU B O 1
ATOM 2381 N N . GLN B 1 118 ? 45.055 25.426 20.628 1.00 31.30 115 GLN B N 1
ATOM 2382 C CA . GLN B 1 118 ? 44.074 25.383 19.581 1.00 32.60 115 GLN B CA 1
ATOM 2383 C C . GLN B 1 118 ? 44.668 25.716 18.212 1.00 32.38 115 GLN B C 1
ATOM 2384 O O . GLN B 1 118 ? 44.324 25.115 17.225 1.00 33.03 115 GLN B O 1
ATOM 2390 N N . TYR B 1 119 ? 45.571 26.670 18.138 1.00 32.86 116 TYR B N 1
ATOM 2391 C CA . TYR B 1 119 ? 45.972 27.110 16.833 1.00 32.69 116 TYR B CA 1
ATOM 2392 C C . TYR B 1 119 ? 46.776 26.022 16.167 1.00 33.42 116 TYR B C 1
ATOM 2393 O O . TYR B 1 119 ? 46.402 25.546 15.093 1.00 33.78 116 TYR B O 1
ATOM 2402 N N . LEU B 1 120 ? 47.875 25.619 16.809 1.00 32.87 117 LEU B N 1
ATOM 2403 C CA . LEU B 1 120 ? 48.687 24.565 16.266 1.00 31.93 117 LEU B CA 1
ATOM 2404 C C . LEU B 1 120 ? 47.825 23.327 15.962 1.00 34.12 117 LEU B C 1
ATOM 2405 O O . LEU B 1 120 ? 48.061 22.655 14.929 1.00 35.59 117 LEU B O 1
ATOM 2410 N N . VAL B 1 121 ? 46.829 22.990 16.796 1.00 32.95 118 VAL B N 1
ATOM 2411 C CA . VAL B 1 121 ? 46.104 21.765 16.434 1.00 33.04 118 VAL B CA 1
ATOM 2412 C C . VAL B 1 121 ? 45.295 21.919 15.149 1.00 32.72 118 VAL B C 1
ATOM 2413 O O . VAL B 1 121 ? 45.317 21.047 14.274 1.00 33.27 118 VAL B O 1
ATOM 2417 N N . SER B 1 122 ? 44.608 23.041 15.039 1.00 32.06 119 SER B N 1
ATOM 2418 C CA . SER B 1 122 ? 43.892 23.354 13.831 1.00 32.23 119 SER B CA 1
ATOM 2419 C C . SER B 1 122 ? 44.886 23.276 12.661 1.00 31.57 119 SER B C 1
ATOM 2420 O O . SER B 1 122 ? 44.640 22.619 11.660 1.00 30.86 119 SER B O 1
ATOM 2423 N N . LEU B 1 123 ? 46.028 23.923 12.833 1.00 30.58 120 LEU B N 1
ATOM 2424 C CA . LEU B 1 123 ? 47.075 23.903 11.858 1.00 30.22 120 LEU B CA 1
ATOM 2425 C C . LEU B 1 123 ? 47.357 22.473 11.376 1.00 32.32 120 LEU B C 1
ATOM 2426 O O . LEU B 1 123 ? 47.381 22.189 10.152 1.00 33.67 120 LEU B O 1
ATOM 2431 N N . VAL B 1 124 ? 47.544 21.558 12.327 1.00 32.49 121 VAL B N 1
ATOM 2432 C CA . VAL B 1 124 ? 47.806 20.169 11.971 1.00 32.00 121 VAL B CA 1
ATOM 2433 C C . VAL B 1 124 ? 46.590 19.526 11.289 1.00 31.79 121 VAL B C 1
ATOM 2434 O O . VAL B 1 124 ? 46.720 18.879 10.253 1.00 33.02 121 VAL B O 1
ATOM 2438 N N . VAL B 1 125 ? 45.407 19.690 11.849 1.00 29.38 122 VAL B N 1
ATOM 2439 C CA . VAL B 1 125 ? 44.297 19.013 11.244 1.00 27.46 122 VAL B CA 1
ATOM 2440 C C . VAL B 1 125 ? 44.047 19.428 9.802 1.00 27.95 122 VAL B C 1
ATOM 2441 O O . VAL B 1 125 ? 43.786 18.593 8.953 1.00 29.52 122 VAL B O 1
ATOM 2445 N N . ASN B 1 126 ? 44.161 20.699 9.490 1.00 28.09 123 ASN B N 1
ATOM 2446 C CA . ASN B 1 126 ? 43.766 21.107 8.175 1.00 28.53 123 ASN B CA 1
ATOM 2447 C C . ASN B 1 126 ? 44.770 20.713 7.119 1.00 31.68 123 ASN B C 1
ATOM 2448 O O . ASN B 1 126 ? 44.399 20.481 5.963 1.00 32.42 123 ASN B O 1
ATOM 2453 N N . LYS B 1 127 ? 46.040 20.645 7.519 1.00 34.65 124 LYS B N 1
ATOM 2454 C CA . LYS B 1 127 ? 47.109 20.066 6.671 1.00 37.01 124 LYS B CA 1
ATOM 2455 C C . LYS B 1 127 ? 46.680 18.722 6.033 1.00 36.95 124 LYS B C 1
ATOM 2456 O O . LYS B 1 127 ? 46.686 18.531 4.826 1.00 35.77 124 LYS B O 1
ATOM 2462 N N . SER B 1 128 ? 46.285 17.806 6.891 1.00 38.73 125 SER B N 1
ATOM 2463 C CA . SER B 1 128 ? 45.744 16.535 6.490 1.00 40.90 125 SER B CA 1
ATOM 2464 C C . SER B 1 128 ? 44.279 16.615 6.033 1.00 41.77 125 SER B C 1
ATOM 2465 O O . SER B 1 128 ? 43.550 15.641 6.209 1.00 42.54 125 SER B O 1
ATOM 2468 N N . SER B 1 129 ? 43.839 17.748 5.470 1.00 41.89 126 SER B N 1
ATOM 2469 C CA . SER B 1 129 ? 42.458 17.874 4.953 1.00 40.90 126 SER B CA 1
ATOM 2470 C C . SER B 1 129 ? 42.340 18.749 3.720 1.00 41.02 126 SER B C 1
ATOM 2471 O O . SER B 1 129 ? 43.016 19.784 3.607 1.00 40.69 126 SER B O 1
ATOM 2474 N N . SER B 1 130 ? 41.467 18.336 2.805 1.00 41.39 127 SER B N 1
ATOM 2475 C CA . SER B 1 130 ? 41.130 19.159 1.642 1.00 42.34 127 SER B CA 1
ATOM 2476 C C . SER B 1 130 ? 40.130 20.257 2.067 1.00 43.34 127 SER B C 1
ATOM 2477 O O . SER B 1 130 ? 40.472 21.444 2.118 1.00 43.34 127 SER B O 1
ATOM 2480 N N . ASP B 1 131 ? 38.903 19.863 2.398 1.00 43.97 128 ASP B N 1
ATOM 2481 C CA . ASP B 1 131 ? 37.917 20.822 2.911 1.00 43.47 128 ASP B CA 1
ATOM 2482 C C . ASP B 1 131 ? 38.373 21.360 4.273 1.00 40.82 128 ASP B C 1
ATOM 2483 O O . ASP B 1 131 ? 38.998 20.640 5.044 1.00 39.93 128 ASP B O 1
ATOM 2488 N N . TYR B 1 132 ? 38.093 22.639 4.531 1.00 39.26 129 TYR B N 1
ATOM 2489 C CA . TYR B 1 132 ? 38.543 23.329 5.757 1.00 37.84 129 TYR B CA 1
ATOM 2490 C C . TYR B 1 132 ? 37.787 22.880 6.991 1.00 37.57 129 TYR B C 1
ATOM 2491 O O . TYR B 1 132 ? 36.565 22.954 7.037 1.00 38.66 129 TYR B O 1
ATOM 2500 N N . ILE B 1 133 ? 38.512 22.449 8.003 1.00 36.97 130 ILE B N 1
ATOM 2501 C CA . ILE B 1 133 ? 37.899 21.925 9.222 1.00 37.82 130 ILE B CA 1
ATOM 2502 C C . ILE B 1 133 ? 37.988 22.965 10.334 1.00 38.48 130 ILE B C 1
ATOM 2503 O O . ILE B 1 133 ? 39.091 23.430 10.633 1.00 39.06 130 ILE B O 1
ATOM 2508 N N . ARG B 1 134 ? 36.869 23.288 10.978 1.00 38.71 131 ARG B N 1
ATOM 2509 C CA . ARG B 1 134 ? 36.886 24.265 12.059 1.00 40.57 131 ARG B CA 1
ATOM 2510 C C . ARG B 1 134 ? 36.951 23.579 13.415 1.00 40.88 131 ARG B C 1
ATOM 2511 O O . ARG B 1 134 ? 35.998 22.970 13.833 1.00 42.74 131 ARG B O 1
ATOM 2519 N N . VAL B 1 135 ? 38.093 23.676 14.093 1.00 40.94 132 VAL B N 1
ATOM 2520 C CA . VAL B 1 135 ? 38.367 22.942 15.335 1.00 39.45 132 VAL B CA 1
ATOM 2521 C C . VAL B 1 135 ? 38.427 23.878 16.562 1.00 39.48 132 VAL B C 1
ATOM 2522 O O . VAL B 1 135 ? 39.107 24.928 16.534 1.00 39.42 132 VAL B O 1
ATOM 2526 N N . LYS B 1 136 ? 37.719 23.502 17.629 1.00 38.48 133 LYS B N 1
ATOM 2527 C CA . LYS B 1 136 ? 37.779 24.244 18.897 1.00 37.53 133 LYS B CA 1
ATOM 2528 C C . LYS B 1 136 ? 38.280 23.416 20.038 1.00 37.28 133 LYS B C 1
ATOM 2529 O O . LYS B 1 136 ? 37.778 22.318 20.284 1.00 39.72 133 LYS B O 1
ATOM 2535 N N . LEU B 1 137 ? 39.224 23.976 20.771 1.00 35.67 134 LEU B N 1
ATOM 2536 C CA . LEU B 1 137 ? 39.808 23.322 21.910 1.00 34.90 134 LEU B CA 1
ATOM 2537 C C . LEU B 1 137 ? 39.308 23.949 23.194 1.00 35.02 134 LEU B C 1
ATOM 2538 O O . LEU B 1 137 ? 39.307 25.167 23.293 1.00 35.28 134 LEU B O 1
ATOM 2543 N N . ASP B 1 138 ? 38.953 23.129 24.190 1.00 35.82 135 ASP B N 1
ATOM 2544 C CA . ASP B 1 138 ? 38.423 23.626 25.473 1.00 37.17 135 ASP B CA 1
ATOM 2545 C C . ASP B 1 138 ? 38.513 22.576 26.605 1.00 37.37 135 ASP B C 1
ATOM 2546 O O . ASP B 1 138 ? 38.056 21.485 26.390 1.00 39.29 135 ASP B O 1
ATOM 2551 N N . THR B 1 139 ? 39.084 22.884 27.783 1.00 37.25 136 THR B N 1
ATOM 2552 C CA . THR B 1 139 ? 38.847 22.084 29.041 1.00 37.33 136 THR B CA 1
ATOM 2553 C C . THR B 1 139 ? 37.531 22.401 29.716 1.00 37.99 136 THR B C 1
ATOM 2554 O O . THR B 1 139 ? 37.350 23.517 30.215 1.00 36.49 136 THR B O 1
ATOM 2558 N N . GLU B 1 140 ? 36.637 21.413 29.759 1.00 39.38 137 GLU B N 1
ATOM 2559 C CA . GLU B 1 140 ? 35.488 21.433 30.647 1.00 41.05 137 GLU B CA 1
ATOM 2560 C C . GLU B 1 140 ? 34.833 22.786 30.675 1.00 42.31 137 GLU B C 1
ATOM 2561 O O . GLU B 1 140 ? 34.765 23.436 31.724 1.00 42.65 137 GLU B O 1
ATOM 2567 N N . ASN B 1 141 ? 34.379 23.229 29.509 1.00 43.16 138 ASN B N 1
ATOM 2568 C CA . ASN B 1 141 ? 33.619 24.478 29.377 1.00 43.50 138 ASN B CA 1
ATOM 2569 C C . ASN B 1 141 ? 34.249 25.736 29.935 1.00 44.43 138 ASN B C 1
ATOM 2570 O O . ASN B 1 141 ? 33.615 26.803 29.939 1.00 45.97 138 ASN B O 1
ATOM 2575 N N . TYR B 1 142 ? 35.488 25.616 30.399 1.00 43.79 139 TYR B N 1
ATOM 2576 C CA . TYR B 1 142 ? 36.213 26.757 30.879 1.00 42.55 139 TYR B CA 1
ATOM 2577 C C . TYR B 1 142 ? 35.947 27.881 29.949 1.00 43.52 139 TYR B C 1
ATOM 2578 O O . TYR B 1 142 ? 35.726 29.003 30.373 1.00 45.37 139 TYR B O 1
ATOM 2587 N N . ARG B 1 143 ? 35.966 27.603 28.661 1.00 43.51 140 ARG B N 1
ATOM 2588 C CA . ARG B 1 143 ? 35.934 28.714 27.760 1.00 44.19 140 ARG B CA 1
ATOM 2589 C C . ARG B 1 143 ? 34.739 29.599 28.111 1.00 44.62 140 ARG B C 1
ATOM 2590 O O . ARG B 1 143 ? 34.903 30.789 28.312 1.00 44.08 140 ARG B O 1
ATOM 2598 N N . GLU B 1 144 ? 33.563 29.006 28.267 1.00 46.04 141 GLU B N 1
ATOM 2599 C CA . GLU B 1 144 ? 32.376 29.797 28.531 1.00 47.68 141 GLU B CA 1
ATOM 2600 C C . GLU B 1 144 ? 32.371 30.424 29.946 1.00 47.13 141 GLU B C 1
ATOM 2601 O O . GLU B 1 144 ? 32.164 31.651 30.113 1.00 46.51 141 GLU B O 1
ATOM 2607 N N . ARG B 1 145 ? 32.636 29.604 30.960 1.00 45.46 142 ARG B N 1
ATOM 2608 C CA . ARG B 1 145 ? 32.775 30.128 32.314 1.00 44.11 142 ARG B CA 1
ATOM 2609 C C . ARG B 1 145 ? 33.641 31.375 32.375 1.00 43.77 142 ARG B C 1
ATOM 2610 O O . ARG B 1 145 ? 33.392 32.270 33.160 1.00 45.28 142 ARG B O 1
ATOM 2618 N N . ARG B 1 146 ? 34.654 31.448 31.535 1.00 42.82 143 ARG B N 1
ATOM 2619 C CA . ARG B 1 146 ? 35.583 32.549 31.597 1.00 41.75 143 ARG B CA 1
ATOM 2620 C C . ARG B 1 146 ? 34.934 33.753 31.002 1.00 41.55 143 ARG B C 1
ATOM 2621 O O . ARG B 1 146 ? 35.157 34.849 31.470 1.00 40.84 143 ARG B O 1
ATOM 2629 N N . LYS B 1 147 ? 34.155 33.547 29.942 1.00 42.49 144 LYS B N 1
ATOM 2630 C CA . LYS B 1 147 ? 33.522 34.661 29.232 1.00 43.95 144 LYS B CA 1
ATOM 2631 C C . LYS B 1 147 ? 32.546 35.322 30.218 1.00 44.81 144 LYS B C 1
ATOM 2632 O O . LYS B 1 147 ? 32.358 36.550 30.263 1.00 44.02 144 LYS B O 1
ATOM 2638 N N . GLU B 1 148 ? 31.970 34.460 31.042 1.00 45.36 145 GLU B N 1
ATOM 2639 C CA . GLU B 1 148 ? 30.914 34.841 31.923 1.00 45.62 145 GLU B CA 1
ATOM 2640 C C . GLU B 1 148 ? 31.459 35.675 33.070 1.00 44.49 145 GLU B C 1
ATOM 2641 O O . GLU B 1 148 ? 30.951 36.776 33.350 1.00 44.39 145 GLU B O 1
ATOM 2647 N N . THR B 1 149 ? 32.502 35.184 33.733 1.00 42.68 146 THR B N 1
ATOM 2648 C CA . THR B 1 149 ? 33.002 35.945 34.856 1.00 41.24 146 THR B CA 1
ATOM 2649 C C . THR B 1 149 ? 33.697 37.219 34.383 1.00 40.26 146 THR B C 1
ATOM 2650 O O . THR B 1 149 ? 33.838 38.163 35.144 1.00 40.91 146 THR B O 1
ATOM 2654 N N . LEU B 1 150 ? 34.042 37.294 33.108 1.00 39.07 147 LEU B N 1
ATOM 2655 C CA . LEU B 1 150 ? 34.527 38.554 32.586 1.00 38.89 147 LEU B CA 1
ATOM 2656 C C . LEU B 1 150 ? 33.415 39.535 32.320 1.00 39.35 147 LEU B C 1
ATOM 2657 O O . LEU B 1 150 ? 33.571 40.694 32.622 1.00 40.19 147 LEU B O 1
ATOM 2662 N N . GLU B 1 151 ? 32.311 39.089 31.724 1.00 40.02 148 GLU B N 1
ATOM 2663 C CA . GLU B 1 151 ? 31.179 39.995 31.433 1.00 40.42 148 GLU B CA 1
ATOM 2664 C C . GLU B 1 151 ? 30.658 40.603 32.744 1.00 40.02 148 GLU B C 1
ATOM 2665 O O . GLU B 1 151 ? 30.282 41.789 32.850 1.00 38.38 148 GLU B O 1
ATOM 2671 N N . THR B 1 152 ? 30.678 39.742 33.746 1.00 39.64 149 THR B N 1
ATOM 2672 C CA . THR B 1 152 ? 30.325 40.120 35.065 1.00 39.13 149 THR B CA 1
ATOM 2673 C C . THR B 1 152 ? 31.288 41.198 35.499 1.00 38.74 149 THR B C 1
ATOM 2674 O O . THR B 1 152 ? 30.852 42.209 36.041 1.00 39.15 149 THR B O 1
ATOM 2678 N N . LEU B 1 153 ? 32.582 40.994 35.248 1.00 37.33 150 LEU B N 1
ATOM 2679 C CA . LEU B 1 153 ? 33.583 41.975 35.677 1.00 36.44 150 LEU B CA 1
ATOM 2680 C C . LEU B 1 153 ? 33.311 43.308 34.996 1.00 36.22 150 LEU B C 1
ATOM 2681 O O . LEU B 1 153 ? 33.346 44.365 35.613 1.00 35.84 150 LEU B O 1
ATOM 2686 N N . ALA B 1 154 ? 33.011 43.239 33.716 1.00 36.88 151 ALA B N 1
ATOM 2687 C CA . ALA B 1 154 ? 32.796 44.416 32.950 1.00 37.86 151 ALA B CA 1
ATOM 2688 C C . ALA B 1 154 ? 31.681 45.229 33.620 1.00 39.66 151 ALA B C 1
ATOM 2689 O O . ALA B 1 154 ? 31.892 46.384 34.033 1.00 39.88 151 ALA B O 1
ATOM 2691 N N . LYS B 1 155 ? 30.518 44.600 33.786 1.00 40.57 152 LYS B N 1
ATOM 2692 C CA . LYS B 1 155 ? 29.380 45.238 34.427 1.00 40.77 152 LYS B CA 1
ATOM 2693 C C . LYS B 1 155 ? 29.674 45.810 35.814 1.00 41.45 152 LYS B C 1
ATOM 2694 O O . LYS B 1 155 ? 29.123 46.840 36.172 1.00 42.82 152 LYS B O 1
ATOM 2700 N N . ASN B 1 156 ? 30.522 45.169 36.601 1.00 42.23 153 ASN B N 1
ATOM 2701 C CA . ASN B 1 156 ? 30.806 45.708 37.926 1.00 44.52 153 ASN B CA 1
ATOM 2702 C C . ASN B 1 156 ? 31.661 46.947 37.865 1.00 45.93 153 ASN B C 1
ATOM 2703 O O . ASN B 1 156 ? 31.452 47.878 38.651 1.00 46.80 153 ASN B O 1
ATOM 2708 N N . ILE B 1 157 ? 32.633 46.990 36.958 1.00 46.01 154 ILE B N 1
ATOM 2709 C CA . ILE B 1 157 ? 33.385 48.227 36.872 1.00 45.90 154 ILE B CA 1
ATOM 2710 C C . ILE B 1 157 ? 32.487 49.312 36.285 1.00 46.26 154 ILE B C 1
ATOM 2711 O O . ILE B 1 157 ? 32.489 50.443 36.751 1.00 46.16 154 ILE B O 1
ATOM 2716 N N . ALA B 1 158 ? 31.692 48.932 35.297 1.00 46.52 155 ALA B N 1
ATOM 2717 C CA . ALA B 1 158 ? 30.651 49.787 34.785 1.00 47.65 155 ALA B CA 1
ATOM 2718 C C . ALA B 1 158 ? 29.835 50.406 35.933 1.00 49.25 155 ALA B C 1
ATOM 2719 O O . ALA B 1 158 ? 29.760 51.645 36.052 1.00 49.02 155 ALA B O 1
ATOM 2721 N N . TYR B 1 159 ? 29.239 49.555 36.780 1.00 50.83 156 TYR B N 1
ATOM 2722 C CA . TYR B 1 159 ? 28.577 50.036 38.007 1.00 52.22 156 TYR B CA 1
ATOM 2723 C C . TYR B 1 159 ? 29.454 51.089 38.703 1.00 52.96 156 TYR B C 1
ATOM 2724 O O . TYR B 1 159 ? 29.074 52.266 38.825 1.00 52.19 156 TYR B O 1
ATOM 2733 N N . LYS B 1 160 ? 30.636 50.624 39.115 1.00 54.11 157 LYS B N 1
ATOM 2734 C CA . LYS B 1 160 ? 31.601 51.363 39.921 1.00 54.76 157 LYS B CA 1
ATOM 2735 C C . LYS B 1 160 ? 31.957 52.718 39.328 1.00 55.09 157 LYS B C 1
ATOM 2736 O O . LYS B 1 160 ? 31.915 53.720 40.028 1.00 54.90 157 LYS B O 1
ATOM 2742 N N . VAL B 1 161 ? 32.290 52.749 38.040 1.00 56.26 158 VAL B N 1
ATOM 2743 C CA . VAL B 1 161 ? 32.817 53.969 37.405 1.00 57.19 158 VAL B CA 1
ATOM 2744 C C . VAL B 1 161 ? 31.792 55.112 37.439 1.00 57.79 158 VAL B C 1
ATOM 2745 O O . VAL B 1 161 ? 32.139 56.243 37.824 1.00 58.38 158 VAL B O 1
ATOM 2749 N N . LYS B 1 162 ? 30.535 54.825 37.089 1.00 57.38 159 LYS B N 1
ATOM 2750 C CA . LYS B 1 162 ? 29.527 55.883 37.143 1.00 57.07 159 LYS B CA 1
ATOM 2751 C C . LYS B 1 162 ? 29.157 56.240 38.600 1.00 56.64 159 LYS B C 1
ATOM 2752 O O . LYS B 1 162 ? 28.599 57.308 38.863 1.00 56.56 159 LYS B O 1
ATOM 2758 N N . ARG B 1 163 ? 29.501 55.352 39.537 1.00 56.16 160 ARG B N 1
ATOM 2759 C CA . ARG B 1 163 ? 29.372 55.646 40.963 1.00 55.60 160 ARG B CA 1
ATOM 2760 C C . ARG B 1 163 ? 30.488 56.543 41.511 1.00 55.23 160 ARG B C 1
ATOM 2761 O O . ARG B 1 163 ? 30.192 57.482 42.240 1.00 56.05 160 ARG B O 1
ATOM 2769 N N . THR B 1 164 ? 31.750 56.286 41.188 1.00 54.28 161 THR B N 1
ATOM 2770 C CA . THR B 1 164 ? 32.792 57.239 41.570 1.00 54.61 161 THR B CA 1
ATOM 2771 C C . THR B 1 164 ? 32.781 58.424 40.622 1.00 55.16 161 THR B C 1
ATOM 2772 O O . THR B 1 164 ? 33.460 59.434 40.852 1.00 54.65 161 THR B O 1
ATOM 2776 N N . LYS B 1 165 ? 31.995 58.284 39.557 1.00 56.09 162 LYS B N 1
ATOM 2777 C CA . LYS B 1 165 ? 32.039 59.177 38.409 1.00 57.51 162 LYS B CA 1
ATOM 2778 C C . LYS B 1 165 ? 33.448 59.270 37.811 1.00 59.25 162 LYS B C 1
ATOM 2779 O O . LYS B 1 165 ? 33.640 59.911 36.778 1.00 59.86 162 LYS B O 1
ATOM 2785 N N . ARG B 1 166 ? 34.426 58.614 38.435 1.00 60.69 163 ARG B N 1
ATOM 2786 C CA . ARG B 1 166 ? 35.783 58.640 37.903 1.00 62.18 163 ARG B CA 1
ATOM 2787 C C . ARG B 1 166 ? 36.004 57.661 36.717 1.00 62.93 163 ARG B C 1
ATOM 2788 O O . ARG B 1 166 ? 35.312 57.770 35.683 1.00 63.99 163 ARG B O 1
ATOM 2796 N N . SER B 1 167 ? 36.952 56.720 36.856 1.00 62.20 164 SER B N 1
ATOM 2797 C CA . SER B 1 167 ? 37.387 55.867 35.738 1.00 60.76 164 SER B CA 1
ATOM 2798 C C . SER B 1 167 ? 38.506 54.891 36.149 1.00 59.86 164 SER B C 1
ATOM 2799 O O . SER B 1 167 ? 39.398 55.262 36.917 1.00 59.86 164 SER B O 1
ATOM 2802 N N . VAL B 1 168 ? 38.456 53.651 35.647 1.00 58.39 165 VAL B N 1
ATOM 2803 C CA . VAL B 1 168 ? 39.411 52.604 36.083 1.00 57.38 165 VAL B CA 1
ATOM 2804 C C . VAL B 1 168 ? 40.057 51.739 34.971 1.00 56.96 165 VAL B C 1
ATOM 2805 O O . VAL B 1 168 ? 39.459 51.448 33.917 1.00 57.43 165 VAL B O 1
ATOM 2809 N N . SER B 1 169 ? 41.298 51.346 35.229 1.00 55.03 166 SER B N 1
ATOM 2810 C CA . SER B 1 169 ? 41.999 50.448 34.353 1.00 53.03 166 SER B CA 1
ATOM 2811 C C . SER B 1 169 ? 41.919 49.057 34.910 1.00 51.59 166 SER B C 1
ATOM 2812 O O . SER B 1 169 ? 42.298 48.824 36.062 1.00 51.41 166 SER B O 1
ATOM 2815 N N . LEU B 1 170 ? 41.434 48.130 34.086 1.00 49.98 167 LEU B N 1
ATOM 2816 C CA . LEU B 1 170 ? 41.417 46.723 34.451 1.00 48.23 167 LEU B CA 1
ATOM 2817 C C . LEU B 1 170 ? 42.792 46.162 34.410 1.00 48.87 167 LEU B C 1
ATOM 2818 O O . LEU B 1 170 ? 43.737 46.808 33.969 1.00 49.27 167 LEU B O 1
ATOM 2823 N N . GLU B 1 171 ? 42.896 44.926 34.836 1.00 49.73 168 GLU B N 1
ATOM 2824 C CA . GLU B 1 171 ? 44.147 44.215 34.758 1.00 52.49 168 GLU B CA 1
ATOM 2825 C C . GLU B 1 171 ? 44.587 44.063 33.298 1.00 53.07 168 GLU B C 1
ATOM 2826 O O . GLU B 1 171 ? 43.766 44.222 32.367 1.00 55.03 168 GLU B O 1
ATOM 2832 N N . PRO B 1 172 ? 45.874 43.751 33.080 1.00 52.21 169 PRO B N 1
ATOM 2833 C CA . PRO B 1 172 ? 46.260 43.224 31.775 1.00 51.96 169 PRO B CA 1
ATOM 2834 C C . PRO B 1 172 ? 45.433 41.989 31.350 1.00 52.07 169 PRO B C 1
ATOM 2835 O O . PRO B 1 172 ? 45.113 41.130 32.173 1.00 50.33 169 PRO B O 1
ATOM 2847 N N . ASN B 1 174 ? 44.889 39.436 27.367 1.00 49.57 171 ASN B N 1
ATOM 2848 C CA . ASN B 1 174 ? 45.118 39.262 25.948 1.00 46.20 171 ASN B CA 1
ATOM 2849 C C . ASN B 1 174 ? 43.953 39.862 25.187 1.00 43.95 171 ASN B C 1
ATOM 2850 O O . ASN B 1 174 ? 42.959 40.225 25.793 1.00 44.27 171 ASN B O 1
ATOM 2855 N N . PRO B 1 175 ? 44.060 39.957 23.855 1.00 42.31 172 PRO B N 1
ATOM 2856 C CA . PRO B 1 175 ? 43.035 40.599 23.032 1.00 40.27 172 PRO B CA 1
ATOM 2857 C C . PRO B 1 175 ? 41.713 39.900 23.080 1.00 39.02 172 PRO B C 1
ATOM 2858 O O . PRO B 1 175 ? 40.686 40.549 23.030 1.00 38.18 172 PRO B O 1
ATOM 2862 N N . TYR B 1 176 ? 41.750 38.578 23.185 1.00 38.86 173 TYR B N 1
ATOM 2863 C CA . TYR B 1 176 ? 40.543 37.785 23.153 1.00 37.85 173 TYR B CA 1
ATOM 2864 C C . TYR B 1 176 ? 39.657 38.181 24.280 1.00 37.90 173 TYR B C 1
ATOM 2865 O O . TYR B 1 176 ? 38.446 38.368 24.093 1.00 36.25 173 TYR B O 1
ATOM 2874 N N . GLU B 1 177 ? 40.295 38.386 25.427 1.00 39.39 174 GLU B N 1
ATOM 2875 C CA . GLU B 1 177 ? 39.603 38.808 26.632 1.00 41.25 174 GLU B CA 1
ATOM 2876 C C . GLU B 1 177 ? 39.165 40.233 26.464 1.00 40.86 174 GLU B C 1
ATOM 2877 O O . GLU B 1 177 ? 37.984 40.566 26.645 1.00 41.89 174 GLU B O 1
ATOM 2883 N N . ARG B 1 178 ? 40.104 41.075 26.066 1.00 39.28 175 ARG B N 1
ATOM 2884 C CA . ARG B 1 178 ? 39.745 42.450 25.815 1.00 37.88 175 ARG B CA 1
ATOM 2885 C C . ARG B 1 178 ? 38.487 42.583 24.945 1.00 37.15 175 ARG B C 1
ATOM 2886 O O . ARG B 1 178 ? 37.618 43.392 25.259 1.00 37.98 175 ARG B O 1
ATOM 2894 N N . ARG B 1 179 ? 38.334 41.752 23.922 1.00 36.30 176 ARG B N 1
ATOM 2895 C CA . ARG B 1 179 ? 37.135 41.877 23.097 1.00 36.32 176 ARG B CA 1
ATOM 2896 C C . ARG B 1 179 ? 35.894 41.611 23.941 1.00 36.52 176 ARG B C 1
ATOM 2897 O O . ARG B 1 179 ? 34.886 42.343 23.834 1.00 35.06 176 ARG B O 1
ATOM 2905 N N . ILE B 1 180 ? 35.988 40.590 24.797 1.00 36.83 177 ILE B N 1
ATOM 2906 C CA . ILE B 1 180 ? 34.859 40.205 25.628 1.00 37.62 177 ILE B CA 1
ATOM 2907 C C . ILE B 1 180 ? 34.402 41.383 26.487 1.00 39.21 177 ILE B C 1
ATOM 2908 O O . ILE B 1 180 ? 33.177 41.669 26.573 1.00 38.53 177 ILE B O 1
ATOM 2913 N N . ILE B 1 181 ? 35.369 42.092 27.074 1.00 39.79 178 ILE B N 1
ATOM 2914 C CA . ILE B 1 181 ? 34.998 43.279 27.801 1.00 42.00 178 ILE B CA 1
ATOM 2915 C C . ILE B 1 181 ? 34.333 44.273 26.882 1.00 42.89 178 ILE B C 1
ATOM 2916 O O . ILE B 1 181 ? 33.182 44.592 27.102 1.00 43.52 178 ILE B O 1
ATOM 2921 N N . HIS B 1 182 ? 35.037 44.751 25.860 1.00 43.96 179 HIS B N 1
ATOM 2922 C CA . HIS B 1 182 ? 34.491 45.773 24.985 1.00 45.33 179 HIS B CA 1
ATOM 2923 C C . HIS B 1 182 ? 33.034 45.445 24.624 1.00 45.78 179 HIS B C 1
ATOM 2924 O O . HIS B 1 182 ? 32.127 46.221 24.934 1.00 45.59 179 HIS B O 1
ATOM 2931 N N . ALA B 1 183 ? 32.824 44.272 24.015 1.00 45.76 180 ALA B N 1
ATOM 2932 C CA . ALA B 1 183 ? 31.499 43.679 23.775 1.00 45.16 180 ALA B CA 1
ATOM 2933 C C . ALA B 1 183 ? 30.509 43.903 24.908 1.00 45.85 180 ALA B C 1
ATOM 2934 O O . ALA B 1 183 ? 29.422 44.371 24.667 1.00 46.94 180 ALA B O 1
ATOM 2936 N N . ALA B 1 184 ? 30.860 43.547 26.137 1.00 46.17 181 ALA B N 1
ATOM 2937 C CA . ALA B 1 184 ? 29.921 43.687 27.244 1.00 46.26 181 ALA B CA 1
ATOM 2938 C C . ALA B 1 184 ? 29.451 45.128 27.470 1.00 47.33 181 ALA B C 1
ATOM 2939 O O . ALA B 1 184 ? 28.279 45.358 27.700 1.00 48.52 181 ALA B O 1
ATOM 2941 N N . LEU B 1 185 ? 30.334 46.107 27.371 1.00 48.07 182 LEU B N 1
ATOM 2942 C CA . LEU B 1 185 ? 29.913 47.488 27.544 1.00 48.91 182 LEU B CA 1
ATOM 2943 C C . LEU B 1 185 ? 29.662 48.202 26.241 1.00 51.42 182 LEU B C 1
ATOM 2944 O O . LEU B 1 185 ? 29.569 49.433 26.214 1.00 52.68 182 LEU B O 1
ATOM 2949 N N . GLN B 1 186 ? 29.573 47.441 25.156 1.00 54.05 183 GLN B N 1
ATOM 2950 C CA . GLN B 1 186 ? 29.354 47.991 23.810 1.00 56.01 183 GLN B CA 1
ATOM 2951 C C . GLN B 1 186 ? 28.146 48.914 23.716 1.00 56.98 183 GLN B C 1
ATOM 2952 O O . GLN B 1 186 ? 28.199 49.924 23.021 1.00 56.72 183 GLN B O 1
ATOM 2958 N N . ASN B 1 187 ? 27.069 48.560 24.419 1.00 58.11 184 ASN B N 1
ATOM 2959 C CA . ASN B 1 187 ? 25.842 49.332 24.376 1.00 59.04 184 ASN B CA 1
ATOM 2960 C C . ASN B 1 187 ? 25.641 50.207 25.573 1.00 60.04 184 ASN B C 1
ATOM 2961 O O . ASN B 1 187 ? 24.890 51.174 25.519 1.00 60.15 184 ASN B O 1
ATOM 2966 N N . ASP B 1 188 ? 26.343 49.872 26.646 1.00 61.80 185 ASP B N 1
ATOM 2967 C CA . ASP B 1 188 ? 26.126 50.478 27.959 1.00 63.28 185 ASP B CA 1
ATOM 2968 C C . ASP B 1 188 ? 25.865 51.979 27.907 1.00 63.70 185 ASP B C 1
ATOM 2969 O O . ASP B 1 188 ? 26.801 52.774 27.800 1.00 64.08 185 ASP B O 1
ATOM 2974 N N . LYS B 1 189 ? 24.589 52.351 28.026 1.00 63.72 186 LYS B N 1
ATOM 2975 C CA . LYS B 1 189 ? 24.143 53.731 27.834 1.00 63.31 186 LYS B CA 1
ATOM 2976 C C . LYS B 1 189 ? 24.670 54.777 28.839 1.00 63.15 186 LYS B C 1
ATOM 2977 O O . LYS B 1 189 ? 23.989 55.769 29.055 1.00 63.52 186 LYS B O 1
ATOM 2979 N N . TYR B 1 190 ? 25.861 54.588 29.432 1.00 62.66 187 TYR B N 1
ATOM 2980 C CA . TYR B 1 190 ? 26.461 55.624 30.323 1.00 62.06 187 TYR B CA 1
ATOM 2981 C C . TYR B 1 190 ? 28.016 55.712 30.439 1.00 61.57 187 TYR B C 1
ATOM 2982 O O . TYR B 1 190 ? 28.530 56.613 31.118 1.00 60.89 187 TYR B O 1
ATOM 2984 N N . VAL B 1 191 ? 28.750 54.810 29.774 1.00 61.14 188 VAL B N 1
ATOM 2985 C CA . VAL B 1 191 ? 30.210 54.665 29.992 1.00 60.98 188 VAL B CA 1
ATOM 2986 C C . VAL B 1 191 ? 30.972 54.125 28.766 1.00 61.53 188 VAL B C 1
ATOM 2987 O O . VAL B 1 191 ? 30.399 53.400 27.954 1.00 61.94 188 VAL B O 1
ATOM 2991 N N . VAL B 1 192 ? 32.260 54.465 28.642 1.00 61.89 189 VAL B N 1
ATOM 2992 C CA . VAL B 1 192 ? 33.013 54.221 27.395 1.00 61.83 189 VAL B CA 1
ATOM 2993 C C . VAL B 1 192 ? 34.030 53.114 27.561 1.00 61.76 189 VAL B C 1
ATOM 2994 O O . VAL B 1 192 ? 34.579 52.923 28.649 1.00 62.30 189 VAL B O 1
ATOM 2998 N N . THR B 1 193 ? 34.297 52.424 26.453 1.00 61.48 190 THR B N 1
ATOM 2999 C CA . THR B 1 193 ? 35.245 51.310 26.393 1.00 60.41 190 THR B CA 1
ATOM 3000 C C . THR B 1 193 ? 36.473 51.645 25.513 1.00 59.01 190 THR B C 1
ATOM 3001 O O . THR B 1 193 ? 36.369 51.896 24.305 1.00 57.88 190 THR B O 1
ATOM 3005 N N . ARG B 1 194 ? 37.637 51.665 26.151 1.00 58.21 191 ARG B N 1
ATOM 3006 C CA . ARG B 1 194 ? 38.897 51.914 25.465 1.00 56.94 191 ARG B CA 1
ATOM 3007 C C . ARG B 1 194 ? 39.967 50.920 25.881 1.00 55.80 191 ARG B C 1
ATOM 3008 O O . ARG B 1 194 ? 40.252 50.738 27.056 1.00 56.00 191 ARG B O 1
ATOM 3016 N N . SER B 1 195 ? 40.555 50.278 24.890 1.00 54.73 192 SER B N 1
ATOM 3017 C CA . SER B 1 195 ? 41.693 49.397 25.086 1.00 53.90 192 SER B CA 1
ATOM 3018 C C . SER B 1 195 ? 42.961 50.228 25.245 1.00 52.60 192 SER B C 1
ATOM 3019 O O . SER B 1 195 ? 43.102 51.268 24.610 1.00 52.62 192 SER B O 1
ATOM 3022 N N . ASP B 1 196 ? 43.898 49.766 26.067 1.00 51.90 193 ASP B N 1
ATOM 3023 C CA . ASP B 1 196 ? 45.203 50.430 26.174 1.00 50.92 193 ASP B CA 1
ATOM 3024 C C . ASP B 1 196 ? 46.326 49.661 26.872 1.00 49.81 193 ASP B C 1
ATOM 3025 O O . ASP B 1 196 ? 46.079 48.651 27.542 1.00 50.23 193 ASP B O 1
ATOM 3030 N N . GLY B 1 197 ? 47.557 50.159 26.725 1.00 48.33 194 GLY B N 1
ATOM 3031 C CA . GLY B 1 197 ? 48.766 49.529 27.294 1.00 47.01 194 GLY B CA 1
ATOM 3032 C C . GLY B 1 197 ? 49.617 48.812 26.255 1.00 46.58 194 GLY B C 1
ATOM 3033 O O . GLY B 1 197 ? 49.379 48.930 25.056 1.00 44.82 194 GLY B O 1
ATOM 3034 N N . GLU B 1 198 ? 50.611 48.055 26.709 1.00 47.54 195 GLU B N 1
ATOM 3035 C CA . GLU B 1 198 ? 51.496 47.334 25.782 1.00 48.21 195 GLU B CA 1
ATOM 3036 C C . GLU B 1 198 ? 51.647 45.897 26.170 1.00 48.29 195 GLU B C 1
ATOM 3037 O O . GLU B 1 198 ? 52.101 45.600 27.270 1.00 48.79 195 GLU B O 1
ATOM 3043 N N . GLU B 1 199 ? 51.292 45.006 25.256 1.00 47.99 196 GLU B N 1
ATOM 3044 C CA . GLU B 1 199 ? 51.384 43.592 25.513 1.00 47.77 196 GLU B CA 1
ATOM 3045 C C . GLU B 1 199 ? 52.720 43.317 26.221 1.00 47.99 196 GLU B C 1
ATOM 3046 O O . GLU B 1 199 ? 53.734 43.930 25.867 1.00 48.47 196 GLU B O 1
ATOM 3052 N N . PRO B 1 200 ? 52.722 42.460 27.268 1.00 47.93 197 PRO B N 1
ATOM 3053 C CA . PRO B 1 200 ? 51.606 41.732 27.879 1.00 48.26 197 PRO B CA 1
ATOM 3054 C C . PRO B 1 200 ? 50.847 42.544 28.958 1.00 48.21 197 PRO B C 1
ATOM 3055 O O . PRO B 1 200 ? 50.265 41.963 29.883 1.00 48.22 197 PRO B O 1
ATOM 3059 N N . PHE B 1 201 ? 50.843 43.869 28.816 1.00 47.87 198 PHE B N 1
ATOM 3060 C CA . PHE B 1 201 ? 50.201 44.757 29.778 1.00 47.43 198 PHE B CA 1
ATOM 3061 C C . PHE B 1 201 ? 49.072 45.593 29.163 1.00 46.02 198 PHE B C 1
ATOM 3062 O O . PHE B 1 201 ? 48.646 46.603 29.730 1.00 45.52 198 PHE B O 1
ATOM 3070 N N . ARG B 1 202 ? 48.567 45.155 28.015 1.00 43.67 199 ARG B N 1
ATOM 3071 C CA . ARG B 1 202 ? 47.423 45.823 27.444 1.00 42.14 199 ARG B CA 1
ATOM 3072 C C . ARG B 1 202 ? 46.182 45.529 28.246 1.00 43.07 199 ARG B C 1
ATOM 3073 O O . ARG B 1 202 ? 45.878 44.354 28.513 1.00 42.17 199 ARG B O 1
ATOM 3081 N N . HIS B 1 203 ? 45.454 46.588 28.607 1.00 44.49 200 HIS B N 1
ATOM 3082 C CA . HIS B 1 203 ? 44.214 46.466 29.412 1.00 45.84 200 HIS B CA 1
ATOM 3083 C C . HIS B 1 203 ? 43.087 47.291 28.855 1.00 46.12 200 HIS B C 1
ATOM 3084 O O . HIS B 1 203 ? 43.304 48.232 28.108 1.00 45.88 200 HIS B O 1
ATOM 3091 N N . VAL B 1 204 ? 41.867 46.961 29.243 1.00 47.46 201 VAL B N 1
ATOM 3092 C CA . VAL B 1 204 ? 40.765 47.871 28.948 1.00 47.82 201 VAL B CA 1
ATOM 3093 C C . VAL B 1 204 ? 40.652 48.971 30.013 1.00 48.75 201 VAL B C 1
ATOM 3094 O O . VAL B 1 204 ? 40.973 48.774 31.192 1.00 48.81 201 VAL B O 1
ATOM 3098 N N . ILE B 1 205 ? 40.253 50.149 29.559 1.00 49.96 202 ILE B N 1
ATOM 3099 C CA . ILE B 1 205 ? 39.903 51.237 30.444 1.00 51.17 202 ILE B CA 1
ATOM 3100 C C . ILE B 1 205 ? 38.456 51.638 30.202 1.00 52.38 202 ILE B C 1
ATOM 3101 O O . ILE B 1 205 ? 38.057 52.072 29.097 1.00 52.42 202 ILE B O 1
ATOM 3106 N N . ILE B 1 206 ? 37.673 51.462 31.254 1.00 53.15 203 ILE B N 1
ATOM 3107 C CA . ILE B 1 206 ? 36.319 51.946 31.291 1.00 53.51 203 ILE B CA 1
ATOM 3108 C C . ILE B 1 206 ? 36.362 53.315 31.921 1.00 53.88 203 ILE B C 1
ATOM 3109 O O . ILE B 1 206 ? 36.951 53.493 32.996 1.00 53.91 203 ILE B O 1
ATOM 3114 N N . SER B 1 207 ? 35.728 54.267 31.244 1.00 54.56 204 SER B N 1
ATOM 3115 C CA . SER B 1 207 ? 35.715 55.675 31.644 1.00 55.15 204 SER B CA 1
ATOM 3116 C C . SER B 1 207 ? 34.319 56.240 31.475 1.00 55.06 204 SER B C 1
ATOM 3117 O O . SER B 1 207 ? 33.603 55.838 30.553 1.00 55.24 204 SER B O 1
ATOM 3120 N N . LEU B 1 208 ? 33.930 57.165 32.356 1.00 54.42 205 LEU B N 1
ATOM 3121 C CA . LEU B 1 208 ? 32.585 57.722 32.311 1.00 53.02 205 LEU B CA 1
ATOM 3122 C C . LEU B 1 208 ? 32.317 58.382 30.970 1.00 52.80 205 LEU B C 1
ATOM 3123 O O . LEU B 1 208 ? 33.211 58.992 30.378 1.00 52.45 205 LEU B O 1
ATOM 3128 N N . LYS B 1 209 ? 31.089 58.196 30.489 1.00 52.71 206 LYS B N 1
ATOM 3129 C CA . LYS B 1 209 ? 30.468 59.020 29.434 1.00 52.71 206 LYS B CA 1
ATOM 3130 C C . LYS B 1 209 ? 30.393 58.297 28.105 1.00 52.50 206 LYS B C 1
ATOM 3131 O O . LYS B 1 209 ? 29.442 58.488 27.348 1.00 52.67 206 LYS B O 1
ATOM 3142 N N . ASP C 1 5 ? 44.814 5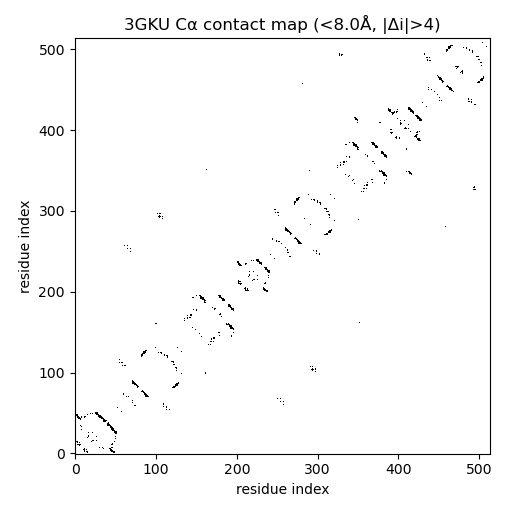1.176 49.385 1.00 71.58 2 ASP C N 1
ATOM 3143 C CA . ASP C 1 5 ? 45.125 52.469 48.727 1.00 71.46 2 ASP C CA 1
ATOM 3144 C C . ASP C 1 5 ? 45.794 52.191 47.353 1.00 71.51 2 ASP C C 1
ATOM 3145 O O . ASP C 1 5 ? 45.874 51.020 46.956 1.00 72.01 2 ASP C O 1
ATOM 3155 N N . VAL C 1 7 ? 49.249 53.203 44.501 1.00 68.00 4 VAL C N 1
ATOM 3156 C CA . VAL C 1 7 ? 50.617 53.772 44.431 1.00 66.93 4 VAL C CA 1
ATOM 3157 C C . VAL C 1 7 ? 50.893 54.617 43.175 1.00 66.31 4 VAL C C 1
ATOM 3158 O O . VAL C 1 7 ? 50.342 54.343 42.109 1.00 66.63 4 VAL C O 1
ATOM 3162 N N . THR C 1 8 ? 51.761 55.624 43.308 1.00 65.01 5 THR C N 1
ATOM 3163 C CA . THR C 1 8 ? 52.185 56.443 42.169 1.00 63.93 5 THR C CA 1
ATOM 3164 C C . THR C 1 8 ? 53.640 56.168 41.747 1.00 64.57 5 THR C C 1
ATOM 3165 O O . THR C 1 8 ? 54.579 56.701 42.326 1.00 64.23 5 THR C O 1
ATOM 3169 N N . VAL C 1 9 ? 53.806 55.327 40.728 1.00 65.76 6 VAL C N 1
ATOM 3170 C CA . VAL C 1 9 ? 55.132 54.953 40.204 1.00 66.87 6 VAL C CA 1
ATOM 3171 C C . VAL C 1 9 ? 55.400 55.499 38.775 1.00 67.86 6 VAL C C 1
ATOM 3172 O O . VAL C 1 9 ? 54.746 55.121 37.791 1.00 68.75 6 VAL C O 1
ATOM 3176 N N . THR C 1 10 ? 56.374 56.398 38.684 1.00 68.07 7 THR C N 1
ATOM 3177 C CA . THR C 1 10 ? 56.700 57.068 37.433 1.00 67.92 7 THR C CA 1
ATOM 3178 C C . THR C 1 10 ? 58.137 56.758 37.003 1.00 68.07 7 THR C C 1
ATOM 3179 O O . THR C 1 10 ? 59.015 56.594 37.852 1.00 68.50 7 THR C O 1
ATOM 3183 N N . ALA C 1 11 ? 58.359 56.654 35.691 1.00 67.87 8 ALA C N 1
ATOM 3184 C CA . ALA C 1 11 ? 59.702 56.463 35.110 1.00 67.41 8 ALA C CA 1
ATOM 3185 C C . ALA C 1 11 ? 59.747 57.107 33.730 1.00 67.61 8 ALA C C 1
ATOM 3186 O O . ALA C 1 11 ? 58.784 57.767 33.328 1.00 67.59 8 ALA C O 1
ATOM 3188 N N . LYS C 1 12 ? 60.856 56.917 33.010 1.00 68.06 9 LYS C N 1
ATOM 3189 C CA . LYS C 1 12 ? 61.061 57.522 31.674 1.00 68.38 9 LYS C CA 1
ATOM 3190 C C . LYS C 1 12 ? 59.914 57.287 30.669 1.00 68.69 9 LYS C C 1
ATOM 3191 O O . LYS C 1 12 ? 59.400 58.237 30.071 1.00 68.88 9 LYS C O 1
ATOM 3193 N N . THR C 1 13 ? 59.528 56.024 30.488 1.00 68.85 10 THR C N 1
ATOM 3194 C CA . THR C 1 13 ? 58.389 55.665 29.646 1.00 68.55 10 THR C CA 1
ATOM 3195 C C . THR C 1 13 ? 57.352 54.966 30.508 1.00 68.65 10 THR C C 1
ATOM 3196 O O . THR C 1 13 ? 57.550 54.825 31.718 1.00 68.59 10 THR C O 1
ATOM 3200 N N . VAL C 1 14 ? 56.259 54.528 29.876 1.00 68.99 11 VAL C N 1
ATOM 3201 C CA . VAL C 1 14 ? 55.157 53.820 30.559 1.00 68.72 11 VAL C CA 1
ATOM 3202 C C . VAL C 1 14 ? 55.575 52.420 30.991 1.00 68.28 11 VAL C C 1
ATOM 3203 O O . VAL C 1 14 ? 55.547 52.097 32.174 1.00 67.98 11 VAL C O 1
ATOM 3207 N N . GLU C 1 15 ? 55.967 51.602 30.022 1.00 68.41 12 GLU C N 1
ATOM 3208 C CA . GLU C 1 15 ? 56.328 50.227 30.291 1.00 69.16 12 GLU C CA 1
ATOM 3209 C C . GLU C 1 15 ? 57.558 50.176 31.195 1.00 69.08 12 GLU C C 1
ATOM 3210 O O . GLU C 1 15 ? 57.726 49.235 31.983 1.00 69.12 12 GLU C O 1
ATOM 3216 N N . GLU C 1 16 ? 58.410 51.193 31.085 1.00 68.67 13 GLU C N 1
ATOM 3217 C CA . GLU C 1 16 ? 59.438 51.430 32.086 1.00 68.18 13 GLU C CA 1
ATOM 3218 C C . GLU C 1 16 ? 58.830 51.400 33.498 1.00 68.09 13 GLU C C 1
ATOM 3219 O O . GLU C 1 16 ? 59.217 50.577 34.337 1.00 67.90 13 GLU C O 1
ATOM 3225 N N . ALA C 1 17 ? 57.854 52.279 33.733 1.00 67.87 14 ALA C N 1
ATOM 3226 C CA . ALA C 1 17 ? 57.199 52.404 35.041 1.00 67.79 14 ALA C CA 1
ATOM 3227 C C . ALA C 1 17 ? 56.415 51.157 35.457 1.00 67.32 14 ALA C C 1
ATOM 3228 O O . ALA C 1 17 ? 56.137 50.957 36.630 1.00 67.13 14 ALA C O 1
ATOM 3230 N N . VAL C 1 18 ? 56.062 50.326 34.485 1.00 67.26 15 VAL C N 1
ATOM 3231 C CA . VAL C 1 18 ? 55.402 49.052 34.753 1.00 66.99 15 VAL C CA 1
ATOM 3232 C C . VAL C 1 18 ? 56.357 48.085 35.444 1.00 66.53 15 VAL C C 1
ATOM 3233 O O . VAL C 1 18 ? 56.027 47.537 36.493 1.00 66.86 15 VAL C O 1
ATOM 3237 N N . THR C 1 19 ? 57.536 47.887 34.859 1.00 65.59 16 THR C N 1
ATOM 3238 C CA . THR C 1 19 ? 58.533 46.985 35.432 1.00 64.47 16 THR C CA 1
ATOM 3239 C C . THR C 1 19 ? 59.190 47.579 36.670 1.00 63.62 16 THR C C 1
ATOM 3240 O O . THR C 1 19 ? 59.740 46.840 37.483 1.00 63.06 16 THR C O 1
ATOM 3244 N N . LYS C 1 20 ? 59.110 48.907 36.798 1.00 63.17 17 LYS C N 1
ATOM 3245 C CA . LYS C 1 20 ? 59.529 49.635 38.013 1.00 63.10 17 LYS C CA 1
ATOM 3246 C C . LYS C 1 20 ? 58.463 49.541 39.096 1.00 63.37 17 LYS C C 1
ATOM 3247 O O . LYS C 1 20 ? 58.762 49.486 40.287 1.00 62.93 17 LYS C O 1
ATOM 3253 N N . ALA C 1 21 ? 57.213 49.574 38.660 1.00 64.57 18 ALA C N 1
ATOM 3254 C CA . ALA C 1 21 ? 56.089 49.258 39.520 1.00 65.29 18 ALA C CA 1
ATOM 3255 C C . ALA C 1 21 ? 56.207 47.798 39.954 1.00 65.53 18 ALA C C 1
ATOM 3256 O O . ALA C 1 21 ? 56.224 47.521 41.151 1.00 66.11 18 ALA C O 1
ATOM 3258 N N . LEU C 1 22 ? 56.324 46.888 38.978 1.00 65.02 19 LEU C N 1
ATOM 3259 C CA . LEU C 1 22 ? 56.324 45.437 39.203 1.00 64.62 19 LEU C CA 1
ATOM 3260 C C . LEU C 1 22 ? 57.173 44.997 40.373 1.00 64.75 19 LEU C C 1
ATOM 3261 O O . LEU C 1 22 ? 56.693 44.318 41.292 1.00 64.47 19 LEU C O 1
ATOM 3266 N N . ILE C 1 23 ? 58.438 45.410 40.314 1.00 64.96 20 ILE C N 1
ATOM 3267 C CA . ILE C 1 23 ? 59.460 45.093 41.315 1.00 64.89 20 ILE C CA 1
ATOM 3268 C C . ILE C 1 23 ? 59.372 45.961 42.599 1.00 64.52 20 ILE C C 1
ATOM 3269 O O . ILE C 1 23 ? 60.337 46.072 43.350 1.00 64.58 20 ILE C O 1
ATOM 3274 N N . GLU C 1 24 ? 58.217 46.578 42.835 1.00 64.12 21 GLU C N 1
ATOM 3275 C CA . GLU C 1 24 ? 57.962 47.329 44.065 1.00 63.51 21 GLU C CA 1
ATOM 3276 C C . GLU C 1 24 ? 57.067 46.484 44.993 1.00 62.98 21 GLU C C 1
ATOM 3277 O O . GLU C 1 24 ? 56.606 46.965 46.025 1.00 63.03 21 GLU C O 1
ATOM 3283 N N . LEU C 1 25 ? 56.836 45.222 44.624 1.00 61.89 22 LEU C N 1
ATOM 3284 C CA . LEU C 1 25 ? 55.913 44.354 45.341 1.00 60.90 22 LEU C CA 1
ATOM 3285 C C . LEU C 1 25 ? 56.171 42.928 44.906 1.00 60.51 22 LEU C C 1
ATOM 3286 O O . LEU C 1 25 ? 56.421 42.708 43.727 1.00 60.53 22 LEU C O 1
ATOM 3288 N N . GLN C 1 26 ? 56.112 41.972 45.845 1.00 60.50 23 GLN C N 1
ATOM 3289 C CA . GLN C 1 26 ? 56.347 40.516 45.574 1.00 60.24 23 GLN C CA 1
ATOM 3290 C C . GLN C 1 26 ? 55.392 39.975 44.530 1.00 59.66 23 GLN C C 1
ATOM 3291 O O . GLN C 1 26 ? 54.791 38.899 44.689 1.00 59.35 23 GLN C O 1
ATOM 3297 N N . THR C 1 27 ? 55.276 40.735 43.449 1.00 58.96 24 THR C N 1
ATOM 3298 C CA . THR C 1 27 ? 54.233 40.517 42.479 1.00 57.77 24 THR C CA 1
ATOM 3299 C C . THR C 1 27 ? 54.730 40.589 41.027 1.00 56.83 24 THR C C 1
ATOM 3300 O O . THR C 1 27 ? 55.916 40.808 40.755 1.00 55.79 24 THR C O 1
ATOM 3304 N N . THR C 1 28 ? 53.782 40.440 40.110 1.00 56.13 25 THR C N 1
ATOM 3305 C CA . THR C 1 28 ? 54.040 39.832 38.826 1.00 54.74 25 THR C CA 1
ATOM 3306 C C . THR C 1 28 ? 52.899 40.127 37.807 1.00 54.32 25 THR C C 1
ATOM 3307 O O . THR C 1 28 ? 51.799 40.529 38.195 1.00 53.60 25 THR C O 1
ATOM 3311 N N . SER C 1 29 ? 53.184 39.943 36.513 1.00 53.91 26 SER C N 1
ATOM 3312 C CA . SER C 1 29 ? 52.206 40.129 35.421 1.00 53.54 26 SER C CA 1
ATOM 3313 C C . SER C 1 29 ? 50.835 39.523 35.742 1.00 52.95 26 SER C C 1
ATOM 3314 O O . SER C 1 29 ? 49.784 40.098 35.455 1.00 53.57 26 SER C O 1
ATOM 3317 N N . ASP C 1 30 ? 50.868 38.342 36.328 1.00 51.71 27 ASP C N 1
ATOM 3318 C CA . ASP C 1 30 ? 49.701 37.702 36.897 1.00 50.71 27 ASP C CA 1
ATOM 3319 C C . ASP C 1 30 ? 48.973 38.649 37.830 1.00 49.93 27 ASP C C 1
ATOM 3320 O O . ASP C 1 30 ? 47.784 38.925 37.672 1.00 49.09 27 ASP C O 1
ATOM 3325 N N . LYS C 1 31 ? 49.718 39.159 38.794 1.00 49.38 28 LYS C N 1
ATOM 3326 C CA . LYS C 1 31 ? 49.130 39.865 39.894 1.00 49.14 28 LYS C CA 1
ATOM 3327 C C . LYS C 1 31 ? 49.030 41.417 39.749 1.00 49.14 28 LYS C C 1
ATOM 3328 O O . LYS C 1 31 ? 48.342 42.052 40.544 1.00 49.69 28 LYS C O 1
ATOM 3330 N N . LEU C 1 32 ? 49.657 42.036 38.741 1.00 48.91 29 LEU C N 1
ATOM 3331 C CA . LEU C 1 32 ? 49.622 43.519 38.629 1.00 48.61 29 LEU C CA 1
ATOM 3332 C C . LEU C 1 32 ? 48.362 44.127 37.998 1.00 48.59 29 LEU C C 1
ATOM 3333 O O . LEU C 1 32 ? 47.757 43.528 37.115 1.00 48.91 29 LEU C O 1
ATOM 3338 N N . THR C 1 33 ? 47.987 45.319 38.479 1.00 48.77 30 THR C N 1
ATOM 3339 C CA . THR C 1 33 ? 47.010 46.229 37.845 1.00 48.51 30 THR C CA 1
ATOM 3340 C C . THR C 1 33 ? 47.567 47.633 37.919 1.00 49.43 30 THR C C 1
ATOM 3341 O O . THR C 1 33 ? 48.160 48.016 38.932 1.00 49.89 30 THR C O 1
ATOM 3345 N N . TYR C 1 34 ? 47.372 48.412 36.865 1.00 50.23 31 TYR C N 1
ATOM 3346 C CA . TYR C 1 34 ? 47.811 49.794 36.899 1.00 51.54 31 TYR C CA 1
ATOM 3347 C C . TYR C 1 34 ? 46.944 50.709 36.039 1.00 53.09 31 TYR C C 1
ATOM 3348 O O . TYR C 1 34 ? 46.009 50.262 35.372 1.00 53.04 31 TYR C O 1
ATOM 3357 N N . GLU C 1 35 ? 47.289 51.995 36.064 1.00 55.18 32 GLU C N 1
ATOM 3358 C CA . GLU C 1 35 ? 46.541 53.070 35.408 1.00 56.96 32 GLU C CA 1
ATOM 3359 C C . GLU C 1 35 ? 47.554 53.994 34.719 1.00 57.18 32 GLU C C 1
ATOM 3360 O O . GLU C 1 35 ? 48.655 54.206 35.247 1.00 57.79 32 GLU C O 1
ATOM 3366 N N . ILE C 1 36 ? 47.203 54.538 33.556 1.00 56.69 33 ILE C N 1
ATOM 3367 C CA . ILE C 1 36 ? 48.108 55.458 32.855 1.00 56.73 33 ILE C CA 1
ATOM 3368 C C . ILE C 1 36 ? 47.653 56.920 32.954 1.00 57.21 33 ILE C C 1
ATOM 3369 O O . ILE C 1 36 ? 46.472 57.223 32.810 1.00 57.38 33 ILE C O 1
ATOM 3374 N N . VAL C 1 37 ? 48.600 57.811 33.240 1.00 57.87 34 VAL C N 1
ATOM 3375 C CA . VAL C 1 37 ? 48.475 59.238 32.883 1.00 58.10 34 VAL C CA 1
ATOM 3376 C C . VAL C 1 37 ? 49.785 59.782 32.284 1.00 59.02 34 VAL C C 1
ATOM 3377 O O . VAL C 1 37 ? 50.888 59.382 32.692 1.00 59.24 34 VAL C O 1
ATOM 3381 N N . GLU C 1 38 ? 49.658 60.666 31.296 1.00 59.82 35 GLU C N 1
ATOM 3382 C CA . GLU C 1 38 ? 50.825 61.291 30.664 1.00 60.76 35 GLU C CA 1
ATOM 3383 C C . GLU C 1 38 ? 50.448 62.640 30.048 1.00 60.80 35 GLU C C 1
ATOM 3384 O O . GLU C 1 38 ? 50.936 63.014 28.976 1.00 60.87 35 GLU C O 1
ATOM 3390 N N . LYS C 1 50 ? 58.525 64.317 28.471 1.00 55.46 47 LYS C N 1
ATOM 3391 C CA . LYS C 1 50 ? 58.944 64.633 29.833 1.00 55.50 47 LYS C CA 1
ATOM 3392 C C . LYS C 1 50 ? 57.950 64.080 30.859 1.00 55.57 47 LYS C C 1
ATOM 3393 O O . LYS C 1 50 ? 58.140 64.231 32.064 1.00 55.49 47 LYS C O 1
ATOM 3395 N N . PRO C 1 51 ? 56.897 63.426 30.379 1.00 55.73 48 PRO C N 1
ATOM 3396 C CA . PRO C 1 51 ? 55.855 62.923 31.269 1.00 56.33 48 PRO C CA 1
ATOM 3397 C C . PRO C 1 51 ? 55.416 61.485 31.038 1.00 56.89 48 PRO C C 1
ATOM 3398 O O . PRO C 1 51 ? 54.773 61.170 30.020 1.00 57.67 48 PRO C O 1
ATOM 3399 N N . ALA C 1 52 ? 55.772 60.614 31.983 1.00 56.48 49 ALA C N 1
ATOM 3400 C CA . ALA C 1 52 ? 55.311 59.229 32.002 1.00 56.02 49 ALA C CA 1
ATOM 3401 C C . ALA C 1 52 ? 55.152 58.812 33.439 1.00 55.90 49 ALA C C 1
ATOM 3402 O O . ALA C 1 52 ? 56.149 58.598 34.144 1.00 55.62 49 ALA C O 1
ATOM 3404 N N . ILE C 1 53 ? 53.895 58.726 33.874 1.00 55.60 50 ILE C N 1
ATOM 3405 C CA . ILE C 1 53 ? 53.556 58.300 35.231 1.00 55.04 50 ILE C CA 1
ATOM 3406 C C . ILE C 1 53 ? 52.349 57.382 35.204 1.00 54.97 50 ILE C C 1
ATOM 3407 O O . ILE C 1 53 ? 51.236 57.811 34.918 1.00 54.81 50 ILE C O 1
ATOM 3409 N N . ILE C 1 54 ? 52.572 56.107 35.488 1.00 55.32 51 ILE C N 1
ATOM 3410 C CA . ILE C 1 54 ? 51.455 55.184 35.671 1.00 55.48 51 ILE C CA 1
ATOM 3411 C C . ILE C 1 54 ? 50.970 55.301 37.111 1.00 55.53 51 ILE C C 1
ATOM 3412 O O . ILE C 1 54 ? 51.445 56.155 37.860 1.00 55.59 51 ILE C O 1
ATOM 3417 N N . ARG C 1 55 ? 50.022 54.456 37.490 1.00 55.57 52 ARG C N 1
ATOM 3418 C CA . ARG C 1 55 ? 49.576 54.364 38.878 1.00 55.98 52 ARG C CA 1
ATOM 3419 C C . ARG C 1 55 ? 49.270 52.884 39.148 1.00 55.62 52 ARG C C 1
ATOM 3420 O O . ARG C 1 55 ? 48.384 52.308 38.510 1.00 56.03 52 ARG C O 1
ATOM 3428 N N . ALA C 1 56 ? 50.009 52.267 40.071 1.00 54.35 53 ALA C N 1
ATOM 3429 C CA . ALA C 1 56 ? 49.927 50.813 40.250 1.00 52.56 53 ALA C CA 1
ATOM 3430 C C . ALA C 1 56 ? 49.290 50.328 41.570 1.00 51.39 53 ALA C C 1
ATOM 3431 O O . ALA C 1 56 ? 49.028 51.125 42.481 1.00 50.51 53 ALA C O 1
ATOM 3433 N N . LYS C 1 57 ? 49.007 49.020 41.611 1.00 50.02 54 LYS C N 1
ATOM 3434 C CA . LYS C 1 57 ? 48.693 48.258 42.833 1.00 49.08 54 LYS C CA 1
ATOM 3435 C C . LYS C 1 57 ? 48.438 46.786 42.479 1.00 48.53 54 LYS C C 1
ATOM 3436 O O . LYS C 1 57 ? 48.234 46.478 41.307 1.00 48.27 54 LYS C O 1
ATOM 3442 N N . ARG C 1 58 ? 48.474 45.887 43.475 1.00 48.32 55 ARG C N 1
ATOM 3443 C CA . ARG C 1 58 ? 48.294 44.443 43.237 1.00 48.12 55 ARG C CA 1
ATOM 3444 C C . ARG C 1 58 ? 46.849 44.092 42.956 1.00 48.14 55 ARG C C 1
ATOM 3445 O O . ARG C 1 58 ? 45.936 44.778 43.399 1.00 48.40 55 ARG C O 1
ATOM 3453 N N . LYS C 1 59 ? 46.632 43.014 42.219 1.00 48.03 56 LYS C N 1
ATOM 3454 C CA . LYS C 1 59 ? 45.283 42.532 41.998 1.00 47.78 56 LYS C CA 1
ATOM 3455 C C . LYS C 1 59 ? 44.695 42.142 43.341 1.00 47.96 56 LYS C C 1
ATOM 3456 O O . LYS C 1 59 ? 45.424 41.948 44.314 1.00 48.01 56 LYS C O 1
ATOM 3462 N N . GLU C 1 60 ? 43.374 42.029 43.384 1.00 48.16 57 GLU C N 1
ATOM 3463 C CA . GLU C 1 60 ? 42.660 41.700 44.604 1.00 48.16 57 GLU C CA 1
ATOM 3464 C C . GLU C 1 60 ? 42.356 40.208 44.677 1.00 48.22 57 GLU C C 1
ATOM 3465 O O . GLU C 1 60 ? 41.824 39.646 43.733 1.00 48.20 57 GLU C O 1
ATOM 3471 N N . THR C 1 61 ? 42.692 39.571 45.793 1.00 48.91 58 THR C N 1
ATOM 3472 C CA . THR C 1 61 ? 42.322 38.165 46.046 1.00 51.06 58 THR C CA 1
ATOM 3473 C C . THR C 1 61 ? 40.830 37.870 46.097 1.00 51.31 58 THR C C 1
ATOM 3474 O O . THR C 1 61 ? 40.015 38.750 46.359 1.00 51.89 58 THR C O 1
ATOM 3478 N N . LEU C 1 62 ? 40.486 36.603 45.910 1.00 51.15 59 LEU C N 1
ATOM 3479 C CA . LEU C 1 62 ? 39.148 36.167 46.208 1.00 50.81 59 LEU C CA 1
ATOM 3480 C C . LEU C 1 62 ? 38.875 36.371 47.677 1.00 52.06 59 LEU C C 1
ATOM 3481 O O . LEU C 1 62 ? 37.783 36.754 48.041 1.00 52.31 59 LEU C O 1
ATOM 3486 N N . GLN C 1 63 ? 39.878 36.136 48.521 1.00 53.94 60 GLN C N 1
ATOM 3487 C CA . GLN C 1 63 ? 39.665 36.213 49.962 1.00 54.96 60 GLN C CA 1
ATOM 3488 C C . GLN C 1 63 ? 39.300 37.627 50.351 1.00 54.37 60 GLN C C 1
ATOM 3489 O O . GLN C 1 63 ? 38.452 37.842 51.197 1.00 54.77 60 GLN C O 1
ATOM 3495 N N . ASP C 1 64 ? 39.926 38.597 49.705 1.00 53.92 61 ASP C N 1
ATOM 3496 C CA . ASP C 1 64 ? 39.620 39.991 49.970 1.00 52.92 61 ASP C CA 1
ATOM 3497 C C . ASP C 1 64 ? 38.190 40.296 49.616 1.00 51.18 61 ASP C C 1
ATOM 3498 O O . ASP C 1 64 ? 37.563 41.144 50.244 1.00 51.14 61 ASP C O 1
ATOM 3503 N N . LYS C 1 65 ? 37.682 39.626 48.588 1.00 48.88 62 LYS C N 1
ATOM 3504 C CA . LYS C 1 65 ? 36.327 39.886 48.131 1.00 47.14 62 LYS C CA 1
ATOM 3505 C C . LYS C 1 65 ? 35.397 39.564 49.266 1.00 45.42 62 LYS C C 1
ATOM 3506 O O . LYS C 1 65 ? 34.758 40.460 49.809 1.00 45.45 62 LYS C O 1
ATOM 3512 N N . ALA C 1 66 ? 35.371 38.283 49.624 1.00 42.96 63 ALA C N 1
ATOM 3513 C CA . ALA C 1 66 ? 34.790 37.790 50.844 1.00 41.00 63 ALA C CA 1
ATOM 3514 C C . ALA C 1 66 ? 34.849 38.783 52.009 1.00 41.51 63 ALA C C 1
ATOM 3515 O O . ALA C 1 66 ? 33.802 39.252 52.457 1.00 42.65 63 ALA C O 1
ATOM 3517 N N . ILE C 1 67 ? 36.042 39.127 52.498 1.00 41.21 64 ILE C N 1
ATOM 3518 C CA . ILE C 1 67 ? 36.157 40.081 53.623 1.00 40.73 64 ILE C CA 1
ATOM 3519 C C . ILE C 1 67 ? 35.530 41.436 53.307 1.00 42.08 64 ILE C C 1
ATOM 3520 O O . ILE C 1 67 ? 34.694 41.915 54.062 1.00 43.65 64 ILE C O 1
ATOM 3525 N N . GLU C 1 68 ? 35.894 42.043 52.187 1.00 43.05 65 GLU C N 1
ATOM 3526 C CA . GLU C 1 68 ? 35.311 43.324 51.816 1.00 44.60 65 GLU C CA 1
ATOM 3527 C C . GLU C 1 68 ? 33.798 43.308 51.923 1.00 43.99 65 GLU C C 1
ATOM 3528 O O . GLU C 1 68 ? 33.219 44.117 52.631 1.00 43.83 65 GLU C O 1
ATOM 3534 N N . PHE C 1 69 ? 33.175 42.358 51.236 1.00 44.04 66 PHE C N 1
ATOM 3535 C CA . PHE C 1 69 ? 31.731 42.192 51.247 1.00 43.68 66 PHE C CA 1
ATOM 3536 C C . PHE C 1 69 ? 31.162 41.997 52.649 1.00 44.14 66 PHE C C 1
ATOM 3537 O O . PHE C 1 69 ? 30.152 42.587 53.007 1.00 44.93 66 PHE C O 1
ATOM 3545 N N . LEU C 1 70 ? 31.789 41.154 53.445 1.00 43.63 67 LEU C N 1
ATOM 3546 C CA . LEU C 1 70 ? 31.245 40.900 54.750 1.00 42.92 67 LEU C CA 1
ATOM 3547 C C . LEU C 1 70 ? 31.404 42.120 55.600 1.00 43.14 67 LEU C C 1
ATOM 3548 O O . LEU C 1 70 ? 30.453 42.597 56.210 1.00 43.35 67 LEU C O 1
ATOM 3553 N N . GLU C 1 71 ? 32.603 42.659 55.623 1.00 43.78 68 GLU C N 1
ATOM 3554 C CA . GLU C 1 71 ? 32.857 43.730 56.555 1.00 44.80 68 GLU C CA 1
ATOM 3555 C C . GLU C 1 71 ? 31.857 44.822 56.338 1.00 43.67 68 GLU C C 1
ATOM 3556 O O . GLU C 1 71 ? 31.548 45.569 57.256 1.00 43.20 68 GLU C O 1
ATOM 3562 N N . GLN C 1 72 ? 31.346 44.890 55.117 1.00 42.69 69 GLN C N 1
ATOM 3563 C CA . GLN C 1 72 ? 30.492 45.971 54.755 1.00 42.86 69 GLN C CA 1
ATOM 3564 C C . GLN C 1 72 ? 29.052 45.645 55.083 1.00 42.87 69 GLN C C 1
ATOM 3565 O O . GLN C 1 72 ? 28.237 46.535 55.227 1.00 43.57 69 GLN C O 1
ATOM 3571 N N . VAL C 1 73 ? 28.740 44.373 55.250 1.00 42.86 70 VAL C N 1
ATOM 3572 C CA . VAL C 1 73 ? 27.405 43.989 55.688 1.00 42.55 70 VAL C CA 1
ATOM 3573 C C . VAL C 1 73 ? 27.311 44.104 57.179 1.00 43.40 70 VAL C C 1
ATOM 3574 O O . VAL C 1 73 ? 26.328 44.608 57.698 1.00 44.75 70 VAL C O 1
ATOM 3578 N N . PHE C 1 74 ? 28.323 43.617 57.885 1.00 43.60 71 PHE C N 1
ATOM 3579 C CA . PHE C 1 74 ? 28.270 43.684 59.332 1.00 43.21 71 PHE C CA 1
ATOM 3580 C C . PHE C 1 74 ? 28.259 45.100 59.795 1.00 43.75 71 PHE C C 1
ATOM 3581 O O . PHE C 1 74 ? 27.599 45.417 60.780 1.00 44.68 71 PHE C O 1
ATOM 3589 N N . ASP C 1 75 ? 28.947 45.967 59.062 1.00 44.08 72 ASP C N 1
ATOM 3590 C CA . ASP C 1 75 ? 28.852 47.373 59.351 1.00 44.67 72 ASP C CA 1
ATOM 3591 C C . ASP C 1 75 ? 27.417 47.826 59.164 1.00 45.06 72 ASP C C 1
ATOM 3592 O O . ASP C 1 75 ? 26.866 48.536 60.014 1.00 45.83 72 ASP C O 1
ATOM 3597 N N . ALA C 1 76 ? 26.808 47.404 58.061 1.00 44.56 73 ALA C N 1
ATOM 3598 C CA . ALA C 1 76 ? 25.415 47.731 57.801 1.00 44.23 73 ALA C CA 1
ATOM 3599 C C . ALA C 1 76 ? 24.496 47.139 58.844 1.00 44.70 73 ALA C C 1
ATOM 3600 O O . ALA C 1 76 ? 23.305 47.363 58.793 1.00 46.33 73 ALA C O 1
ATOM 3610 N N . ASN C 1 78 ? 25.462 47.136 62.128 1.00 45.03 75 ASN C N 1
ATOM 3611 C CA . ASN C 1 78 ? 26.022 47.643 63.357 1.00 45.54 75 ASN C CA 1
ATOM 3612 C C . ASN C 1 78 ? 26.566 46.584 64.259 1.00 46.51 75 ASN C C 1
ATOM 3613 O O . ASN C 1 78 ? 26.271 46.577 65.446 1.00 46.69 75 ASN C O 1
ATOM 3626 N N . ALA C 1 80 ? 30.377 44.677 65.212 1.00 49.72 77 ALA C N 1
ATOM 3627 C CA . ALA C 1 80 ? 31.791 44.515 64.992 1.00 49.75 77 ALA C CA 1
ATOM 3628 C C . ALA C 1 80 ? 32.052 43.037 65.088 1.00 49.87 77 ALA C C 1
ATOM 3629 O O . ALA C 1 80 ? 31.921 42.458 66.156 1.00 49.52 77 ALA C O 1
ATOM 3631 N N . VAL C 1 81 ? 32.372 42.416 63.959 1.00 50.92 78 VAL C N 1
ATOM 3632 C CA . VAL C 1 81 ? 32.846 41.034 63.972 1.00 51.60 78 VAL C CA 1
ATOM 3633 C C . VAL C 1 81 ? 34.208 40.951 63.318 1.00 52.07 78 VAL C C 1
ATOM 3634 O O . VAL C 1 81 ? 34.477 41.651 62.341 1.00 51.76 78 VAL C O 1
ATOM 3638 N N . ASP C 1 82 ? 35.068 40.105 63.874 1.00 53.39 79 ASP C N 1
ATOM 3639 C CA . ASP C 1 82 ? 36.320 39.793 63.211 1.00 54.69 79 ASP C CA 1
ATOM 3640 C C . ASP C 1 82 ? 36.144 38.667 62.240 1.00 55.10 79 ASP C C 1
ATOM 3641 O O . ASP C 1 82 ? 35.509 37.636 62.527 1.00 54.91 79 ASP C O 1
ATOM 3646 N N . ILE C 1 83 ? 36.703 38.895 61.066 1.00 55.55 80 ILE C N 1
ATOM 3647 C CA . ILE C 1 83 ? 36.653 37.905 60.029 1.00 56.00 80 ILE C CA 1
ATOM 3648 C C . ILE C 1 83 ? 38.051 37.354 59.858 1.00 56.40 80 ILE C C 1
ATOM 3649 O O . ILE C 1 83 ? 39.027 38.107 59.801 1.00 56.64 80 ILE C O 1
ATOM 3654 N N . SER C 1 84 ? 38.128 36.032 59.833 1.00 56.79 81 SER C N 1
ATOM 3655 C CA . SER C 1 84 ? 39.337 35.345 59.466 1.00 58.06 81 SER C CA 1
ATOM 3656 C C . SER C 1 84 ? 38.978 34.217 58.526 1.00 58.84 81 SER C C 1
ATOM 3657 O O . SER C 1 84 ? 38.376 33.207 58.921 1.00 59.56 81 SER C O 1
ATOM 3660 N N . VAL C 1 85 ? 39.317 34.438 57.263 1.00 58.88 82 VAL C N 1
ATOM 3661 C CA . VAL C 1 85 ? 39.261 33.409 56.238 1.00 59.02 82 VAL C CA 1
ATOM 3662 C C . VAL C 1 85 ? 40.610 32.697 56.140 1.00 59.06 82 VAL C C 1
ATOM 3663 O O . VAL C 1 85 ? 41.640 33.205 56.597 1.00 59.37 82 VAL C O 1
ATOM 3667 N N . GLU C 1 86 ? 40.578 31.503 55.571 1.00 58.71 83 GLU C N 1
ATOM 3668 C CA . GLU C 1 86 ? 41.765 30.816 55.138 1.00 58.82 83 GLU C CA 1
ATOM 3669 C C . GLU C 1 86 ? 41.261 30.092 53.936 1.00 59.13 83 GLU C C 1
ATOM 3670 O O . GLU C 1 86 ? 40.103 29.632 53.926 1.00 58.57 83 GLU C O 1
ATOM 3676 N N . TYR C 1 87 ? 42.130 29.998 52.929 1.00 59.83 84 TYR C N 1
ATOM 3677 C CA . TYR C 1 87 ? 41.749 29.535 51.600 1.00 59.85 84 TYR C CA 1
ATOM 3678 C C . TYR C 1 87 ? 42.727 28.525 51.011 1.00 59.99 84 TYR C C 1
ATOM 3679 O O . TYR C 1 87 ? 43.933 28.745 51.037 1.00 59.32 84 TYR C O 1
ATOM 3688 N N . ASN C 1 88 ? 42.184 27.425 50.490 1.00 60.91 85 ASN C N 1
ATOM 3689 C CA . ASN C 1 88 ? 42.920 26.509 49.618 1.00 62.33 85 ASN C CA 1
ATOM 3690 C C . ASN C 1 88 ? 42.263 26.460 48.238 1.00 63.47 85 ASN C C 1
ATOM 3691 O O . ASN C 1 88 ? 41.053 26.199 48.136 1.00 63.78 85 ASN C O 1
ATOM 3696 N N . GLU C 1 89 ? 43.048 26.705 47.183 1.00 64.25 86 GLU C N 1
ATOM 3697 C CA . GLU C 1 89 ? 42.506 26.657 45.820 1.00 65.02 86 GLU C CA 1
ATOM 3698 C C . GLU C 1 89 ? 42.744 25.322 45.131 1.00 65.16 86 GLU C C 1
ATOM 3699 O O . GLU C 1 89 ? 41.887 24.834 44.390 1.00 64.92 86 GLU C O 1
ATOM 3705 N N . THR C 1 90 ? 43.894 24.717 45.377 1.00 65.32 87 THR C N 1
ATOM 3706 C CA . THR C 1 90 ? 44.118 23.388 44.840 1.00 66.13 87 THR C CA 1
ATOM 3707 C C . THR C 1 90 ? 42.838 22.548 45.024 1.00 65.95 87 THR C C 1
ATOM 3708 O O . THR C 1 90 ? 42.265 22.053 44.052 1.00 65.99 87 THR C O 1
ATOM 3712 N N . GLU C 1 91 ? 42.362 22.424 46.258 1.00 65.60 88 GLU C N 1
ATOM 3713 C CA . GLU C 1 91 ? 41.113 21.692 46.489 1.00 65.11 88 GLU C CA 1
ATOM 3714 C C . GLU C 1 91 ? 39.879 22.588 46.409 1.00 63.45 88 GLU C C 1
ATOM 3715 O O . GLU C 1 91 ? 38.746 22.107 46.298 1.00 62.49 88 GLU C O 1
ATOM 3721 N N . LYS C 1 92 ? 40.127 23.891 46.469 1.00 61.96 89 LYS C N 1
ATOM 3722 C CA . LYS C 1 92 ? 39.207 24.883 45.953 1.00 61.15 89 LYS C CA 1
ATOM 3723 C C . LYS C 1 92 ? 37.985 25.100 46.826 1.00 60.79 89 LYS C C 1
ATOM 3724 O O . LYS C 1 92 ? 36.836 24.883 46.400 1.00 60.55 89 LYS C O 1
ATOM 3730 N N . GLU C 1 93 ? 38.244 25.530 48.055 1.00 60.29 90 GLU C N 1
ATOM 3731 C CA . GLU C 1 93 ? 37.190 25.969 48.954 1.00 59.76 90 GLU C CA 1
ATOM 3732 C C . GLU C 1 93 ? 37.789 26.913 49.958 1.00 58.89 90 GLU C C 1
ATOM 3733 O O . GLU C 1 93 ? 39.000 26.876 50.220 1.00 58.23 90 GLU C O 1
ATOM 3747 N N . ASN C 1 95 ? 37.137 28.638 53.928 1.00 56.32 92 ASN C N 1
ATOM 3748 C CA . ASN C 1 95 ? 36.401 28.633 55.180 1.00 56.23 92 ASN C CA 1
ATOM 3749 C C . ASN C 1 95 ? 36.709 29.908 55.904 1.00 55.56 92 ASN C C 1
ATOM 3750 O O . ASN C 1 95 ? 37.852 30.209 56.237 1.00 55.53 92 ASN C O 1
ATOM 3755 N N . VAL C 1 96 ? 35.661 30.676 56.108 1.00 54.69 93 VAL C N 1
ATOM 3756 C CA . VAL C 1 96 ? 35.796 31.965 56.696 1.00 53.71 93 VAL C CA 1
ATOM 3757 C C . VAL C 1 96 ? 35.127 31.879 58.043 1.00 54.57 93 VAL C C 1
ATOM 3758 O O . VAL C 1 96 ? 33.982 31.415 58.188 1.00 54.38 93 VAL C O 1
ATOM 3762 N N . ASN C 1 97 ? 35.893 32.295 59.036 1.00 55.23 94 ASN C N 1
ATOM 3763 C CA . ASN C 1 97 ? 35.504 32.174 60.410 1.00 55.68 94 ASN C CA 1
ATOM 3764 C C . ASN C 1 97 ? 35.134 33.530 61.016 1.00 55.73 94 ASN C C 1
ATOM 3765 O O . ASN C 1 97 ? 35.814 34.541 60.767 1.00 56.31 94 ASN C O 1
ATOM 3770 N N . LEU C 1 98 ? 34.073 33.532 61.829 1.00 54.61 95 LEU C N 1
ATOM 3771 C CA . LEU C 1 98 ? 33.504 34.750 62.409 1.00 52.61 95 LEU C CA 1
ATOM 3772 C C . LEU C 1 98 ? 33.660 34.861 63.935 1.00 52.05 95 LEU C C 1
ATOM 3773 O O . LEU C 1 98 ? 33.145 34.021 64.685 1.00 51.05 95 LEU C O 1
ATOM 3778 N N . LYS C 1 99 ? 34.345 35.923 64.372 1.00 52.16 96 LYS C N 1
ATOM 3779 C CA . LYS C 1 99 ? 34.726 36.124 65.781 1.00 52.70 96 LYS C CA 1
ATOM 3780 C C . LYS C 1 99 ? 33.576 36.654 66.644 1.00 53.57 96 LYS C C 1
ATOM 3781 O O . LYS C 1 99 ? 32.808 37.494 66.197 1.00 53.69 96 LYS C O 1
ATOM 3783 N N . GLY C 1 100 ? 33.528 36.212 67.905 1.00 54.73 97 GLY C N 1
ATOM 3784 C CA . GLY C 1 100 ? 32.298 36.148 68.731 1.00 55.96 97 GLY C CA 1
ATOM 3785 C C . GLY C 1 100 ? 31.600 37.259 69.523 1.00 56.73 97 GLY C C 1
ATOM 3786 O O . GLY C 1 100 ? 30.709 36.963 70.344 1.00 56.33 97 GLY C O 1
ATOM 3787 N N . ASP C 1 101 ? 31.953 38.520 69.274 1.00 57.50 98 ASP C N 1
ATOM 3788 C CA . ASP C 1 101 ? 31.385 39.646 70.041 1.00 58.33 98 ASP C CA 1
ATOM 3789 C C . ASP C 1 101 ? 29.924 39.440 70.471 1.00 58.37 98 ASP C C 1
ATOM 3790 O O . ASP C 1 101 ? 29.639 39.358 71.663 1.00 57.83 98 ASP C O 1
ATOM 3792 N N . ASP C 1 102 ? 29.024 39.328 69.495 1.00 58.79 99 ASP C N 1
ATOM 3793 C CA . ASP C 1 102 ? 27.607 39.160 69.769 1.00 59.70 99 ASP C CA 1
ATOM 3794 C C . ASP C 1 102 ? 27.029 38.028 68.931 1.00 60.83 99 ASP C C 1
ATOM 3795 O O . ASP C 1 102 ? 25.931 38.140 68.362 1.00 60.44 99 ASP C O 1
ATOM 3808 N N . GLY C 1 104 ? 25.459 35.199 68.839 1.00 62.44 101 GLY C N 1
ATOM 3809 C CA . GLY C 1 104 ? 24.140 34.582 68.825 1.00 61.61 101 GLY C CA 1
ATOM 3810 C C . GLY C 1 104 ? 23.288 35.056 67.671 1.00 61.07 101 GLY C C 1
ATOM 3811 O O . GLY C 1 104 ? 22.508 34.298 67.100 1.00 60.02 101 GLY C O 1
ATOM 3812 N N . ILE C 1 105 ? 23.449 36.325 67.330 1.00 61.75 102 ILE C N 1
ATOM 3813 C CA . ILE C 1 105 ? 22.635 36.955 66.302 1.00 62.87 102 ILE C CA 1
ATOM 3814 C C . ILE C 1 105 ? 22.856 36.255 64.957 1.00 63.48 102 ILE C C 1
ATOM 3815 O O . ILE C 1 105 ? 21.898 35.787 64.323 1.00 63.45 102 ILE C O 1
ATOM 3820 N N . LEU C 1 106 ? 24.127 36.155 64.567 1.00 64.00 103 LEU C N 1
ATOM 3821 C CA . LEU C 1 106 ? 24.551 35.462 63.355 1.00 64.13 103 LEU C CA 1
ATOM 3822 C C . LEU C 1 106 ? 24.291 33.953 63.421 1.00 65.09 103 LEU C C 1
ATOM 3823 O O . LEU C 1 106 ? 24.185 33.316 62.380 1.00 65.23 103 LEU C O 1
ATOM 3828 N N . ILE C 1 107 ? 24.199 33.391 64.631 1.00 66.21 104 ILE C N 1
ATOM 3829 C CA . ILE C 1 107 ? 23.603 32.066 64.853 1.00 67.32 104 ILE C CA 1
ATOM 3830 C C . ILE C 1 107 ? 22.391 31.880 63.944 1.00 67.28 104 ILE C C 1
ATOM 3831 O O . ILE C 1 107 ? 22.388 31.019 63.077 1.00 67.13 104 ILE C O 1
ATOM 3836 N N . GLY C 1 108 ? 21.362 32.695 64.138 1.00 67.54 105 GLY C N 1
ATOM 3837 C CA . GLY C 1 108 ? 20.164 32.579 63.318 1.00 68.54 105 GLY C CA 1
ATOM 3838 C C . GLY C 1 108 ? 19.081 31.679 63.892 1.00 68.94 105 GLY C C 1
ATOM 3839 O O . GLY C 1 108 ? 19.353 30.817 64.737 1.00 68.31 105 GLY C O 1
ATOM 3840 N N . LYS C 1 109 ? 17.852 31.881 63.405 1.00 69.41 106 LYS C N 1
ATOM 3841 C CA . LYS C 1 109 ? 16.653 31.185 63.897 1.00 69.58 106 LYS C CA 1
ATOM 3842 C C . LYS C 1 109 ? 16.851 29.669 64.024 1.00 69.49 106 LYS C C 1
ATOM 3843 O O . LYS C 1 109 ? 16.350 29.041 64.978 1.00 69.44 106 LYS C O 1
ATOM 3845 N N . ARG C 1 110 ? 17.578 29.105 63.055 1.00 68.62 107 ARG C N 1
ATOM 3846 C CA . ARG C 1 110 ? 18.054 27.727 63.104 1.00 68.10 107 ARG C CA 1
ATOM 3847 C C . ARG C 1 110 ? 19.316 27.583 62.261 1.00 67.58 107 ARG C C 1
ATOM 3848 O O . ARG C 1 110 ? 19.648 26.486 61.807 1.00 67.95 107 ARG C O 1
ATOM 3856 N N . GLY C 1 111 ? 20.029 28.691 62.073 1.00 66.54 108 GLY C N 1
ATOM 3857 C CA . GLY C 1 111 ? 21.119 28.758 61.102 1.00 65.16 108 GLY C CA 1
ATOM 3858 C C . GLY C 1 111 ? 20.703 29.724 60.015 1.00 63.94 108 GLY C C 1
ATOM 3859 O O . GLY C 1 111 ? 21.518 30.214 59.231 1.00 64.53 108 GLY C O 1
ATOM 3860 N N . GLN C 1 112 ? 19.406 29.979 59.989 1.00 62.60 109 GLN C N 1
ATOM 3861 C CA . GLN C 1 112 ? 18.779 30.942 59.108 1.00 61.65 109 GLN C CA 1
ATOM 3862 C C . GLN C 1 112 ? 19.662 32.168 58.795 1.00 60.00 109 GLN C C 1
ATOM 3863 O O . GLN C 1 112 ? 19.851 32.508 57.627 1.00 59.32 109 GLN C O 1
ATOM 3869 N N . THR C 1 113 ? 20.208 32.840 59.803 1.00 57.87 110 THR C N 1
ATOM 3870 C CA . THR C 1 113 ? 20.933 34.061 59.457 1.00 57.27 110 THR C CA 1
ATOM 3871 C C . THR C 1 113 ? 22.308 33.770 58.859 1.00 56.19 110 THR C C 1
ATOM 3872 O O . THR C 1 113 ? 22.753 34.475 57.951 1.00 56.63 110 THR C O 1
ATOM 3876 N N . LEU C 1 114 ? 22.972 32.739 59.381 1.00 54.57 111 LEU C N 1
ATOM 3877 C CA . LEU C 1 114 ? 24.269 32.302 58.882 1.00 51.96 111 LEU C CA 1
ATOM 3878 C C . LEU C 1 114 ? 24.087 31.854 57.478 1.00 51.22 111 LEU C C 1
ATOM 3879 O O . LEU C 1 114 ? 24.737 32.371 56.565 1.00 51.38 111 LEU C O 1
ATOM 3884 N N . ASP C 1 115 ? 23.204 30.880 57.302 1.00 49.58 112 ASP C N 1
ATOM 3885 C CA . ASP C 1 115 ? 23.058 30.309 55.998 1.00 49.58 112 ASP C CA 1
ATOM 3886 C C . ASP C 1 115 ? 22.779 31.410 55.013 1.00 48.41 112 ASP C C 1
ATOM 3887 O O . ASP C 1 115 ? 23.326 31.416 53.914 1.00 48.51 112 ASP C O 1
ATOM 3892 N N . SER C 1 116 ? 21.978 32.373 55.446 1.00 46.54 113 SER C N 1
ATOM 3893 C CA . SER C 1 116 ? 21.589 33.460 54.587 1.00 44.85 113 SER C CA 1
ATOM 3894 C C . SER C 1 116 ? 22.795 34.289 54.239 1.00 43.21 113 SER C C 1
ATOM 3895 O O . SER C 1 116 ? 23.058 34.535 53.079 1.00 43.47 113 SER C O 1
ATOM 3898 N N . LEU C 1 117 ? 23.521 34.725 55.254 1.00 41.55 114 LEU C N 1
ATOM 3899 C CA . LEU C 1 117 ? 24.800 35.366 55.057 1.00 40.30 114 LEU C CA 1
ATOM 3900 C C . LEU C 1 117 ? 25.690 34.531 54.151 1.00 41.15 114 LEU C C 1
ATOM 3901 O O . LEU C 1 117 ? 26.089 34.973 53.071 1.00 41.08 114 LEU C O 1
ATOM 3906 N N . GLN C 1 118 ? 25.989 33.312 54.592 1.00 42.19 115 GLN C N 1
ATOM 3907 C CA . GLN C 1 118 ? 26.837 32.377 53.832 1.00 42.63 115 GLN C CA 1
ATOM 3908 C C . GLN C 1 118 ? 26.494 32.309 52.346 1.00 42.27 115 GLN C C 1
ATOM 3909 O O . GLN C 1 118 ? 27.336 32.562 51.505 1.00 41.57 115 GLN C O 1
ATOM 3915 N N . TYR C 1 119 ? 25.249 31.977 52.037 1.00 43.25 116 TYR C N 1
ATOM 3916 C CA . TYR C 1 119 ? 24.730 32.087 50.679 1.00 44.31 116 TYR C CA 1
ATOM 3917 C C . TYR C 1 119 ? 25.164 33.359 49.940 1.00 44.52 116 TYR C C 1
ATOM 3918 O O . TYR C 1 119 ? 25.651 33.299 48.807 1.00 45.43 116 TYR C O 1
ATOM 3927 N N . LEU C 1 120 ? 24.978 34.513 50.566 1.00 43.34 117 LEU C N 1
ATOM 3928 C CA . LEU C 1 120 ? 25.305 35.753 49.901 1.00 42.30 117 LEU C CA 1
ATOM 3929 C C . LEU C 1 120 ? 26.809 35.909 49.713 1.00 42.86 117 LEU C C 1
ATOM 3930 O O . LEU C 1 120 ? 27.273 36.216 48.622 1.00 44.17 117 LEU C O 1
ATOM 3935 N N . VAL C 1 121 ? 27.595 35.690 50.749 1.00 42.33 118 VAL C N 1
ATOM 3936 C CA . VAL C 1 121 ? 29.021 35.784 50.527 1.00 41.92 118 VAL C CA 1
ATOM 3937 C C . VAL C 1 121 ? 29.469 34.823 49.417 1.00 43.14 118 VAL C C 1
ATOM 3938 O O . VAL C 1 121 ? 30.339 35.194 48.638 1.00 44.74 118 VAL C O 1
ATOM 3942 N N . SER C 1 122 ? 28.882 33.619 49.315 1.00 43.18 119 SER C N 1
ATOM 3943 C CA . SER C 1 122 ? 29.268 32.672 48.237 1.00 43.08 119 SER C CA 1
ATOM 3944 C C . SER C 1 122 ? 29.006 33.297 46.890 1.00 42.91 119 SER C C 1
ATOM 3945 O O . SER C 1 122 ? 29.922 33.448 46.081 1.00 43.78 119 SER C O 1
ATOM 3948 N N . LEU C 1 123 ? 27.737 33.646 46.687 1.00 42.03 120 LEU C N 1
ATOM 3949 C CA . LEU C 1 123 ? 27.270 34.444 45.586 1.00 41.36 120 LEU C CA 1
ATOM 3950 C C . LEU C 1 123 ? 28.314 35.459 45.173 1.00 41.81 120 LEU C C 1
ATOM 3951 O O . LEU C 1 123 ? 28.713 35.506 44.015 1.00 43.03 120 LEU C O 1
ATOM 3956 N N . VAL C 1 124 ? 28.780 36.267 46.111 1.00 41.72 121 VAL C N 1
ATOM 3957 C CA . VAL C 1 124 ? 29.756 37.280 45.741 1.00 42.09 121 VAL C CA 1
ATOM 3958 C C . VAL C 1 124 ? 31.091 36.671 45.284 1.00 42.28 121 VAL C C 1
ATOM 3959 O O . VAL C 1 124 ? 31.432 36.787 44.110 1.00 42.96 121 VAL C O 1
ATOM 3963 N N . VAL C 1 125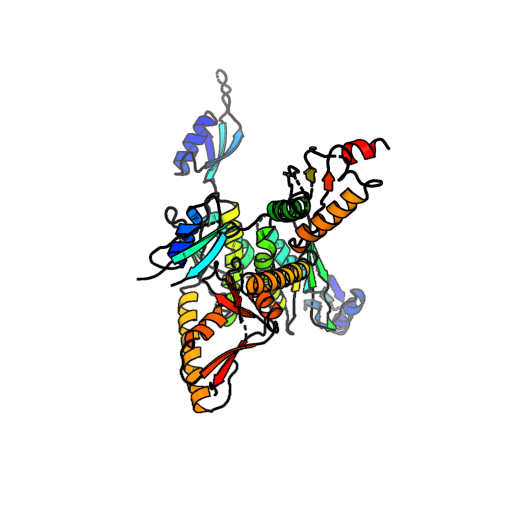 ? 31.833 36.031 46.189 1.00 42.10 122 VAL C N 1
ATOM 3964 C CA . VAL C 1 125 ? 33.091 35.391 45.808 1.00 42.28 122 VAL C CA 1
ATOM 3965 C C . VAL C 1 125 ? 32.925 34.647 44.488 1.00 42.96 122 VAL C C 1
ATOM 3966 O O . VAL C 1 125 ? 33.701 34.852 43.545 1.00 43.91 122 VAL C O 1
ATOM 3970 N N . ASN C 1 126 ? 31.885 33.834 44.383 1.00 42.12 123 ASN C N 1
ATOM 3971 C CA . ASN C 1 126 ? 31.747 33.042 43.183 1.00 41.84 123 ASN C CA 1
ATOM 3972 C C . ASN C 1 126 ? 31.508 33.742 41.849 1.00 41.38 123 ASN C C 1
ATOM 3973 O O . ASN C 1 126 ? 31.984 33.251 40.803 1.00 41.64 123 ASN C O 1
ATOM 3978 N N . LYS C 1 127 ? 30.811 34.879 41.869 1.00 40.78 124 LYS C N 1
ATOM 3979 C CA . LYS C 1 127 ? 30.637 35.670 40.632 1.00 39.87 124 LYS C CA 1
ATOM 3980 C C . LYS C 1 127 ? 31.972 36.210 40.054 1.00 38.05 124 LYS C C 1
ATOM 3981 O O . LYS C 1 127 ? 32.038 36.674 38.909 1.00 35.91 124 LYS C O 1
ATOM 3987 N N . SER C 1 128 ? 33.023 36.073 40.858 1.00 37.25 125 SER C N 1
ATOM 3988 C CA . SER C 1 128 ? 34.364 36.454 40.498 1.00 37.99 125 SER C CA 1
ATOM 3989 C C . SER C 1 128 ? 35.283 35.294 40.154 1.00 38.98 125 SER C C 1
ATOM 3990 O O . SER C 1 128 ? 36.487 35.482 40.003 1.00 38.12 125 SER C O 1
ATOM 3993 N N . SER C 1 129 ? 34.740 34.099 40.034 1.00 40.23 126 SER C N 1
ATOM 3994 C CA . SER C 1 129 ? 35.595 32.954 39.940 1.00 41.82 126 SER C CA 1
ATOM 3995 C C . SER C 1 129 ? 35.120 32.069 38.854 1.00 43.96 126 SER C C 1
ATOM 3996 O O . SER C 1 129 ? 33.952 31.705 38.842 1.00 46.33 126 SER C O 1
ATOM 3999 N N . SER C 1 130 ? 36.027 31.684 37.967 1.00 45.89 127 SER C N 1
ATOM 4000 C CA . SER C 1 130 ? 35.665 30.839 36.844 1.00 47.95 127 SER C CA 1
ATOM 4001 C C . SER C 1 130 ? 35.314 29.432 37.291 1.00 49.94 127 SER C C 1
ATOM 4002 O O . SER C 1 130 ? 34.396 28.835 36.746 1.00 51.18 127 SER C O 1
ATOM 4005 N N . ASP C 1 131 ? 35.996 28.922 38.313 1.00 51.22 128 ASP C N 1
ATOM 4006 C CA . ASP C 1 131 ? 35.605 27.654 38.939 1.00 52.02 128 ASP C CA 1
ATOM 4007 C C . ASP C 1 131 ? 34.652 27.857 40.081 1.00 53.19 128 ASP C C 1
ATOM 4008 O O . ASP C 1 131 ? 34.627 28.940 40.670 1.00 53.83 128 ASP C O 1
ATOM 4013 N N . TYR C 1 132 ? 33.868 26.825 40.404 1.00 53.77 129 TYR C N 1
ATOM 4014 C CA . TYR C 1 132 ? 32.991 26.914 41.580 1.00 54.07 129 TYR C CA 1
ATOM 4015 C C . TYR C 1 132 ? 33.819 26.768 42.855 1.00 54.15 129 TYR C C 1
ATOM 4016 O O . TYR C 1 132 ? 34.654 25.862 42.957 1.00 54.25 129 TYR C O 1
ATOM 4025 N N . ILE C 1 133 ? 33.577 27.658 43.815 1.00 54.32 130 ILE C N 1
ATOM 4026 C CA . ILE C 1 133 ? 34.252 27.617 45.113 1.00 55.41 130 ILE C CA 1
ATOM 4027 C C . ILE C 1 133 ? 33.262 27.253 46.200 1.00 56.01 130 ILE C C 1
ATOM 4028 O O . ILE C 1 133 ? 32.134 27.725 46.163 1.00 56.84 130 ILE C O 1
ATOM 4033 N N . ARG C 1 134 ? 33.667 26.406 47.153 1.00 56.42 131 ARG C N 1
ATOM 4034 C CA . ARG C 1 134 ? 32.812 26.094 48.300 1.00 55.88 131 ARG C CA 1
ATOM 4035 C C . ARG C 1 134 ? 33.154 27.066 49.423 1.00 54.32 131 ARG C C 1
ATOM 4036 O O . ARG C 1 134 ? 34.294 27.146 49.902 1.00 52.97 131 ARG C O 1
ATOM 4044 N N . VAL C 1 135 ? 32.147 27.843 49.794 1.00 53.43 132 VAL C N 1
ATOM 4045 C CA . VAL C 1 135 ? 32.254 28.815 50.890 1.00 52.87 132 VAL C CA 1
ATOM 4046 C C . VAL C 1 135 ? 31.421 28.413 52.117 1.00 52.14 132 VAL C C 1
ATOM 4047 O O . VAL C 1 135 ? 30.192 28.245 52.068 1.00 51.09 132 VAL C O 1
ATOM 4051 N N . LYS C 1 136 ? 32.142 28.222 53.205 1.00 51.44 133 LYS C N 1
ATOM 4052 C CA . LYS C 1 136 ? 31.590 27.705 54.412 1.00 51.20 133 LYS C CA 1
ATOM 4053 C C . LYS C 1 136 ? 31.815 28.846 55.384 1.00 51.54 133 LYS C C 1
ATOM 4054 O O . LYS C 1 136 ? 32.939 29.356 55.537 1.00 51.70 133 LYS C O 1
ATOM 4060 N N . LEU C 1 137 ? 30.722 29.284 55.990 1.00 51.14 134 LEU C N 1
ATOM 4061 C CA . LEU C 1 137 ? 30.778 30.356 56.939 1.00 51.21 134 LEU C CA 1
ATOM 4062 C C . LEU C 1 137 ? 30.608 29.770 58.325 1.00 51.81 134 LEU C C 1
ATOM 4063 O O . LEU C 1 137 ? 29.676 28.996 58.568 1.00 51.18 134 LEU C O 1
ATOM 4068 N N . ASP C 1 138 ? 31.522 30.111 59.233 1.00 53.31 135 ASP C N 1
ATOM 4069 C CA . ASP C 1 138 ? 31.479 29.487 60.559 1.00 54.68 135 ASP C CA 1
ATOM 4070 C C . ASP C 1 138 ? 31.852 30.292 61.817 1.00 55.00 135 ASP C C 1
ATOM 4071 O O . ASP C 1 138 ? 32.509 31.344 61.763 1.00 53.64 135 ASP C O 1
ATOM 4076 N N . THR C 1 139 ? 31.348 29.760 62.935 1.00 56.30 136 THR C N 1
ATOM 4077 C CA . THR C 1 139 ? 31.725 30.072 64.315 1.00 57.18 136 THR C CA 1
ATOM 4078 C C . THR C 1 139 ? 32.042 28.727 64.999 1.00 58.58 136 THR C C 1
ATOM 4079 O O . THR C 1 139 ? 32.829 27.926 64.485 1.00 59.16 136 THR C O 1
ATOM 4083 N N . GLU C 1 140 ? 31.416 28.474 66.143 1.00 59.62 137 GLU C N 1
ATOM 4084 C CA . GLU C 1 140 ? 31.439 27.136 66.717 1.00 61.19 137 GLU C CA 1
ATOM 4085 C C . GLU C 1 140 ? 30.264 26.275 66.255 1.00 62.27 137 GLU C C 1
ATOM 4086 O O . GLU C 1 140 ? 30.247 25.068 66.515 1.00 61.97 137 GLU C O 1
ATOM 4092 N N . ASN C 1 141 ? 29.316 26.904 65.542 1.00 63.28 138 ASN C N 1
ATOM 4093 C CA . ASN C 1 141 ? 27.999 26.325 65.224 1.00 63.79 138 ASN C CA 1
ATOM 4094 C C . ASN C 1 141 ? 28.038 25.109 64.322 1.00 64.81 138 ASN C C 1
ATOM 4095 O O . ASN C 1 141 ? 27.603 24.058 64.723 1.00 64.55 138 ASN C O 1
ATOM 4097 N N . TYR C 1 142 ? 28.541 25.254 63.101 1.00 66.81 139 TYR C N 1
ATOM 4098 C CA . TYR C 1 142 ? 28.599 24.125 62.174 1.00 68.38 139 TYR C CA 1
ATOM 4099 C C . TYR C 1 142 ? 29.576 23.114 62.732 1.00 70.14 139 TYR C C 1
ATOM 4100 O O . TYR C 1 142 ? 29.361 21.902 62.594 1.00 70.94 139 TYR C O 1
ATOM 4102 N N . ARG C 1 143 ? 30.641 23.607 63.379 1.00 71.29 140 ARG C N 1
ATOM 4103 C CA . ARG C 1 143 ? 31.483 22.733 64.189 1.00 71.97 140 ARG C CA 1
ATOM 4104 C C . ARG C 1 143 ? 30.520 21.818 64.957 1.00 72.21 140 ARG C C 1
ATOM 4105 O O . ARG C 1 143 ? 30.457 20.620 64.679 1.00 71.42 140 ARG C O 1
ATOM 4107 N N . GLU C 1 144 ? 29.701 22.419 65.830 1.00 73.21 141 GLU C N 1
ATOM 4108 C CA . GLU C 1 144 ? 28.792 21.693 66.749 1.00 73.97 141 GLU C CA 1
ATOM 4109 C C . GLU C 1 144 ? 27.464 21.177 66.145 1.00 74.45 141 GLU C C 1
ATOM 4110 O O . GLU C 1 144 ? 27.022 20.073 66.488 1.00 74.39 141 GLU C O 1
ATOM 4112 N N . ARG C 1 145 ? 26.835 21.970 65.267 1.00 75.08 142 ARG C N 1
ATOM 4113 C CA . ARG C 1 145 ? 25.585 21.594 64.580 1.00 74.89 142 ARG C CA 1
ATOM 4114 C C . ARG C 1 145 ? 25.750 20.252 63.865 1.00 75.20 142 ARG C C 1
ATOM 4115 O O . ARG C 1 145 ? 24.817 19.747 63.239 1.00 74.94 142 ARG C O 1
ATOM 4117 N N . ARG C 1 146 ? 26.954 19.686 63.982 1.00 75.77 143 ARG C N 1
ATOM 4118 C CA . ARG C 1 146 ? 27.296 18.372 63.430 1.00 76.24 143 ARG C CA 1
ATOM 4119 C C . ARG C 1 146 ? 26.890 17.192 64.335 1.00 76.36 143 ARG C C 1
ATOM 4120 O O . ARG C 1 146 ? 26.200 16.278 63.871 1.00 76.25 143 ARG C O 1
ATOM 4122 N N . LYS C 1 147 ? 27.300 17.215 65.611 1.00 76.39 144 LYS C N 1
ATOM 4123 C CA . LYS C 1 147 ? 26.962 16.141 66.571 1.00 76.38 144 LYS C CA 1
ATOM 4124 C C . LYS C 1 147 ? 25.480 15.753 66.499 1.00 76.65 144 LYS C C 1
ATOM 4125 O O . LYS C 1 147 ? 25.094 14.650 66.929 1.00 77.13 144 LYS C O 1
ATOM 4127 N N . GLU C 1 148 ? 24.672 16.673 65.952 1.00 76.21 145 GLU C N 1
ATOM 4128 C CA . GLU C 1 148 ? 23.261 16.451 65.635 1.00 75.42 145 GLU C CA 1
ATOM 4129 C C . GLU C 1 148 ? 23.053 16.422 64.119 1.00 74.87 145 GLU C C 1
ATOM 4130 O O . GLU C 1 148 ? 23.289 15.405 63.463 1.00 74.18 145 GLU C O 1
#

InterPro domains:
  IPR001374 R3H domain [PF01424] (145-204)
  IPR001374 R3H domain [PS51061] (141-207)
  IPR001374 R3H domain [SM00393] (127-206)
  IPR015946 K homology domain-like, alpha/beta [G3DSA:3.30.300.20] (57-141)
  IPR032782 RNA-binding protein KhpB, N-terminal [PF14804] (6-54)
  IPR032782 RNA-binding protein KhpB, N-terminal [SM01245] (5-56)
  IPR034079 RNA-binding protein KhpB, R3H domain [cd02644] (140-206)
  IPR036867 R3H domain superfamily [G3DSA:3.30.1370.50] (142-222)
  IPR036867 R3H domain superfamily [SSF82708] (149-204)
  IPR038008 Jag, KH domain [cd02414] (62-142)
  IPR038247 Jag, N-terminal domain superfamily [G3DSA:3.30.30.80] (1-56)
  IPR039247 RNA-binding protein KhpB [MF_00867] (3-206)
  IPR039247 RNA-binding protein KhpB [NF041568] (4-204)
  IPR039247 RNA-binding protein KhpB [PTHR35800] (1-206)

Sequence (514 aa):
DVTVTAKTVEEAVTKALIELQTTSDKLTYEIVEKGSAGFIGSKPAIIRAKRKETLQDKAIEFLEQVFDANAVDISVEYNETEKENVNLKGDDGILIGKRGQTLDSLQYLVSLVVNKSSSDYIRVKLDTENYRERRKETLETLAKNIAYKVKRTKRSVSLEPNPYERRIIHAALQNDKYVVTRSDGEEPFRHVIISLKREDVTVTAKTVEEAVTKALIELQTTSDKLTYEIVKPAIIRAKRKETLQDKAIEFLEQVFDANAVDISVEYNETEKENVNLKGDDGILIGKRGQTLDSLQYLVSLVVNKSSSDYIRVKLDTENYRERRKETLETLAKNIAYKVKRTKRSVSLEPNPYERRIIHAALQNDKYVVTRSDGEEPFRHVIISLKDVTVTAKTVEEAVTKALIELQTTSDKLTYEIVEKPAIIRAKRKETLQDKAIEFLEQVFDANAVDISVEYNETEKENVNLKGDDGILIGKRGQTLDSLQYLVSLVVNKSSSDYIRVKLDTENYRERRKE

Nearest PDB structures (foldseek):
  3gku-assembly1_B  TM=1.004E+00  e=8.800E-35  [Clostridium] symbiosum ATCC 14940
  3gku-assembly1_A  TM=8.207E-01  e=1.485E-29  [Clostridium] symbiosum ATCC 14940
  5mmm-assembly1_h  TM=5.807E-01  e=5.762E-01  Spinacia oleracea
  6yef-assembly1_h  TM=6.139E-01  e=1.555E+00  Staphylococcus aureus subsp. aureus NCTC 8325
  1sei-assembly1_B  TM=6.001E-01  e=2.401E+00  Geobacillus stearothermophilus

Solvent-accessible surface area: 31405 Å² total